Protein 4N6F (pdb70)

Solvent-accessible surface area: 19477 Å² total; per-residue (Å²): 149,132,35,26,18,121,18,66,92,96,59,0,103,18,28,1,3,1,3,10,24,136,30,90,48,12,72,43,10,65,35,0,1,76,26,0,23,12,23,1,9,3,6,63,21,61,79,134,63,190,148,21,32,97,59,30,128,70,10,41,122,69,4,65,12,118,91,15,3,75,3,0,18,1,35,122,17,169,83,65,61,42,0,12,160,42,0,67,98,19,51,110,57,50,59,22,91,16,0,9,0,1,7,49,31,120,111,70,35,4,63,28,67,7,0,15,90,0,0,129,68,0,66,93,64,41,0,53,0,2,0,1,0,66,48,65,50,71,13,0,116,22,0,62,150,23,30,4,12,0,0,2,0,13,4,5,74,50,35,22,1,185,0,17,80,78,40,58,34,1,104,100,4,28,130,92,13,64,30,33,4,0,0,8,9,6,7,0,0,0,46,12,0,0,28,0,1,24,11,14,4,20,0,0,10,2,47,22,0,0,71,118,7,160,33,29,72,69,0,0,30,0,0,102,35,0,0,69,0,0,28,56,0,105,108,0,15,44,13,112,112,109,114,47,26,16,126,16,70,92,88,67,1,121,20,56,3,7,1,1,3,22,127,16,125,47,44,67,77,0,66,45,0,1,78,22,2,22,12,21,3,0,1,0,6,4,23,13,120,83,161,164,54,18,30,48,20,126,67,0,45,142,64,10,82,34,132,90,13,3,60,4,0,0,0,40,109,1,183,65,66,102,18,0,13,111,0,0,92,20,0,54,119,77,49,54,5,78,11,0,8,0,0,1,33,23,150,108,70,30,6,60,27,80,13,0,17,34,0,0,135,80,0,64,95,67,32,0,51,0,5,0,2,0,74,45,63,46,71,17,0,101,22,0,53,150,28,38,4,16,0,0,4,0,8,5,3,58,52,32,6,5,115,0,16,80,79,43,58,30,1,65,89,4,25,127,90,9,70,36,29,3,0,0,8,9,6,7,2,6,0,65,6,0,0,28,0,0,18,10,15,3,19,0,0,11,2,38,22,0,1,73,133,6,157,41,38,74,71,0,0,31,0,0,123,58,0,1,79,0,0,35,46,0,110,116,0,15,38,0,104,87,16,96

Nearest PDB structures (foldseek):
  4n6e-assembly1_A  TM=9.502E-01  e=4.570E-41  Amycolatopsis orientalis subsp. vinearia
  5z9y-assembly2_B  TM=9.105E-01  e=3.862E-20  Mycobacterium tuberculosis H37Rv
  1xm3-assembly1_C  TM=8.859E-01  e=5.442E-20  Bacillus subtilis
  1wv2-assembly1_A  TM=9.147E-01  e=2.406E-19  Pseudomonas aeruginosa
  1wv2-assembly1_B  TM=9.225E-01  e=1.680E-18  Pseudomonas aeruginosa

Secondary structure (DSSP, 8-state):
---SEEETTEEE--SEEE--TT---HHHHHHHHHHHT--EEE----TT-HHHHHHHHHHHTTS-GGGSEEEEE-TT--SHHHHHHHHHHHHHHH---EEEE--B-TTS-B-HHHHHHHHHHHHHTT-EEEEEE-S-HHHHHHHHHHT-S-EEEE-S-TT-----S-HHHHHHHHHH-SS-EEEESS--SHHHHHHHHHTT-SEEEESHHHHTSSSHHHHHHHHHHHHHHHHHHHHT-PPPP-/--SEEETTEEE--SEEE--TT---HHHHHHHHHHHT--EEEEEB-TTT--B---GGGGTTTS-GGGSEEEEE-TT-SSHHHHHHHHHHHHHHH---EEEE--B-TTS-B-HHHHHHHHHHHHHTT-EEEEEE-S-HHHHHHHHHTT-S-EEEESS-TT-----S-HHHHHHHHHH-SS-EEEESS--SHHHHHHHHHTT-SEEEESHHHHHSSSHHHHHHHHHHHHHHHHHHHHT---GGG-

Radius of gyration: 25.5 Å; Cα contacts (8 Å, |Δi|>4): 1144; chains: 2; bounding box: 66×63×58 Å

B-factor: mean 39.03, std 11.41, range [19.86, 82.16]

Sequence (484 aa):
DEPWLKIGAREFRSRILVGIEQYDSVPLVRDVLNAAGADVFITTVDPDNRRSSLLLMDLADELPLDDFTWIGTTSFARTKESALRSARILRDSLGIEILKLDVRGDDNTPDNAGTVEAARELRAEGMELLPFILPDLATARALEEAGCAALRVMASPVASGRGIANPAAIRELIEQIGIPVVVEGGIGSARHVAEAMELGASATLVNTALVRAESPLLMAAAMRQAALAGLLSYESGPMPEVEPWLKIGAREFRSRILVGIEQYDSVPLVRDVLNAAGADVFITTVDPDNRRSSLLLMDLADELPLDDFTWIGTTSFARTKESALRSARILRDSLGIEILKLDVRGDDNTPDNAGTVEAARELRAEGMELLPFILPDLATARALEEAGCAALRVMASPVASGRGIANPAAIRELIEQIGIPVVVEGGIGSARHVAEAMELGASATLVNTALVRAESPLLMAAAMRQAALAGLLSYESGPMPEVA

Structure (mmCIF, N/CA/C/O backbone):
data_4N6F
#
_entry.id   4N6F
#
_cell.length_a   168.94
_cell.length_b   168.94
_cell.length_c   42.367
_cell.angle_alpha   90.000
_cell.angle_beta   90.000
_cell.angle_gamma   90.000
#
_symmetry.space_group_name_H-M   'P 43 21 2'
#
loop_
_entity.id
_entity.type
_entity.pdbx_description
1 polymer 'Putative thiosugar synthase'
2 non-polymer 'CALCIUM ION'
3 non-polymer 'FRUCTOSE -6-PHOSPHATE'
4 water water
#
loop_
_atom_site.group_PDB
_atom_site.id
_atom_site.type_symbol
_atom_site.label_atom_id
_atom_site.label_alt_id
_atom_site.label_comp_id
_atom_site.label_asym_id
_atom_site.label_entity_id
_atom_site.label_seq_id
_atom_site.pdbx_PDB_ins_code
_atom_site.Cartn_x
_atom_site.Cartn_y
_atom_site.Cartn_z
_atom_site.occupancy
_atom_site.B_iso_or_equiv
_atom_site.auth_seq_id
_atom_site.auth_comp_id
_atom_site.auth_asym_id
_atom_site.auth_atom_id
_atom_site.pdbx_PDB_model_num
ATOM 1 N N . ASP A 1 11 ? -45.722 -36.642 3.459 1.00 65.58 11 ASP A N 1
ATOM 2 C CA . ASP A 1 11 ? -45.138 -35.906 4.634 1.00 66.63 11 ASP A CA 1
ATOM 3 C C . ASP A 1 11 ? -43.612 -36.042 4.822 1.00 60.64 11 ASP A C 1
ATOM 4 O O . ASP A 1 11 ? -43.091 -35.723 5.893 1.00 59.15 11 ASP A O 1
ATOM 9 N N . GLU A 1 12 ? -42.902 -36.517 3.800 1.00 56.11 12 GLU A N 1
ATOM 10 C CA . GLU A 1 12 ? -41.455 -36.345 3.733 1.00 55.11 12 GLU A CA 1
ATOM 11 C C . GLU A 1 12 ? -41.171 -34.845 3.709 1.00 44.86 12 GLU A C 1
ATOM 12 O O . GLU A 1 12 ? -41.876 -34.102 3.033 1.00 45.55 12 GLU A O 1
ATOM 18 N N . PRO A 1 13 ? -40.157 -34.386 4.450 1.00 36.86 13 PRO A N 1
ATOM 19 C CA . PRO A 1 13 ? -39.751 -33.003 4.207 1.00 33.28 13 PRO A CA 1
ATOM 20 C C . PRO A 1 13 ? -39.051 -32.903 2.850 1.00 29.02 13 PRO A C 1
ATOM 21 O O . PRO A 1 13 ? -38.266 -33.775 2.505 1.00 28.73 13 PRO A O 1
ATOM 25 N N . TRP A 1 14 ? -39.367 -31.865 2.080 1.00 25.68 14 TRP A N 1
ATOM 26 C CA . TRP A 1 14 ? -38.725 -31.622 0.787 1.00 23.32 14 TRP A CA 1
ATOM 27 C C . TRP A 1 14 ? -37.537 -30.676 0.949 1.00 23.30 14 TRP A C 1
ATOM 28 O O . TRP A 1 14 ? -36.769 -30.478 0.016 1.00 24.27 14 TRP A O 1
ATOM 39 N N . LEU A 1 15 ? -37.408 -30.084 2.131 1.00 23.00 15 LEU A N 1
ATOM 40 C CA . LEU A 1 15 ? -36.312 -29.190 2.441 1.00 23.32 15 LEU A CA 1
ATOM 41 C C . LEU A 1 15 ? -36.088 -29.201 3.941 1.00 23.60 15 LEU A C 1
ATOM 42 O O . LEU A 1 15 ? -37.043 -29.271 4.732 1.00 22.62 15 LEU A O 1
ATOM 47 N N . LYS A 1 16 ? -34.822 -29.139 4.331 1.00 22.92 16 LYS A N 1
ATOM 48 C CA . LYS A 1 16 ? -34.467 -29.040 5.736 1.00 23.40 16 LYS A CA 1
ATOM 49 C C . LYS A 1 16 ? -33.338 -28.030 5.891 1.00 22.61 16 LYS A C 1
ATOM 50 O O . LYS A 1 16 ? -32.363 -28.087 5.162 1.00 23.12 16 LYS A O 1
ATOM 56 N N . ILE A 1 17 ? -33.469 -27.089 6.816 1.00 22.78 17 ILE A N 1
ATOM 57 C CA . ILE A 1 17 ? -32.403 -26.103 7.049 1.00 22.37 17 ILE A CA 1
ATOM 58 C C . ILE A 1 17 ? -32.138 -26.087 8.526 1.00 22.72 17 ILE A C 1
ATOM 59 O O . ILE A 1 17 ? -33.012 -25.714 9.303 1.00 23.39 17 ILE A O 1
ATOM 64 N N . GLY A 1 18 ? -30.941 -26.515 8.920 1.00 23.41 18 GLY A N 1
ATOM 65 C CA . GLY A 1 18 ? -30.659 -26.761 10.329 1.00 23.69 18 GLY A CA 1
ATOM 66 C C . GLY A 1 18 ? -31.648 -27.777 10.856 1.00 24.65 18 GLY A C 1
ATOM 67 O O . GLY A 1 18 ? -31.874 -28.823 10.219 1.00 24.05 18 GLY A O 1
ATOM 68 N N . ALA A 1 19 ? -32.257 -27.464 11.998 1.00 25.15 19 ALA A N 1
ATOM 69 C CA . ALA A 1 19 ? -33.330 -28.295 12.574 1.00 26.55 19 ALA A CA 1
ATOM 70 C C . ALA A 1 19 ? -34.704 -28.087 11.913 1.00 27.42 19 ALA A C 1
ATOM 71 O O . ALA A 1 19 ? -35.651 -28.785 12.249 1.00 27.76 19 ALA A O 1
ATOM 73 N N . ARG A 1 20 ? -34.839 -27.123 11.004 1.00 28.70 20 ARG A N 1
ATOM 74 C CA . ARG A 1 20 ? -36.174 -26.760 10.499 1.00 28.59 20 ARG A CA 1
ATOM 75 C C . ARG A 1 20 ? -36.531 -27.548 9.240 1.00 27.75 20 ARG A C 1
ATOM 76 O O . ARG A 1 20 ? -35.820 -27.486 8.231 1.00 26.29 20 ARG A O 1
ATOM 84 N N . GLU A 1 21 ? -37.640 -28.279 9.310 1.00 27.20 21 GLU A N 1
ATOM 85 C CA . GLU A 1 21 ? -38.133 -29.075 8.197 1.00 28.95 21 GLU A CA 1
ATOM 86 C C . GLU A 1 21 ? -39.279 -28.362 7.477 1.00 27.87 21 GLU A C 1
ATOM 87 O O . GLU A 1 21 ? -40.168 -27.805 8.122 1.00 27.75 21 GLU A O 1
ATOM 93 N N . PHE A 1 22 ? -39.239 -28.386 6.146 1.00 26.04 22 PHE A N 1
ATOM 94 C CA . PHE A 1 22 ? -40.320 -27.881 5.300 1.00 26.13 22 PHE A CA 1
ATOM 95 C C . PHE A 1 22 ? -41.053 -29.079 4.735 1.00 26.42 22 PHE A C 1
ATOM 96 O O . PHE A 1 22 ? -40.478 -29.819 3.930 1.00 24.81 22 PHE A O 1
ATOM 104 N N . ARG A 1 23 ? -42.314 -29.252 5.131 1.00 27.17 23 ARG A N 1
ATOM 105 C CA . ARG A 1 23 ? -43.140 -30.368 4.678 1.00 29.69 23 ARG A CA 1
ATOM 106 C C . ARG A 1 23 ? -44.303 -29.955 3.772 1.00 27.86 23 ARG A C 1
ATOM 107 O O . ARG A 1 23 ? -44.593 -30.630 2.778 1.00 26.64 23 ARG A O 1
ATOM 115 N N . SER A 1 24 ? -45.005 -28.890 4.149 1.00 26.01 24 SER A N 1
ATOM 116 C CA . SER A 1 24 ? -46.156 -28.429 3.392 1.00 26.41 24 SER A CA 1
ATOM 117 C C . SER A 1 24 ? -45.732 -28.063 1.990 1.00 24.85 24 SER A C 1
ATOM 118 O O . SER A 1 24 ? -44.706 -27.424 1.804 1.00 23.34 24 SER A O 1
ATOM 121 N N . ARG A 1 25 ? -46.556 -28.455 1.027 1.00 24.06 25 ARG A N 1
ATOM 122 C CA . ARG A 1 25 ? -46.287 -28.251 -0.383 1.00 25.06 25 ARG A CA 1
ATOM 123 C C . ARG A 1 25 ? -46.872 -26.949 -0.929 1.00 24.65 25 ARG A C 1
ATOM 124 O O . ARG A 1 25 ? -46.716 -26.648 -2.111 1.00 24.80 25 ARG A O 1
ATOM 132 N N . ILE A 1 26 ? -47.564 -26.203 -0.075 1.00 24.39 26 ILE A N 1
ATOM 133 C CA . ILE A 1 26 ? -48.077 -24.885 -0.408 1.00 24.56 26 ILE A CA 1
ATOM 134 C C . ILE A 1 26 ? -47.408 -23.874 0.516 1.00 24.75 26 ILE A C 1
ATOM 135 O O . ILE A 1 26 ? -47.476 -24.012 1.741 1.00 23.26 26 ILE A O 1
ATOM 140 N N . LEU A 1 27 ? -46.743 -22.884 -0.073 1.00 24.77 27 LEU A N 1
ATOM 141 C CA . LEU A 1 27 ? -46.291 -21.712 0.659 1.00 26.19 27 LEU A CA 1
ATOM 142 C C . LEU A 1 27 ? -47.271 -20.594 0.340 1.00 26.18 27 LEU A C 1
ATOM 143 O O . LEU A 1 27 ? -47.742 -20.487 -0.794 1.00 25.63 27 LEU A O 1
ATOM 148 N N . VAL A 1 28 ? -47.586 -19.768 1.329 1.00 26.74 28 VAL A N 1
ATOM 149 C CA . VAL A 1 28 ? -48.502 -18.655 1.127 1.00 27.23 28 VAL A CA 1
ATOM 150 C C . VAL A 1 28 ? -47.768 -17.341 1.309 1.00 28.08 28 VAL A C 1
ATOM 151 O O . VAL A 1 28 ? -47.215 -17.069 2.378 1.00 25.50 28 VAL A O 1
ATOM 155 N N . GLY A 1 29 ? -47.772 -16.529 0.252 1.00 30.69 29 GLY A N 1
ATOM 156 C CA . GLY A 1 29 ? -47.079 -15.254 0.254 1.00 31.80 29 GLY A CA 1
ATOM 157 C C . GLY A 1 29 ? -47.984 -14.228 0.894 1.00 34.32 29 GLY A C 1
ATOM 158 O O . GLY A 1 29 ? -48.693 -13.497 0.200 1.00 36.70 29 GLY A O 1
ATOM 159 N N . ILE A 1 30 ? -47.945 -14.186 2.221 1.00 35.60 30 ILE A N 1
ATOM 160 C CA . ILE A 1 30 ? -48.854 -13.367 3.023 1.00 37.62 30 ILE A CA 1
ATOM 161 C C . ILE A 1 30 ? -48.319 -11.972 3.325 1.00 40.79 30 ILE A C 1
ATOM 162 O O . ILE A 1 30 ? -49.047 -11.156 3.887 1.00 42.50 30 ILE A O 1
ATOM 167 N N . GLU A 1 31 ? -47.061 -11.695 2.976 1.00 42.82 31 GLU A N 1
ATOM 168 C CA . GLU A 1 31 ? -46.361 -10.539 3.560 1.00 46.13 31 GLU A CA 1
ATOM 169 C C . GLU A 1 31 ? -47.078 -9.188 3.364 1.00 48.46 31 GLU A C 1
ATOM 170 O O . GLU A 1 31 ? -46.881 -8.277 4.164 1.00 47.56 31 GLU A O 1
ATOM 176 N N . GLN A 1 32 ? -47.930 -9.079 2.344 1.00 50.99 32 GLN A N 1
ATOM 177 C CA . GLN A 1 32 ? -48.697 -7.850 2.097 1.00 57.55 32 GLN A CA 1
ATOM 178 C C . GLN A 1 32 ? -50.091 -7.832 2.739 1.00 56.12 32 GLN A C 1
ATOM 179 O O . GLN A 1 32 ? -50.752 -6.803 2.746 1.00 55.49 32 GLN A O 1
ATOM 185 N N . TYR A 1 33 ? -50.525 -8.961 3.290 1.00 57.85 33 TYR A N 1
ATOM 186 C CA . TYR A 1 33 ? -51.850 -9.072 3.908 1.00 56.44 33 TYR A CA 1
ATOM 187 C C . TYR A 1 33 ? -51.828 -8.308 5.238 1.00 58.75 33 TYR A C 1
ATOM 188 O O . TYR A 1 33 ? -50.905 -8.500 6.032 1.00 59.24 33 TYR A O 1
ATOM 197 N N . ASP A 1 34 ? -52.821 -7.456 5.497 1.00 61.74 34 ASP A N 1
ATOM 198 C CA . ASP A 1 34 ? -52.912 -6.785 6.817 1.00 65.51 34 ASP A CA 1
ATOM 199 C C . ASP A 1 34 ? -54.143 -7.205 7.652 1.00 62.18 34 ASP A C 1
ATOM 200 O O . ASP A 1 34 ? -54.395 -6.632 8.719 1.00 61.77 34 ASP A O 1
ATOM 205 N N . SER A 1 35 ? -54.877 -8.215 7.170 1.00 56.74 35 SER A N 1
ATOM 206 C CA . SER A 1 35 ? -56.045 -8.773 7.874 1.00 50.93 35 SER A CA 1
ATOM 207 C C . SER A 1 35 ? -55.672 -10.079 8.604 1.00 47.94 35 SER A C 1
ATOM 208 O O . SER A 1 35 ? -55.309 -11.079 7.967 1.00 44.99 35 SER A O 1
ATOM 211 N N . VAL A 1 36 ? -55.772 -10.063 9.933 1.00 43.80 36 VAL A N 1
ATOM 212 C CA . VAL A 1 36 ? -55.370 -11.199 10.769 1.00 39.78 36 VAL A CA 1
ATOM 213 C C . VAL A 1 36 ? -56.249 -12.438 10.544 1.00 40.94 36 VAL A C 1
ATOM 214 O O . VAL A 1 36 ? -55.720 -13.540 10.383 1.00 37.32 36 VAL A O 1
ATOM 218 N N . PRO A 1 37 ? -57.587 -12.267 10.526 1.00 42.41 37 PRO A N 1
ATOM 219 C CA . PRO A 1 37 ? -58.479 -13.359 10.131 1.00 41.76 37 PRO A CA 1
ATOM 220 C C . PRO A 1 37 ? -58.109 -14.038 8.811 1.00 40.91 37 PRO A C 1
ATOM 221 O O . PRO A 1 37 ? -58.112 -15.261 8.737 1.00 39.30 37 PRO A O 1
ATOM 225 N N . LEU A 1 38 ? -57.802 -13.244 7.789 1.00 41.55 38 LEU A N 1
ATOM 226 C CA . LEU A 1 38 ? -57.411 -13.769 6.483 1.00 42.04 38 LEU A CA 1
ATOM 227 C C . LEU A 1 38 ? -56.143 -14.623 6.574 1.00 40.17 38 LEU A C 1
ATOM 228 O O . LEU A 1 38 ? -56.088 -15.723 6.023 1.00 38.98 38 LEU A O 1
ATOM 233 N N . VAL A 1 39 ? -55.121 -14.100 7.240 1.00 37.59 39 VAL A N 1
ATOM 234 C CA . VAL A 1 39 ? -53.861 -14.817 7.371 1.00 36.92 39 VAL A CA 1
ATOM 235 C C . VAL A 1 39 ? -54.116 -16.142 8.079 1.00 35.65 39 VAL A C 1
ATOM 236 O O . VAL A 1 39 ? -53.735 -17.197 7.582 1.00 33.11 39 VAL A O 1
ATOM 240 N N . ARG A 1 40 ? -54.791 -16.073 9.223 1.00 35.39 40 ARG A N 1
ATOM 241 C CA . ARG A 1 40 ? -55.119 -17.262 10.011 1.00 35.72 40 ARG A CA 1
ATOM 242 C C . ARG A 1 40 ? -55.809 -18.319 9.152 1.00 34.30 40 ARG A C 1
ATOM 243 O O . ARG A 1 40 ? -55.354 -19.453 9.065 1.00 30.82 40 ARG A O 1
ATOM 251 N N . ASP A 1 41 ? -56.899 -17.931 8.499 1.00 35.42 41 ASP A N 1
ATOM 252 C CA . ASP A 1 41 ? -57.732 -18.897 7.787 1.00 36.63 41 ASP A CA 1
ATOM 253 C C . ASP A 1 41 ? -56.998 -19.519 6.611 1.00 34.43 41 ASP A C 1
ATOM 254 O O . ASP A 1 41 ? -57.115 -20.709 6.347 1.00 35.42 41 ASP A O 1
ATOM 259 N N . VAL A 1 42 ? -56.233 -18.694 5.916 1.00 34.03 42 VAL A N 1
ATOM 260 C CA . VAL A 1 42 ? -55.494 -19.122 4.739 1.00 32.79 42 VAL A CA 1
ATOM 261 C C . VAL A 1 42 ? -54.340 -20.050 5.129 1.00 31.33 42 VAL A C 1
ATOM 262 O O . VAL A 1 42 ? -54.153 -21.085 4.499 1.00 29.25 42 VAL A O 1
ATOM 266 N N . LEU A 1 43 ? -53.579 -19.695 6.165 1.00 29.39 43 LEU A N 1
ATOM 267 C CA . LEU A 1 43 ? -52.486 -20.564 6.608 1.00 29.44 43 LEU A CA 1
ATOM 268 C C . LEU A 1 43 ? -53.006 -21.902 7.150 1.00 29.42 43 LEU A C 1
ATOM 269 O O . LEU A 1 43 ? -52.402 -22.943 6.883 1.00 27.90 43 LEU A O 1
ATOM 274 N N . ASN A 1 44 ? -54.121 -21.875 7.884 1.00 28.81 44 ASN A N 1
ATOM 275 C CA . ASN A 1 44 ? -54.765 -23.112 8.350 1.00 29.27 44 ASN A CA 1
ATOM 276 C C . ASN A 1 44 ? -55.257 -23.973 7.196 1.00 27.53 44 ASN A C 1
ATOM 277 O O . ASN A 1 44 ? -54.889 -25.135 7.098 1.00 26.58 44 ASN A O 1
ATOM 282 N N . ALA A 1 45 ? -56.081 -23.402 6.323 1.00 25.84 45 ALA A N 1
ATOM 283 C CA . ALA A 1 45 ? -56.696 -24.177 5.235 1.00 26.16 45 ALA A CA 1
ATOM 284 C C . ALA A 1 45 ? -55.707 -24.630 4.146 1.00 26.51 45 ALA A C 1
ATOM 285 O O . ALA A 1 45 ? -55.907 -25.668 3.530 1.00 26.76 45 ALA A O 1
ATOM 287 N N . ALA A 1 46 ? -54.657 -23.851 3.897 1.00 26.53 46 ALA A N 1
ATOM 288 C CA . ALA A 1 46 ? -53.574 -24.298 3.011 1.00 27.06 46 ALA A CA 1
ATOM 289 C C . ALA A 1 46 ? -52.703 -25.425 3.611 1.00 27.00 46 ALA A C 1
ATOM 290 O O . ALA A 1 46 ? -51.990 -26.103 2.876 1.00 26.38 46 ALA A O 1
ATOM 292 N N . GLY A 1 47 ? -52.760 -25.624 4.931 1.00 27.34 47 GLY A N 1
ATOM 293 C CA . GLY A 1 47 ? -51.922 -26.631 5.604 1.00 26.58 47 GLY A CA 1
ATOM 294 C C . GLY A 1 47 ? -50.463 -26.203 5.639 1.00 26.93 47 GLY A C 1
ATOM 295 O O . GLY A 1 47 ? -49.559 -27.036 5.709 1.00 27.60 47 GLY A O 1
ATOM 296 N N . ALA A 1 48 ? -50.250 -24.895 5.592 1.00 25.31 48 ALA A N 1
ATOM 297 C CA . ALA A 1 48 ? -48.925 -24.294 5.547 1.00 25.92 48 ALA A CA 1
ATOM 298 C C . ALA A 1 48 ? -48.095 -24.527 6.808 1.00 25.29 48 ALA A C 1
ATOM 299 O O . ALA A 1 48 ? -48.633 -24.590 7.910 1.00 25.50 48 ALA A O 1
ATOM 301 N N . ASP A 1 49 ? -46.779 -24.617 6.640 1.00 25.60 49 ASP A N 1
ATOM 302 C CA . ASP A 1 49 ? -45.850 -24.691 7.780 1.00 25.48 49 ASP A CA 1
ATOM 303 C C . ASP A 1 49 ? -44.706 -23.678 7.710 1.00 24.79 49 ASP A C 1
ATOM 304 O O . ASP A 1 49 ? -43.752 -23.761 8.485 1.00 24.88 49 ASP A O 1
ATOM 309 N N . VAL A 1 50 ? -44.807 -22.718 6.792 1.00 24.30 50 VAL A N 1
ATOM 310 C CA . VAL A 1 50 ? -43.834 -21.636 6.689 1.00 23.78 50 VAL A CA 1
ATOM 311 C C . VAL A 1 50 ? -44.558 -20.310 6.940 1.00 23.53 50 VAL A C 1
ATOM 312 O O . VAL A 1 50 ? -45.595 -20.049 6.349 1.00 21.89 50 VAL A O 1
ATOM 316 N N . PHE A 1 51 ? -43.998 -19.482 7.813 1.00 23.97 51 PHE A N 1
ATOM 317 C CA . PHE A 1 51 ? -44.569 -18.188 8.147 1.00 24.70 51 PHE A CA 1
ATOM 318 C C . PHE A 1 51 ? -43.643 -17.114 7.611 1.00 24.57 51 PHE A C 1
ATOM 319 O O . PHE A 1 51 ? -42.562 -16.908 8.141 1.00 24.61 51 PHE A O 1
ATOM 327 N N . ILE A 1 52 ? -44.059 -16.436 6.564 1.00 25.92 52 ILE A N 1
ATOM 328 C CA . ILE A 1 52 ? -43.228 -15.445 5.943 1.00 27.26 52 ILE A CA 1
ATOM 329 C C . ILE A 1 52 ? -43.482 -14.140 6.647 1.00 30.03 52 ILE A C 1
ATOM 330 O O . ILE A 1 52 ? -44.538 -13.622 6.601 1.00 30.64 52 ILE A O 1
ATOM 335 N N . THR A 1 53 ? -42.475 -13.643 7.324 1.00 32.61 53 THR A N 1
ATOM 336 C CA . THR A 1 53 ? -42.641 -12.588 8.262 1.00 34.23 53 THR A CA 1
ATOM 337 C C . THR A 1 53 ? -41.890 -11.309 7.994 1.00 35.80 53 THR A C 1
ATOM 338 O O . THR A 1 53 ? -40.788 -11.305 7.536 1.00 34.43 53 THR A O 1
ATOM 342 N N . THR A 1 54 ? -42.567 -10.222 8.298 1.00 38.97 54 THR A N 1
ATOM 343 C CA . THR A 1 54 ? -42.052 -8.871 8.258 1.00 41.89 54 THR A CA 1
ATOM 344 C C . THR A 1 54 ? -41.915 -8.267 9.660 1.00 43.31 54 THR A C 1
ATOM 345 O O . THR A 1 54 ? -41.862 -7.087 9.821 1.00 42.26 54 THR A O 1
ATOM 349 N N . VAL A 1 55 ? -41.885 -9.087 10.675 1.00 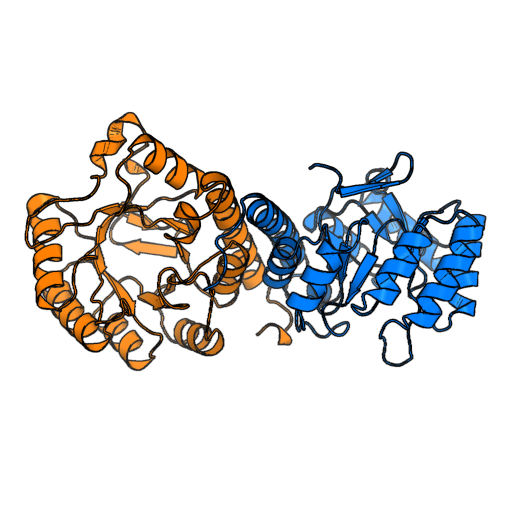42.78 55 VAL A N 1
ATOM 350 C CA . VAL A 1 55 ? -42.037 -8.582 12.025 1.00 43.90 55 VAL A CA 1
ATOM 351 C C . VAL A 1 55 ? -40.843 -7.698 12.335 1.00 42.30 55 VAL A C 1
ATOM 352 O O . VAL A 1 55 ? -39.697 -8.026 12.013 1.00 38.35 55 VAL A O 1
ATOM 356 N N . ASP A 1 56 ? -41.145 -6.552 12.928 1.00 40.24 56 ASP A N 1
ATOM 357 C CA . ASP A 1 56 ? -40.150 -5.576 13.281 1.00 40.11 56 ASP A CA 1
ATOM 358 C C . ASP A 1 56 ? -40.435 -5.232 14.744 1.00 42.55 56 ASP A C 1
ATOM 359 O O . ASP A 1 56 ? -41.457 -4.596 15.037 1.00 41.43 56 ASP A O 1
ATOM 364 N N . PRO A 1 57 ? -39.558 -5.678 15.666 1.00 43.33 57 PRO A N 1
ATOM 365 C CA . PRO A 1 57 ? -39.896 -5.712 17.099 1.00 44.33 57 PRO A CA 1
ATOM 366 C C . PRO A 1 57 ? -40.035 -4.354 17.793 1.00 45.89 57 PRO A C 1
ATOM 367 O O . PRO A 1 57 ? -40.611 -4.295 18.880 1.00 48.61 57 PRO A O 1
ATOM 371 N N . ASP A 1 58 ? -39.532 -3.281 17.183 1.00 45.74 58 ASP A N 1
ATOM 372 C CA . ASP A 1 58 ? -39.766 -1.928 17.701 1.00 46.65 58 ASP A CA 1
ATOM 373 C C . ASP A 1 58 ? -40.659 -1.103 16.771 1.00 45.67 58 ASP A C 1
ATOM 374 O O . ASP A 1 58 ? -40.707 0.122 16.876 1.00 48.24 58 ASP A O 1
ATOM 379 N N . ASN A 1 59 ? -41.354 -1.779 15.859 1.00 41.65 59 ASN A N 1
ATOM 380 C CA . ASN A 1 59 ? -42.395 -1.155 15.062 1.00 39.40 59 ASN A CA 1
ATOM 381 C C . ASN A 1 59 ? -43.734 -1.522 15.686 1.00 39.72 59 ASN A C 1
ATOM 382 O O . ASN A 1 59 ? -44.039 -2.707 15.867 1.00 39.99 59 ASN A O 1
ATOM 387 N N . ARG A 1 60 ? -44.522 -0.506 16.033 1.00 37.61 60 ARG A N 1
ATOM 388 C CA . ARG A 1 60 ? -45.765 -0.715 16.774 1.00 37.63 60 ARG A CA 1
ATOM 389 C C . ARG A 1 60 ? -46.771 -1.504 15.946 1.00 35.69 60 ARG A C 1
ATOM 390 O O . ARG A 1 60 ? -47.329 -2.480 16.417 1.00 33.64 60 ARG A O 1
ATOM 398 N N . ARG A 1 61 ? -47.007 -1.059 14.716 1.00 35.78 61 ARG A N 1
ATOM 399 C CA . ARG A 1 61 ? -48.003 -1.679 13.855 1.00 37.86 61 ARG A CA 1
ATOM 400 C C . ARG A 1 61 ? -47.729 -3.177 13.638 1.00 39.18 61 ARG A C 1
ATOM 401 O O . ARG A 1 61 ? -48.596 -4.007 13.876 1.00 38.59 61 ARG A O 1
ATOM 409 N N . SER A 1 62 ? -46.524 -3.521 13.198 1.00 39.32 62 SER A N 1
ATOM 410 C CA . SER A 1 62 ? -46.223 -4.921 12.941 1.00 41.22 62 SER A CA 1
ATOM 411 C C . SER A 1 62 ? -46.191 -5.738 14.248 1.00 40.61 62 SER A C 1
ATOM 412 O O . SER A 1 62 ? -46.554 -6.918 14.244 1.00 39.43 62 SER A O 1
ATOM 415 N N . SER A 1 63 ? -45.792 -5.123 15.363 1.00 39.90 63 SER A N 1
ATOM 416 C CA . SER A 1 63 ? -45.798 -5.834 16.654 1.00 41.21 63 SER A CA 1
ATOM 417 C C . SER A 1 63 ? -47.215 -6.176 17.101 1.00 39.77 63 SER A C 1
ATOM 418 O O . SER A 1 63 ? -47.457 -7.259 17.618 1.00 41.41 63 SER A O 1
ATOM 421 N N . LEU A 1 64 ? -48.149 -5.257 16.886 1.00 38.51 64 LEU A N 1
ATOM 422 C CA . LEU A 1 64 ? -49.549 -5.490 17.250 1.00 39.26 64 LEU A CA 1
ATOM 423 C C . LEU A 1 64 ? -50.234 -6.512 16.355 1.00 36.65 64 LEU A C 1
ATOM 424 O O . LEU A 1 64 ? -51.040 -7.296 16.832 1.00 36.05 64 LEU A O 1
ATOM 429 N N . LEU A 1 65 ? -49.927 -6.492 15.062 1.00 35.75 65 LEU A N 1
ATOM 430 C CA . LEU A 1 65 ? -50.463 -7.488 14.133 1.00 35.65 65 LEU A CA 1
ATOM 431 C C . LEU A 1 65 ? -49.954 -8.888 14.483 1.00 34.97 65 LEU A C 1
ATOM 432 O O . LEU A 1 65 ? -50.728 -9.846 14.493 1.00 34.35 65 LEU A O 1
ATOM 437 N N . LEU A 1 66 ? -48.664 -9.006 14.785 1.00 34.71 66 LEU A N 1
ATOM 438 C CA . LEU A 1 66 ? -48.106 -10.297 15.190 1.00 36.94 66 LEU A CA 1
ATOM 439 C C . LEU A 1 66 ? -48.785 -10.829 16.456 1.00 37.04 66 LEU A C 1
ATOM 440 O O . LEU A 1 66 ? -49.228 -11.977 16.484 1.00 37.60 66 LEU A O 1
ATOM 445 N N . MET A 1 67 ? -48.859 -10.003 17.496 1.00 38.35 67 MET A N 1
ATOM 446 C CA . MET A 1 67 ? -49.514 -10.407 18.752 1.00 41.25 67 MET A CA 1
ATOM 447 C C . MET A 1 67 ? -50.981 -10.779 18.531 1.00 37.34 67 MET A C 1
ATOM 448 O O . MET A 1 67 ? -51.469 -11.744 19.116 1.00 34.38 67 MET A O 1
ATOM 453 N N . ASP A 1 68 ? -51.669 -10.032 17.670 1.00 34.73 68 ASP A N 1
ATOM 454 C CA . ASP A 1 68 ? -53.027 -10.395 17.268 1.00 34.62 68 ASP A CA 1
ATOM 455 C C . ASP A 1 68 ? -53.058 -11.790 16.606 1.00 34.10 68 ASP A C 1
ATOM 456 O O . ASP A 1 68 ? -53.911 -12.610 16.931 1.00 32.62 68 ASP A O 1
ATOM 461 N N . LEU A 1 69 ? -52.121 -12.066 15.701 1.00 33.50 69 LEU A N 1
ATOM 462 C CA . LEU A 1 69 ? -52.098 -13.354 14.996 1.00 31.68 69 LEU A CA 1
ATOM 463 C C . LEU A 1 69 ? -51.689 -14.512 15.909 1.00 32.56 69 LEU A C 1
ATOM 464 O O . LEU A 1 69 ? -52.188 -15.626 15.762 1.00 31.14 69 LEU A O 1
ATOM 469 N N . ALA A 1 70 ? -50.802 -14.232 16.860 1.00 33.02 70 ALA A N 1
ATOM 470 C CA . ALA A 1 70 ? -50.178 -15.268 17.687 1.00 35.28 70 ALA A CA 1
ATOM 471 C C . ALA A 1 70 ? -51.120 -16.047 18.613 1.00 36.53 70 ALA A C 1
ATOM 472 O O . ALA A 1 70 ? -50.802 -17.171 18.978 1.00 37.13 70 ALA A O 1
ATOM 474 N N . ASP A 1 71 ? -52.258 -15.474 19.007 1.00 38.60 71 ASP A N 1
ATOM 475 C CA . ASP A 1 71 ? -53.216 -16.226 19.843 1.00 40.46 71 ASP A CA 1
ATOM 476 C C . ASP A 1 71 ? -54.329 -16.891 19.027 1.00 41.95 71 ASP A C 1
ATOM 477 O O . ASP A 1 71 ? -55.260 -17.458 19.596 1.00 45.07 71 ASP A O 1
ATOM 482 N N . GLU A 1 72 ? -54.233 -16.816 17.705 1.00 41.86 72 GLU A N 1
ATOM 483 C CA . GLU A 1 72 ? -55.197 -17.472 16.822 1.00 43.60 72 GLU A CA 1
ATOM 484 C C . GLU A 1 72 ? -54.586 -18.548 15.932 1.00 41.72 72 GLU A C 1
ATOM 485 O O . GLU A 1 72 ? -55.312 -19.370 15.391 1.00 42.03 72 GLU A O 1
ATOM 491 N N . LEU A 1 73 ? -53.266 -18.504 15.762 1.00 41.55 73 LEU A N 1
ATOM 492 C CA . LEU A 1 73 ? -52.503 -19.520 15.049 1.00 41.81 73 LEU A CA 1
ATOM 493 C C . LEU A 1 73 ? -51.383 -19.993 15.960 1.00 39.50 73 LEU A C 1
ATOM 494 O O . LEU A 1 73 ? -50.828 -19.185 16.692 1.00 42.14 73 LEU A O 1
ATOM 499 N N . PRO A 1 74 ? -51.029 -21.287 15.899 1.00 38.79 74 PRO A N 1
ATOM 500 C CA . PRO A 1 74 ? -49.834 -21.762 16.600 1.00 38.65 74 PRO A CA 1
ATOM 501 C C . PRO A 1 74 ? -48.565 -21.460 15.800 1.00 37.30 74 PRO A C 1
ATOM 502 O O . PRO A 1 74 ? -48.077 -22.317 15.070 1.00 38.36 74 PRO A O 1
ATOM 506 N N . LEU A 1 75 ? -48.035 -20.247 15.935 1.00 36.77 75 LEU A N 1
ATOM 507 C CA . LEU A 1 75 ? -46.879 -19.831 15.133 1.00 36.75 75 LEU A CA 1
ATOM 508 C C . LEU A 1 75 ? -45.597 -20.596 15.476 1.00 38.13 75 LEU A C 1
ATOM 509 O O . LEU A 1 75 ? -44.629 -20.552 14.718 1.00 35.52 75 LEU A O 1
ATOM 514 N N . ASP A 1 76 ? -45.605 -21.311 16.599 1.00 40.43 76 ASP A N 1
ATOM 515 C CA . ASP A 1 76 ? -44.511 -22.215 16.961 1.00 42.18 76 ASP A CA 1
ATOM 516 C C . ASP A 1 76 ? -44.431 -23.446 16.054 1.00 40.26 76 ASP A C 1
ATOM 517 O O . ASP A 1 76 ? -43.379 -24.053 15.942 1.00 42.87 76 ASP A O 1
ATOM 522 N N . ASP A 1 77 ? -45.542 -23.825 15.431 1.00 40.61 77 ASP A N 1
ATOM 523 C CA . ASP A 1 77 ? -45.543 -24.930 14.473 1.00 41.77 77 ASP A CA 1
ATOM 524 C C . ASP A 1 77 ? -44.936 -24.538 13.115 1.00 37.76 77 ASP A C 1
ATOM 525 O O . ASP A 1 77 ? -44.749 -25.390 12.266 1.00 39.19 77 ASP A O 1
ATOM 530 N N . PHE A 1 78 ? -44.635 -23.256 12.919 1.00 32.57 78 PHE A N 1
ATOM 531 C CA . PHE A 1 78 ? -44.188 -22.757 11.627 1.00 29.92 78 PHE A CA 1
ATOM 532 C C . PHE A 1 78 ? -42.696 -22.486 11.655 1.00 28.33 78 PHE A C 1
ATOM 533 O O . PHE A 1 78 ? -42.151 -22.093 12.687 1.00 27.98 78 PHE A O 1
ATOM 541 N N . THR A 1 79 ? -42.039 -22.707 10.521 1.00 26.11 79 THR A N 1
ATOM 542 C CA . THR A 1 79 ? -40.709 -22.151 10.302 1.00 25.13 79 THR A CA 1
ATOM 543 C C . THR A 1 79 ? -40.870 -20.702 9.867 1.00 24.87 79 THR A C 1
ATOM 544 O O . THR A 1 79 ? -41.602 -20.411 8.910 1.00 24.24 79 THR A O 1
ATOM 548 N N . TRP A 1 80 ? -40.194 -19.793 10.560 1.00 24.78 80 TRP A N 1
ATOM 549 C CA . TRP A 1 80 ? -40.268 -18.368 10.231 1.00 26.12 80 TRP A CA 1
ATOM 550 C C . TRP A 1 80 ? -39.188 -18.010 9.233 1.00 25.51 80 TRP A C 1
ATOM 551 O O . TRP A 1 80 ? -38.024 -18.353 9.422 1.00 25.01 80 TRP A O 1
ATOM 562 N N . ILE A 1 81 ? -39.563 -17.314 8.169 1.00 25.22 81 ILE A N 1
ATOM 563 C CA . ILE A 1 81 ? -38.571 -16.862 7.211 1.00 25.64 81 ILE A CA 1
ATOM 564 C C . ILE A 1 81 ? -38.808 -15.398 6.872 1.00 25.94 81 ILE A C 1
ATOM 565 O O . ILE A 1 81 ? -39.946 -14.943 6.786 1.00 26.64 81 ILE A O 1
ATOM 570 N N . GLY A 1 82 ? -37.725 -14.660 6.692 1.00 26.61 82 GLY A N 1
ATOM 571 C CA . GLY A 1 82 ? -37.829 -13.262 6.317 1.00 26.67 82 GLY A CA 1
ATOM 572 C C . GLY A 1 82 ? -38.005 -13.089 4.832 1.00 27.19 82 GLY A C 1
ATOM 573 O O . GLY A 1 82 ? -37.947 -14.054 4.060 1.00 27.08 82 GLY A O 1
ATOM 574 N N . THR A 1 83 ? -38.205 -11.845 4.431 1.00 27.98 83 THR A N 1
ATOM 575 C CA . THR A 1 83 ? -38.396 -11.511 3.035 1.00 30.64 83 THR A CA 1
ATOM 576 C C . THR A 1 83 ? -37.754 -10.161 2.684 1.00 30.86 83 THR A C 1
ATOM 577 O O . THR A 1 83 ? -37.608 -9.290 3.550 1.00 29.80 83 THR A O 1
ATOM 581 N N . THR A 1 84 ? -37.362 -10.015 1.417 1.00 30.25 84 THR A N 1
ATOM 582 C CA . THR A 1 84 ? -36.889 -8.740 0.876 1.00 31.25 84 THR A CA 1
ATOM 583 C C . THR A 1 84 ? -37.832 -8.205 -0.210 1.00 33.21 84 THR A C 1
ATOM 584 O O . THR A 1 84 ? -37.468 -7.284 -0.948 1.00 32.78 84 THR A O 1
ATOM 588 N N . SER A 1 85 ? -39.041 -8.762 -0.313 1.00 35.81 85 SER A N 1
ATOM 589 C CA . SER A 1 85 ? -39.955 -8.400 -1.411 1.00 38.64 85 SER A CA 1
ATOM 590 C C . SER A 1 85 ? -40.468 -6.948 -1.365 1.00 41.97 85 SER A C 1
ATOM 591 O O . SER A 1 85 ? -40.971 -6.444 -2.366 1.00 40.67 85 SER A O 1
ATOM 594 N N . PHE A 1 86 ? -40.349 -6.287 -0.217 1.00 47.23 86 PHE A N 1
ATOM 595 C CA . PHE A 1 86 ? -40.740 -4.879 -0.107 1.00 52.86 86 PHE A CA 1
ATOM 596 C C . PHE A 1 86 ? -39.653 -3.939 -0.604 1.00 54.72 86 PHE A C 1
ATOM 597 O O . PHE A 1 86 ? -39.941 -2.806 -0.980 1.00 56.50 86 PHE A O 1
ATOM 605 N N . ALA A 1 87 ? -38.411 -4.413 -0.609 1.00 57.80 87 ALA A N 1
ATOM 606 C CA . ALA A 1 87 ? -37.285 -3.642 -1.138 1.00 58.32 87 ALA A CA 1
ATOM 607 C C . ALA A 1 87 ? -37.333 -3.602 -2.667 1.00 59.43 87 ALA A C 1
ATOM 608 O O . ALA A 1 87 ? -37.678 -4.596 -3.306 1.00 56.81 87 ALA A O 1
ATOM 610 N N . ARG A 1 88 ? -36.976 -2.449 -3.238 1.00 59.40 88 ARG A N 1
ATOM 611 C CA . ARG A 1 88 ? -37.080 -2.212 -4.681 1.00 62.14 88 ARG A CA 1
ATOM 612 C C . ARG A 1 88 ? -35.729 -2.289 -5.416 1.00 61.49 88 ARG A C 1
ATOM 613 O O . ARG A 1 88 ? -35.693 -2.582 -6.614 1.00 65.55 88 ARG A O 1
ATOM 621 N N . THR A 1 89 ? -34.632 -2.016 -4.712 1.00 57.13 89 THR A N 1
ATOM 622 C CA . THR A 1 89 ? -33.289 -2.154 -5.275 1.00 55.45 89 THR A CA 1
ATOM 623 C C . THR A 1 89 ? -32.555 -3.306 -4.612 1.00 51.86 89 THR A C 1
ATOM 624 O O . THR A 1 89 ? -32.938 -3.759 -3.532 1.00 49.86 89 THR A O 1
ATOM 628 N N . LYS A 1 90 ? -31.484 -3.750 -5.262 1.00 50.11 90 LYS A N 1
ATOM 629 C CA . LYS A 1 90 ? -30.574 -4.750 -4.706 1.00 48.84 90 LYS A CA 1
ATOM 630 C C . LYS A 1 90 ? -30.006 -4.321 -3.357 1.00 48.10 90 LYS A C 1
ATOM 631 O O . LYS A 1 90 ? -29.985 -5.106 -2.407 1.00 47.33 90 LYS A O 1
ATOM 637 N N . GLU A 1 91 ? -29.534 -3.076 -3.283 1.00 45.70 91 GLU A N 1
ATOM 638 C CA . GLU A 1 91 ? -28.955 -2.536 -2.049 1.00 42.19 91 GLU A CA 1
ATOM 639 C C . GLU A 1 91 ? -29.945 -2.641 -0.900 1.00 39.67 91 GLU A C 1
ATOM 640 O O . GLU A 1 91 ? -29.597 -3.037 0.214 1.00 39.30 91 GLU A O 1
ATOM 642 N N . SER A 1 92 ? -31.190 -2.275 -1.181 1.00 40.75 92 SER A N 1
ATOM 643 C CA . SER A 1 92 ? -32.241 -2.287 -0.167 1.00 41.56 92 SER A CA 1
ATOM 644 C C . SER A 1 92 ? -32.532 -3.717 0.313 1.00 40.52 92 SER A C 1
ATOM 645 O O . SER A 1 92 ? -32.760 -3.943 1.511 1.00 37.25 92 SER A O 1
ATOM 648 N N . ALA A 1 93 ? -32.503 -4.672 -0.624 1.00 39.48 93 ALA A N 1
ATOM 649 C CA . ALA A 1 93 ? -32.682 -6.091 -0.299 1.00 39.69 93 ALA A CA 1
ATOM 650 C C . ALA A 1 93 ? -31.559 -6.601 0.603 1.00 38.90 93 ALA A C 1
ATOM 651 O O . ALA A 1 93 ? -31.816 -7.298 1.590 1.00 38.76 93 ALA A O 1
ATOM 653 N N . LEU A 1 94 ? -30.318 -6.242 0.275 1.00 39.01 94 LEU A N 1
ATOM 654 C CA . LEU A 1 94 ? -29.177 -6.606 1.118 1.00 41.07 94 LEU A CA 1
ATOM 655 C C . LEU A 1 94 ? -29.311 -6.035 2.519 1.00 41.61 94 LEU A C 1
ATOM 656 O O . LEU A 1 94 ? -29.044 -6.719 3.506 1.00 41.60 94 LEU A O 1
ATOM 661 N N . ARG A 1 95 ? -29.732 -4.779 2.608 1.00 42.66 95 ARG A N 1
ATOM 662 C CA . ARG A 1 95 ? -29.895 -4.140 3.912 1.00 42.24 95 ARG A CA 1
ATOM 663 C C . ARG A 1 95 ? -31.052 -4.732 4.700 1.00 3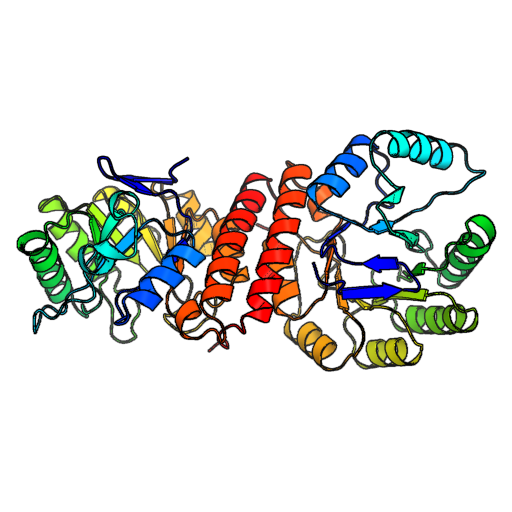8.22 95 ARG A C 1
ATOM 664 O O . ARG A 1 95 ? -30.920 -4.938 5.894 1.00 35.85 95 ARG A O 1
ATOM 672 N N . SER A 1 96 ? -32.168 -5.026 4.041 1.00 39.22 96 SER A N 1
ATOM 673 C CA . SER A 1 96 ? -33.293 -5.675 4.724 1.00 40.68 96 SER A CA 1
ATOM 674 C C . SER A 1 96 ? -32.851 -6.981 5.362 1.00 40.68 96 SER A C 1
ATOM 675 O O . SER A 1 96 ? -33.174 -7.260 6.519 1.00 39.09 96 SER A O 1
ATOM 678 N N . ALA A 1 97 ? -32.100 -7.770 4.596 1.00 41.42 97 ALA A N 1
ATOM 679 C CA . ALA A 1 97 ? -31.651 -9.088 5.036 1.00 41.64 97 ALA A CA 1
ATOM 680 C C . ALA A 1 97 ? -30.733 -9.021 6.248 1.00 42.50 97 ALA A C 1
ATOM 681 O O . ALA A 1 97 ? -30.859 -9.837 7.162 1.00 42.02 97 ALA A O 1
ATOM 683 N N . ARG A 1 98 ? -29.793 -8.074 6.244 1.00 45.24 98 ARG A N 1
ATOM 684 C CA . ARG A 1 98 ? -28.877 -7.901 7.384 1.00 49.04 98 ARG A CA 1
ATOM 685 C C . ARG A 1 98 ? -29.605 -7.460 8.654 1.00 47.82 98 ARG A C 1
ATOM 686 O O . ARG A 1 98 ? -29.292 -7.941 9.743 1.00 47.66 98 ARG A O 1
ATOM 694 N N . ILE A 1 99 ? -30.564 -6.546 8.515 1.00 49.66 99 ILE A N 1
ATOM 695 C CA . ILE A 1 99 ? -31.368 -6.100 9.663 1.00 51.06 99 ILE A CA 1
ATOM 696 C C . ILE A 1 99 ? -32.210 -7.252 10.202 1.00 49.71 99 ILE A C 1
ATOM 697 O O . ILE A 1 99 ? -32.254 -7.480 11.410 1.00 49.97 99 ILE A O 1
ATOM 702 N N . LEU A 1 100 ? -32.873 -7.966 9.297 1.00 48.73 100 LEU A N 1
ATOM 703 C CA . LEU A 1 100 ? -33.654 -9.149 9.649 1.00 49.68 100 LEU A CA 1
ATOM 704 C C . LEU A 1 100 ? -32.880 -10.120 10.545 1.00 50.28 100 LEU A C 1
ATOM 705 O O . LEU A 1 100 ? -33.405 -10.615 11.542 1.00 49.02 100 LEU A O 1
ATOM 710 N N . ARG A 1 101 ? -31.640 -10.409 10.161 1.00 51.69 101 ARG A N 1
ATOM 711 C CA . ARG A 1 101 ? -30.786 -11.328 10.908 1.00 54.94 101 ARG A CA 1
ATOM 712 C C . ARG A 1 101 ? -30.387 -10.740 12.261 1.00 53.82 101 ARG A C 1
ATOM 713 O O . ARG A 1 101 ? -30.497 -11.404 13.283 1.00 52.40 101 ARG A O 1
ATOM 721 N N . ASP A 1 102 ? -29.928 -9.493 12.254 1.00 56.52 102 ASP A N 1
ATOM 722 C CA . ASP A 1 102 ? -29.453 -8.829 13.475 1.00 59.81 102 ASP A CA 1
ATOM 723 C C . ASP A 1 102 ? -30.586 -8.540 14.465 1.00 59.59 102 ASP A C 1
ATOM 724 O O . ASP A 1 102 ? -30.426 -8.746 15.662 1.00 60.89 102 ASP A O 1
ATOM 729 N N . SER A 1 103 ? -31.727 -8.078 13.961 1.00 59.58 103 SER A N 1
ATOM 730 C CA . SER A 1 103 ? -32.861 -7.717 14.814 1.00 58.66 103 SER A CA 1
ATOM 731 C C . SER A 1 103 ? -33.656 -8.928 15.315 1.00 57.42 103 SER A C 1
ATOM 732 O O . SER A 1 103 ? -34.110 -8.935 16.457 1.00 54.16 103 SER A O 1
ATOM 735 N N . LEU A 1 104 ? -33.822 -9.949 14.470 1.00 56.09 104 LEU A N 1
ATOM 736 C CA . LEU A 1 104 ? -34.651 -11.111 14.819 1.00 53.56 104 LEU A CA 1
ATOM 737 C C . LEU A 1 104 ? -33.907 -12.428 14.997 1.00 50.72 104 LEU A C 1
ATOM 738 O O . LEU A 1 104 ? -34.499 -13.398 15.469 1.00 46.97 104 LEU A O 1
ATOM 743 N N . GLY A 1 105 ? -32.643 -12.491 14.586 1.00 48.24 105 GLY A N 1
ATOM 744 C CA . GLY A 1 105 ? -31.921 -13.766 14.574 1.00 48.29 105 GLY A CA 1
ATOM 745 C C . GLY A 1 105 ? -32.493 -14.778 13.587 1.00 45.52 105 GLY A C 1
ATOM 746 O O . GLY A 1 105 ? -32.359 -15.981 13.784 1.00 44.19 105 GLY A O 1
ATOM 747 N N . ILE A 1 106 ? -33.145 -14.287 12.535 1.00 44.06 106 ILE A N 1
ATOM 748 C CA . ILE A 1 106 ? -33.655 -15.142 11.461 1.00 43.24 106 ILE A CA 1
ATOM 749 C C . ILE A 1 106 ? -32.638 -15.157 10.323 1.00 39.74 106 ILE A C 1
ATOM 750 O O . ILE A 1 106 ? -32.253 -14.105 9.811 1.00 39.04 106 ILE A O 1
ATOM 755 N N . GLU A 1 107 ? -32.215 -16.356 9.934 1.00 38.69 107 GLU A N 1
ATOM 756 C CA . GLU A 1 107 ? -31.187 -16.535 8.903 1.00 39.58 107 GLU A CA 1
ATOM 757 C C . GLU A 1 107 ? -31.726 -17.114 7.589 1.00 35.14 107 GLU A C 1
ATOM 758 O O . GLU A 1 107 ? -30.992 -17.200 6.615 1.00 36.86 107 GLU A O 1
ATOM 764 N N . ILE A 1 108 ? -32.995 -17.507 7.551 1.00 29.51 108 ILE A N 1
ATOM 765 C CA . ILE A 1 108 ? -33.592 -18.008 6.316 1.00 26.95 108 ILE A CA 1
ATOM 766 C C . ILE A 1 108 ? -34.386 -16.897 5.644 1.00 26.06 108 ILE A C 1
ATOM 767 O O . ILE A 1 108 ? -35.238 -16.261 6.282 1.00 24.11 108 ILE A O 1
ATOM 772 N N . LEU A 1 109 ? -34.144 -16.714 4.348 1.00 24.80 109 LEU A N 1
ATOM 773 C CA . LEU A 1 109 ? -34.584 -15.533 3.635 1.00 25.21 109 LEU A CA 1
ATOM 774 C C . LEU A 1 109 ? -35.238 -15.811 2.288 1.00 24.93 109 LEU A C 1
ATOM 775 O O . LEU A 1 109 ? -34.653 -16.463 1.410 1.00 25.02 109 LEU A O 1
ATOM 780 N N . LYS A 1 110 ? -36.450 -15.286 2.132 1.00 24.47 110 LYS A N 1
ATOM 781 C CA . LYS A 1 110 ? -37.126 -15.221 0.846 1.00 25.54 110 LYS A CA 1
ATOM 782 C C . LYS A 1 110 ? -36.533 -14.030 0.149 1.00 25.99 110 LYS A C 1
ATOM 783 O O . LYS A 1 110 ? -36.809 -12.892 0.505 1.00 26.25 110 LYS A O 1
ATOM 789 N N . LEU A 1 111 ? -35.656 -14.287 -0.813 1.00 26.60 111 LEU A N 1
ATOM 790 C CA . LEU A 1 111 ? -34.881 -13.231 -1.451 1.00 26.13 111 LEU A CA 1
ATOM 791 C C . LEU A 1 111 ? -35.527 -12.831 -2.755 1.00 27.54 111 LEU A C 1
ATOM 792 O O . LEU A 1 111 ? -35.681 -13.657 -3.667 1.00 28.10 111 LEU A O 1
ATOM 797 N N . ASP A 1 112 ? -35.906 -11.558 -2.834 1.00 28.94 112 ASP A N 1
ATOM 798 C CA . ASP A 1 112 ? -36.535 -10.982 -4.009 1.00 30.60 112 ASP A CA 1
ATOM 799 C C . ASP A 1 112 ? -35.792 -9.698 -4.395 1.00 33.07 112 ASP A C 1
ATOM 800 O O . ASP A 1 112 ? -35.607 -8.798 -3.562 1.00 34.48 112 ASP A O 1
ATOM 805 N N . VAL A 1 113 ? -35.322 -9.660 -5.639 1.00 34.02 113 VAL A N 1
ATOM 806 C CA . VAL A 1 113 ? -34.703 -8.487 -6.238 1.00 35.09 113 VAL A CA 1
ATOM 807 C C . VAL A 1 113 ? -35.350 -8.315 -7.607 1.00 36.96 113 VAL A C 1
ATOM 808 O O . VAL A 1 113 ? -35.074 -9.084 -8.530 1.00 37.88 113 VAL A O 1
ATOM 812 N N . ARG A 1 114 ? -36.221 -7.318 -7.731 1.00 39.78 114 ARG A N 1
ATOM 813 C CA . ARG A 1 114 ? -37.046 -7.166 -8.933 1.00 43.79 114 ARG A CA 1
ATOM 814 C C . ARG A 1 114 ? -36.812 -5.867 -9.689 1.00 47.53 114 ARG A C 1
ATOM 815 O O . ARG A 1 114 ? -36.458 -4.847 -9.098 1.00 46.38 114 ARG A O 1
ATOM 823 N N . GLY A 1 115 ? -37.009 -5.933 -11.006 1.00 54.74 115 GLY A N 1
ATOM 824 C CA . GLY A 1 115 ? -37.105 -4.746 -11.845 1.00 61.08 115 GLY A CA 1
ATOM 825 C C . GLY A 1 115 ? -38.438 -4.053 -11.613 1.00 66.71 115 GLY A C 1
ATOM 826 O O . GLY A 1 115 ? -39.337 -4.610 -10.973 1.00 69.42 115 GLY A O 1
ATOM 827 N N . ASP A 1 116 ? -38.575 -2.837 -12.136 1.00 71.16 116 ASP A N 1
ATOM 828 C CA . ASP A 1 116 ? -39.795 -2.044 -11.921 1.00 73.76 116 ASP A CA 1
ATOM 829 C C . ASP A 1 116 ? -41.044 -2.672 -12.562 1.00 70.72 116 ASP A C 1
ATOM 830 O O . ASP A 1 116 ? -42.167 -2.330 -12.187 1.00 72.51 116 ASP A O 1
ATOM 835 N N . ASP A 1 117 ? -40.852 -3.597 -13.505 1.00 65.14 117 ASP A N 1
ATOM 836 C CA . ASP A 1 117 ? -41.974 -4.366 -14.060 1.00 62.51 117 ASP A CA 1
ATOM 837 C C . ASP A 1 117 ? -42.410 -5.553 -13.174 1.00 55.06 117 ASP A C 1
ATOM 838 O O . ASP A 1 117 ? -43.199 -6.386 -13.613 1.00 53.99 117 ASP A O 1
ATOM 843 N N . ASN A 1 118 ? -41.901 -5.613 -11.940 1.00 49.37 118 ASN A N 1
ATOM 844 C CA . ASN A 1 118 ? -42.256 -6.650 -10.959 1.00 45.45 118 ASN A CA 1
ATOM 845 C C . ASN A 1 118 ? -41.832 -8.063 -11.386 1.00 43.78 118 ASN A C 1
ATOM 846 O O . ASN A 1 118 ? -42.477 -9.055 -11.058 1.00 41.96 118 ASN A O 1
ATOM 851 N N . THR A 1 119 ? -40.727 -8.121 -12.117 1.00 42.96 119 THR A N 1
ATOM 852 C CA . THR A 1 119 ? -40.148 -9.351 -12.628 1.00 42.76 119 THR A CA 1
ATOM 853 C C . THR A 1 119 ? -38.797 -9.536 -11.933 1.00 38.70 119 THR A C 1
ATOM 854 O O . THR A 1 119 ? -38.086 -8.552 -11.704 1.00 34.82 119 THR A O 1
ATOM 858 N N . PRO A 1 120 ? -38.438 -10.787 -11.576 1.00 35.55 120 PRO A N 1
ATOM 859 C CA . PRO A 1 120 ? -37.129 -10.961 -10.959 1.00 36.03 120 PRO A CA 1
ATOM 860 C C . PRO A 1 120 ? -36.004 -10.493 -11.881 1.00 35.21 120 PRO A C 1
ATOM 861 O O . PRO A 1 120 ? -36.044 -10.769 -13.075 1.00 34.96 120 PRO A O 1
ATOM 865 N N . ASP A 1 121 ? -35.040 -9.780 -11.305 1.00 34.96 121 ASP A N 1
ATOM 866 C CA . ASP A 1 121 ? -33.804 -9.375 -11.975 1.00 35.40 121 ASP A CA 1
ATOM 867 C C . ASP A 1 121 ? -32.754 -10.450 -11.696 1.00 32.88 121 ASP A C 1
ATOM 868 O O . ASP A 1 121 ? -32.132 -10.462 -10.628 1.00 32.07 121 ASP A O 1
ATOM 873 N N . ASN A 1 122 ? -32.569 -11.355 -12.655 1.00 30.73 122 ASN A N 1
ATOM 874 C CA . ASN A 1 122 ? -31.708 -12.528 -12.465 1.00 30.46 122 ASN A CA 1
ATOM 875 C C . ASN A 1 122 ? -30.289 -12.202 -12.041 1.00 31.35 122 ASN A C 1
ATOM 876 O O . ASN A 1 122 ? -29.799 -12.757 -11.054 1.00 31.00 122 ASN A O 1
ATOM 881 N N . ALA A 1 123 ? -29.638 -11.294 -12.766 1.00 31.82 123 ALA A N 1
ATOM 882 C CA . ALA A 1 123 ? -28.241 -10.945 -12.489 1.00 32.86 123 ALA A CA 1
ATOM 883 C C . ALA A 1 123 ? -28.090 -10.272 -11.130 1.00 31.61 123 ALA A C 1
ATOM 884 O O . ALA A 1 123 ? -27.183 -10.594 -10.377 1.00 32.71 123 ALA A O 1
ATOM 886 N N . GLY A 1 124 ? -28.976 -9.327 -10.825 1.00 32.02 124 GLY A N 1
ATOM 887 C CA . GLY A 1 124 ? -28.991 -8.694 -9.503 1.00 31.05 124 GLY A CA 1
ATOM 888 C C . GLY A 1 124 ? -29.292 -9.676 -8.373 1.00 30.27 124 GLY A C 1
ATOM 889 O O . GLY A 1 124 ? -28.733 -9.566 -7.284 1.00 28.06 124 GLY A O 1
ATOM 890 N N . THR A 1 125 ? -30.177 -10.638 -8.636 1.00 29.96 125 THR A N 1
ATOM 891 C CA . THR A 1 125 ? -30.513 -11.674 -7.648 1.00 29.59 125 THR A CA 1
ATOM 892 C C . THR A 1 125 ? -29.294 -12.539 -7.337 1.00 27.86 125 THR A C 1
ATOM 893 O O . THR A 1 125 ? -29.031 -12.862 -6.180 1.00 27.62 125 THR A O 1
ATOM 897 N N . VAL A 1 126 ? -28.564 -12.913 -8.380 1.00 28.58 126 VAL A N 1
ATOM 898 C CA . VAL A 1 126 ? -27.337 -13.697 -8.238 1.00 29.80 126 VAL A CA 1
ATOM 899 C C . VAL A 1 126 ? -26.279 -12.947 -7.428 1.00 30.46 126 VAL A C 1
ATOM 900 O O . VAL A 1 126 ? -25.652 -13.523 -6.533 1.00 29.32 126 VAL A O 1
ATOM 904 N N . GLU A 1 127 ? -26.062 -11.675 -7.760 1.00 31.42 127 GLU A N 1
ATOM 905 C CA . GLU A 1 127 ? -25.112 -10.840 -7.007 1.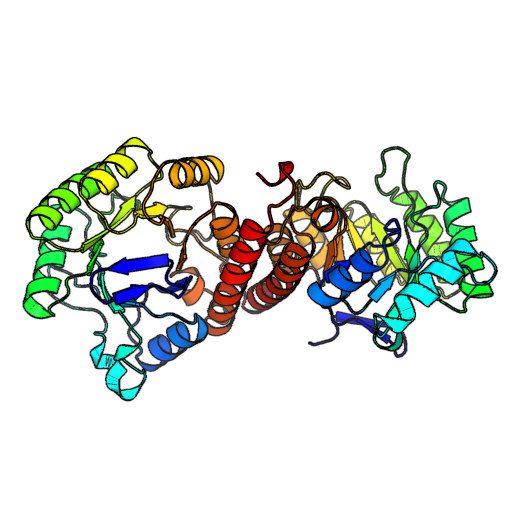00 32.67 127 GLU A CA 1
ATOM 906 C C . GLU A 1 127 ? -25.502 -10.753 -5.537 1.00 29.61 127 GLU A C 1
ATOM 907 O O . GLU A 1 127 ? -24.672 -10.953 -4.655 1.00 28.55 127 GLU A O 1
ATOM 913 N N . ALA A 1 128 ? -26.773 -10.456 -5.278 1.00 28.72 128 ALA A N 1
ATOM 914 C CA . ALA A 1 128 ? -27.276 -10.383 -3.899 1.00 29.53 128 ALA A CA 1
ATOM 915 C C . ALA A 1 128 ? -27.104 -11.728 -3.186 1.00 29.05 128 ALA A C 1
ATOM 916 O O . ALA A 1 128 ? -26.684 -11.780 -2.023 1.00 29.14 128 ALA A O 1
ATOM 918 N N . ALA A 1 129 ? -27.392 -12.816 -3.896 1.00 29.25 129 ALA A N 1
ATOM 919 C CA . ALA A 1 129 ? -27.292 -14.153 -3.299 1.00 30.35 129 ALA A CA 1
ATOM 920 C C . ALA A 1 129 ? -25.876 -14.456 -2.838 1.00 29.85 129 ALA A C 1
ATOM 921 O O . ALA A 1 129 ? -25.665 -14.867 -1.699 1.00 29.90 129 ALA A O 1
ATOM 923 N N . ARG A 1 130 ? -24.898 -14.238 -3.713 1.00 32.68 130 ARG A N 1
ATOM 924 C CA . ARG A 1 130 ? -23.480 -14.467 -3.363 1.00 33.91 130 ARG A CA 1
ATOM 925 C C . ARG A 1 130 ? -23.033 -13.647 -2.157 1.00 34.51 130 ARG A C 1
ATOM 926 O O . ARG A 1 130 ? -22.339 -14.147 -1.274 1.00 34.28 130 ARG A O 1
ATOM 934 N N . GLU A 1 131 ? -23.447 -12.389 -2.106 1.00 36.52 131 GLU A N 1
ATOM 935 C CA . GLU A 1 131 ? -23.072 -11.532 -0.979 1.00 38.23 131 GLU A CA 1
ATOM 936 C C . GLU A 1 131 ? -23.702 -12.029 0.324 1.00 35.45 131 GLU A C 1
ATOM 937 O O . GLU A 1 131 ? -23.034 -12.089 1.358 1.00 35.10 131 GLU A O 1
ATOM 943 N N . LEU A 1 132 ? -24.983 -12.400 0.279 1.00 33.92 132 LEU A N 1
ATOM 944 C CA . LEU A 1 132 ? -25.647 -12.929 1.482 1.00 32.27 132 LEU A CA 1
ATOM 945 C C . LEU A 1 132 ? -25.156 -14.315 1.881 1.00 31.61 132 LEU A C 1
ATOM 946 O O . LEU A 1 132 ? -25.104 -14.625 3.068 1.00 31.06 132 LEU A O 1
ATOM 951 N N . ARG A 1 133 ? -24.775 -15.136 0.900 1.00 32.60 133 ARG A N 1
ATOM 952 C CA . ARG A 1 133 ? -24.205 -16.467 1.179 1.00 32.50 133 ARG A CA 1
ATOM 953 C C . ARG A 1 133 ? -22.853 -16.380 1.879 1.00 35.89 133 ARG A C 1
ATOM 954 O O . ARG A 1 133 ? -22.544 -17.220 2.734 1.00 34.94 133 ARG A O 1
ATOM 962 N N . ALA A 1 134 ? -22.053 -15.369 1.531 1.00 37.90 134 ALA A N 1
ATOM 963 C CA . ALA A 1 134 ? -20.755 -15.144 2.199 1.00 41.10 134 ALA A CA 1
ATOM 964 C C . ALA A 1 134 ? -20.925 -14.888 3.692 1.00 41.76 134 ALA A C 1
ATOM 965 O O . ALA A 1 134 ? -20.037 -15.190 4.482 1.00 43.59 134 ALA A O 1
ATOM 967 N N . GLU A 1 135 ? -22.074 -14.342 4.075 1.00 43.32 135 GLU A N 1
ATOM 968 C CA . GLU A 1 135 ? -22.401 -14.142 5.490 1.00 44.77 135 GLU A CA 1
ATOM 969 C C . GLU A 1 135 ? -23.194 -15.288 6.138 1.00 42.12 135 GLU A C 1
ATOM 970 O O . GLU A 1 135 ? -23.706 -15.139 7.241 1.00 39.37 135 GLU A O 1
ATOM 976 N N . GLY A 1 136 ? -23.298 -16.425 5.460 1.00 42.17 136 GLY A N 1
ATOM 977 C CA . GLY A 1 136 ? -23.997 -17.584 6.020 1.00 42.39 136 GLY A CA 1
ATOM 978 C C . GLY A 1 136 ? -25.519 -17.509 6.082 1.00 40.33 136 GLY A C 1
ATOM 979 O O . GLY A 1 136 ? -26.143 -18.292 6.799 1.00 44.94 136 GLY A O 1
ATOM 980 N N . MET A 1 137 ? -26.134 -16.593 5.341 1.00 37.02 137 MET A N 1
ATOM 981 C CA . MET A 1 137 ? -27.594 -16.599 5.230 1.00 36.69 137 MET A CA 1
ATOM 982 C C . MET A 1 137 ? -28.063 -17.762 4.347 1.00 32.74 137 MET A C 1
ATOM 983 O O . MET A 1 137 ? -27.378 -18.165 3.401 1.00 30.07 137 MET A O 1
ATOM 988 N N . GLU A 1 138 ? -29.236 -18.291 4.667 1.00 30.29 138 GLU A N 1
ATOM 989 C CA . GLU A 1 138 ? -29.841 -19.370 3.897 1.00 28.02 138 GLU A CA 1
ATOM 990 C C . GLU A 1 138 ? -30.900 -18.760 2.995 1.00 26.78 138 GLU A C 1
ATOM 991 O O . GLU A 1 138 ? -31.778 -18.049 3.473 1.00 27.09 138 GLU A O 1
ATOM 997 N N . LEU A 1 139 ? -30.823 -19.035 1.691 1.00 25.33 139 LEU A N 1
ATOM 998 C CA . LEU A 1 139 ? -31.555 -18.253 0.699 1.00 24.30 139 LEU A CA 1
ATOM 999 C C . LEU A 1 139 ? -32.494 -19.055 -0.168 1.00 23.44 139 LEU A C 1
ATOM 1000 O O . LEU A 1 139 ? -32.156 -20.146 -0.618 1.00 23.15 139 LEU A O 1
ATOM 1005 N N . LEU A 1 140 ? -33.669 -18.469 -0.404 1.00 22.72 140 LEU A N 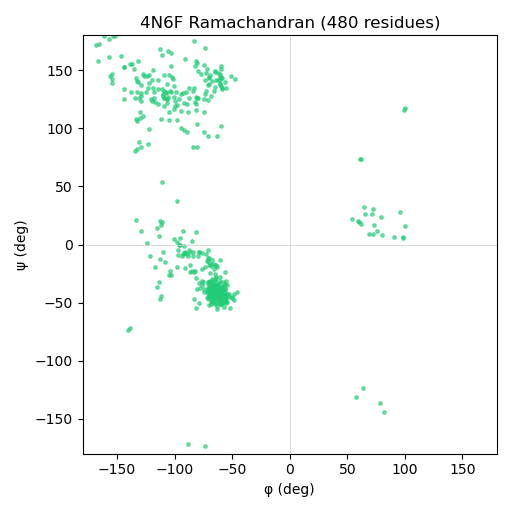1
ATOM 1006 C CA . LEU A 1 140 ? -34.633 -18.928 -1.379 1.00 22.31 140 LEU A CA 1
ATOM 1007 C C . LEU A 1 140 ? -34.900 -17.768 -2.348 1.00 22.41 140 LEU A C 1
ATOM 1008 O O . LEU A 1 140 ? -35.838 -16.977 -2.148 1.00 21.18 140 LEU A O 1
ATOM 1013 N N . PRO A 1 141 ? -34.061 -17.655 -3.396 1.00 22.92 141 PRO A N 1
ATOM 1014 C CA . PRO A 1 141 ? -34.214 -16.612 -4.402 1.00 23.21 141 PRO A CA 1
ATOM 1015 C C . PRO A 1 141 ? -35.278 -16.918 -5.450 1.00 23.81 141 PRO A C 1
ATOM 1016 O O . PRO A 1 141 ? -35.603 -18.078 -5.693 1.00 24.70 141 PRO A O 1
ATOM 1020 N N . PHE A 1 142 ? -35.799 -15.858 -6.060 1.00 23.87 142 PHE A N 1
ATOM 1021 C CA . PHE A 1 142 ? -36.830 -15.929 -7.091 1.00 24.38 142 PHE A CA 1
ATOM 1022 C C . PHE A 1 142 ? -36.171 -15.533 -8.406 1.00 25.32 142 PHE A C 1
ATOM 1023 O O . PHE A 1 142 ? -35.503 -14.492 -8.478 1.00 25.78 142 PHE A O 1
ATOM 1031 N N . ILE A 1 143 ? -36.319 -16.378 -9.426 1.00 26.05 143 ILE A N 1
ATOM 1032 C CA . ILE A 1 143 ? -35.754 -16.115 -10.748 1.00 26.28 143 ILE A CA 1
ATOM 1033 C C . ILE A 1 143 ? -36.725 -16.446 -11.873 1.00 27.99 143 ILE A C 1
ATOM 1034 O O . ILE A 1 143 ? -37.653 -17.256 -11.710 1.00 26.76 143 ILE A O 1
ATOM 1039 N N . LEU A 1 144 ? -36.516 -15.782 -13.012 1.00 28.90 144 LEU A N 1
ATOM 1040 C CA . LEU A 1 144 ? -37.037 -16.231 -14.288 1.00 30.97 144 LEU A CA 1
ATOM 1041 C C . LEU A 1 144 ? -36.319 -17.509 -14.662 1.00 31.29 144 LEU A C 1
ATOM 1042 O O . LEU A 1 144 ? -35.105 -17.623 -14.437 1.00 31.00 144 LEU A O 1
ATOM 1047 N N . PRO A 1 145 ? -37.055 -18.477 -15.238 1.00 31.29 145 PRO A N 1
ATOM 1048 C CA . PRO A 1 145 ? -36.445 -19.763 -15.549 1.00 33.63 145 PRO A CA 1
ATOM 1049 C C . PRO A 1 145 ? -35.281 -19.592 -16.512 1.00 35.59 145 PRO A C 1
ATOM 1050 O O . PRO A 1 145 ? -35.477 -19.362 -17.699 1.00 41.91 145 PRO A O 1
ATOM 1054 N N . ASP A 1 146 ? -34.076 -19.642 -15.970 1.00 36.28 146 ASP A N 1
ATOM 1055 C CA . ASP A 1 146 ? -32.863 -19.551 -16.754 1.00 35.57 146 ASP A CA 1
ATOM 1056 C C . ASP A 1 146 ? -31.837 -20.462 -16.108 1.00 34.50 146 ASP A C 1
ATOM 1057 O O . ASP A 1 146 ? -31.524 -20.337 -14.926 1.00 31.39 146 ASP A O 1
ATOM 1062 N N . LEU A 1 147 ? -31.309 -21.359 -16.926 1.00 35.52 147 LEU A N 1
ATOM 1063 C CA . LEU A 1 147 ? -30.458 -22.446 -16.491 1.00 35.51 147 LEU A CA 1
ATOM 1064 C C . LEU A 1 147 ? -29.141 -21.956 -15.908 1.00 33.96 147 LEU A C 1
ATOM 1065 O O . LEU A 1 147 ? -28.729 -22.403 -14.832 1.00 31.74 147 LEU A O 1
ATOM 1070 N N . ALA A 1 148 ? -28.491 -21.016 -16.589 1.00 30.80 148 ALA A N 1
ATOM 1071 C CA . ALA A 1 148 ? -27.227 -20.479 -16.092 1.00 29.88 148 ALA A CA 1
ATOM 1072 C C . ALA A 1 148 ? -27.414 -19.791 -14.736 1.00 28.29 148 ALA A C 1
ATOM 1073 O O . ALA A 1 148 ? -26.609 -19.963 -13.824 1.00 29.46 148 ALA A O 1
ATOM 1075 N N . THR A 1 149 ? -28.481 -19.014 -14.608 1.00 27.90 149 THR A N 1
ATOM 1076 C CA . THR A 1 149 ? -28.810 -18.372 -13.339 1.00 27.74 149 THR A CA 1
ATOM 1077 C C . THR A 1 149 ? -29.026 -19.425 -12.246 1.00 25.91 149 THR A C 1
ATOM 1078 O O . THR A 1 149 ? -28.479 -19.315 -11.145 1.00 24.68 149 THR A O 1
ATOM 1082 N N . ALA A 1 150 ? -29.816 -20.446 -12.563 1.00 25.43 150 ALA A N 1
ATOM 1083 C CA . ALA A 1 150 ? -30.145 -21.479 -11.594 1.00 25.69 150 ALA A CA 1
ATOM 1084 C C . ALA A 1 150 ? -28.883 -22.200 -11.118 1.00 27.48 150 ALA A C 1
ATOM 1085 O O . ALA A 1 150 ? -28.708 -22.452 -9.919 1.00 27.53 150 ALA A O 1
ATOM 1087 N N . ARG A 1 151 ? -27.994 -22.509 -12.056 1.00 27.85 151 ARG A N 1
ATOM 1088 C CA . ARG A 1 151 ? -26.731 -23.157 -11.726 1.00 29.29 151 ARG A CA 1
ATOM 1089 C C . ARG A 1 151 ? -25.806 -22.301 -10.863 1.00 27.65 151 ARG A C 1
ATOM 1090 O O . ARG A 1 151 ? -25.148 -22.813 -9.951 1.00 28.25 151 ARG A O 1
ATOM 1098 N N . ALA A 1 152 ? -25.725 -21.011 -11.154 1.00 26.48 152 ALA A N 1
ATOM 1099 C CA . ALA A 1 152 ? -24.931 -20.120 -10.318 1.00 25.12 152 ALA A CA 1
ATOM 1100 C C . ALA A 1 152 ? -25.516 -20.091 -8.902 1.00 25.05 152 ALA A C 1
ATOM 1101 O O . ALA A 1 152 ? -24.778 -20.046 -7.916 1.00 26.83 152 ALA A O 1
ATOM 1103 N N . LEU A 1 153 ? -26.845 -20.125 -8.799 1.00 24.00 153 LEU A N 1
ATOM 1104 C CA . LEU A 1 153 ? -27.496 -20.086 -7.484 1.00 24.45 153 LEU A CA 1
ATOM 1105 C C . LEU A 1 153 ? -27.297 -21.376 -6.703 1.00 23.52 153 LEU A C 1
ATOM 1106 O O . LEU A 1 153 ? -27.087 -21.344 -5.490 1.00 22.93 153 LEU A O 1
ATOM 1111 N N . GLU A 1 154 ? -27.320 -22.511 -7.392 1.00 24.01 154 GLU A N 1
ATOM 1112 C CA . GLU A 1 154 ? -26.992 -23.773 -6.738 1.00 24.83 154 GLU A CA 1
ATOM 1113 C C . GLU A 1 154 ? -25.535 -23.775 -6.280 1.00 25.41 154 GLU A C 1
ATOM 1114 O O . GLU A 1 154 ? -25.233 -24.177 -5.169 1.00 26.46 154 GLU A O 1
ATOM 1120 N N . GLU A 1 155 ? -24.629 -23.322 -7.133 1.00 27.40 155 GLU A N 1
ATOM 1121 C CA . GLU A 1 155 ? -23.215 -23.279 -6.762 1.00 29.59 155 GLU A CA 1
ATOM 1122 C C . GLU A 1 155 ? -22.964 -22.392 -5.546 1.00 27.34 155 GLU A C 1
ATOM 1123 O O . GLU A 1 155 ? -22.179 -22.752 -4.664 1.00 26.65 155 GLU A O 1
ATOM 1129 N N . ALA A 1 156 ? -23.637 -21.245 -5.491 1.00 25.68 156 ALA A N 1
ATOM 1130 C CA . ALA A 1 156 ? -23.542 -20.352 -4.321 1.00 26.22 156 ALA A CA 1
ATOM 1131 C C . ALA A 1 156 ? -24.086 -20.973 -3.032 1.00 25.51 156 ALA A C 1
ATOM 1132 O O . ALA A 1 156 ? -23.782 -20.505 -1.941 1.00 27.38 156 ALA A O 1
ATOM 1134 N N . GLY A 1 157 ? -24.877 -22.034 -3.161 1.00 24.98 157 GLY A N 1
ATOM 1135 C CA . GLY A 1 157 ? -25.342 -22.804 -2.010 1.00 24.50 157 GLY A CA 1
ATOM 1136 C C . GLY A 1 157 ? -26.718 -22.375 -1.534 1.00 24.02 157 GLY A C 1
ATOM 1137 O O . GLY A 1 157 ? -27.040 -22.527 -0.366 1.00 23.34 157 GLY A O 1
ATOM 1138 N N . CYS A 1 158 ? -27.541 -21.849 -2.442 1.00 23.81 158 CYS A N 1
ATOM 1139 C CA . CYS A 1 158 ? -28.921 -21.532 -2.108 1.00 24.38 158 CYS A CA 1
ATOM 1140 C C . CYS A 1 158 ? -29.676 -22.797 -1.677 1.00 23.48 158 CYS A C 1
ATOM 1141 O O . CYS A 1 158 ? -29.377 -23.894 -2.148 1.00 22.32 158 CYS A O 1
ATOM 1144 N N . ALA A 1 159 ? -30.621 -22.641 -0.746 1.00 22.66 159 ALA A N 1
ATOM 1145 C CA . ALA A 1 159 ? -31.345 -23.777 -0.177 1.00 22.62 159 ALA A CA 1
ATOM 1146 C C . ALA A 1 159 ? -32.372 -24.340 -1.158 1.00 22.48 159 ALA A C 1
ATOM 1147 O O . ALA A 1 159 ? -32.537 -25.550 -1.277 1.00 23.48 159 ALA A O 1
ATOM 1149 N N . ALA A 1 160 ? -33.065 -23.445 -1.848 1.00 21.72 160 ALA A N 1
ATOM 1150 C CA . ALA A 1 160 ? -34.113 -23.805 -2.791 1.00 21.24 160 ALA A CA 1
ATOM 1151 C C . ALA A 1 160 ? -34.265 -22.649 -3.770 1.00 22.02 160 ALA A C 1
ATOM 1152 O O . ALA A 1 160 ? -33.813 -21.534 -3.494 1.00 22.39 160 ALA A O 1
ATOM 1154 N N . LEU A 1 161 ? -34.884 -22.932 -4.910 1.00 22.73 161 LEU A N 1
ATOM 1155 C CA . LEU A 1 161 ? -35.073 -21.960 -5.979 1.00 24.67 161 LEU A CA 1
ATOM 1156 C C . LEU A 1 161 ? -36.539 -21.733 -6.210 1.00 23.77 161 LEU A C 1
ATOM 1157 O O . LEU A 1 161 ? -37.274 -22.678 -6.454 1.00 24.68 161 LEU A O 1
ATOM 1162 N N . ARG A 1 162 ? -36.964 -20.487 -6.159 1.00 23.40 162 ARG A N 1
ATOM 1163 C CA . ARG A 1 162 ? -38.307 -20.138 -6.588 1.00 23.46 162 ARG A CA 1
ATOM 1164 C C . ARG A 1 162 ? -38.196 -19.707 -8.046 1.00 23.98 162 ARG A C 1
ATOM 1165 O O . ARG A 1 162 ? -37.335 -18.887 -8.398 1.00 23.26 162 ARG A O 1
ATOM 1173 N N . VAL A 1 163 ? -39.048 -20.284 -8.892 1.00 24.30 163 VAL A N 1
ATOM 1174 C CA . VAL A 1 163 ? -38.966 -20.096 -10.342 1.00 25.24 163 VAL A CA 1
ATOM 1175 C C . VAL A 1 163 ? -40.308 -19.575 -10.869 1.00 24.78 163 VAL A C 1
ATOM 1176 O O . VAL A 1 163 ? -41.358 -20.110 -10.534 1.00 23.90 163 VAL A O 1
ATOM 1180 N N . MET A 1 164 ? -40.268 -18.522 -11.684 1.00 25.26 164 MET A N 1
ATOM 1181 C CA . MET A 1 164 ? -41.484 -17.835 -12.107 1.00 25.42 164 MET A CA 1
ATOM 1182 C C . MET A 1 164 ? -42.229 -18.647 -13.142 1.00 24.92 164 MET A C 1
ATOM 1183 O O . MET A 1 164 ? -41.659 -19.036 -14.152 1.00 25.13 164 MET A O 1
ATOM 1188 N N . ALA A 1 165 ? -43.502 -18.910 -12.864 1.00 23.70 165 ALA A N 1
ATOM 1189 C CA . ALA A 1 165 ? -44.381 -19.621 -13.780 1.00 24.46 165 ALA A CA 1
ATOM 1190 C C . ALA A 1 165 ? -44.975 -18.677 -14.828 1.00 25.88 165 ALA A C 1
ATOM 1191 O O . ALA A 1 165 ? -44.997 -18.990 -16.009 1.00 27.22 165 ALA A O 1
ATOM 1193 N N . SER A 1 166 ? -45.481 -17.535 -14.373 1.00 27.97 166 SER A N 1
ATOM 1194 C CA . SER A 1 166 ? -45.990 -16.481 -15.252 1.00 28.76 166 SER A CA 1
ATOM 1195 C C . SER A 1 166 ? -46.036 -15.180 -14.441 1.00 29.23 166 SER A C 1
ATOM 1196 O O . SER A 1 166 ? -45.652 -15.182 -13.270 1.00 28.80 166 SER A O 1
ATOM 1199 N N . PRO A 1 167 ? -46.469 -14.064 -15.057 1.00 29.81 167 PRO A N 1
ATOM 1200 C CA . PRO A 1 167 ? -46.346 -12.808 -14.326 1.00 29.75 167 PRO A CA 1
ATOM 1201 C C . PRO A 1 167 ? -47.159 -12.755 -13.041 1.00 29.31 167 PRO A C 1
ATOM 1202 O O . PRO A 1 167 ? -48.234 -13.355 -12.948 1.00 27.23 167 PRO A O 1
ATOM 1206 N N . VAL A 1 168 ? -46.614 -12.036 -12.067 1.00 29.68 168 VAL A N 1
ATOM 1207 C CA . VAL A 1 168 ? -47.214 -11.900 -10.754 1.00 31.26 168 VAL A CA 1
ATOM 1208 C C . VAL A 1 168 ? -48.610 -11.308 -10.860 1.00 30.82 168 VAL A C 1
ATOM 1209 O O . VAL A 1 168 ? -48.818 -10.331 -11.571 1.00 30.50 168 VAL A O 1
ATOM 1213 N N . ALA A 1 169 ? -49.554 -11.920 -10.144 1.00 29.97 169 ALA A N 1
ATOM 1214 C CA . ALA A 1 169 ? -50.953 -11.466 -10.062 1.00 29.45 169 ALA A CA 1
ATOM 1215 C C . ALA A 1 169 ? -51.748 -11.714 -11.321 1.00 29.58 169 ALA A C 1
ATOM 1216 O O . ALA A 1 169 ? -52.897 -11.296 -11.410 1.00 30.08 169 ALA A O 1
ATOM 1218 N N . SER A 1 170 ? -51.179 -12.451 -12.269 1.00 29.95 170 SER A N 1
ATOM 1219 C CA . SER A 1 170 ? -51.800 -12.592 -13.575 1.00 29.88 170 SER A CA 1
ATOM 1220 C C . SER A 1 170 ? -52.746 -13.773 -13.685 1.00 30.70 170 SER A C 1
ATOM 1221 O O . SER A 1 170 ? -53.561 -13.817 -14.605 1.00 31.17 170 SER A O 1
ATOM 1224 N N . GLY A 1 171 ? -52.616 -14.759 -12.791 1.00 29.42 171 GLY A N 1
ATOM 1225 C CA . GLY A 1 171 ? -53.467 -15.949 -12.830 1.00 28.71 171 GLY A CA 1
ATOM 1226 C C . GLY A 1 171 ? -53.350 -16.801 -14.090 1.00 29.69 171 GLY A C 1
ATOM 1227 O O . GLY A 1 171 ? -54.225 -17.632 -14.368 1.00 31.02 171 GLY A O 1
ATOM 1228 N N . ARG A 1 172 ? -52.267 -16.613 -14.844 1.00 31.29 172 ARG A N 1
ATOM 1229 C CA . ARG A 1 172 ? -52.081 -17.274 -16.146 1.00 32.37 172 ARG A CA 1
ATOM 1230 C C . ARG A 1 172 ? -51.500 -18.684 -16.051 1.00 32.51 172 ARG A C 1
ATOM 1231 O O . ARG A 1 172 ? -51.454 -19.391 -17.055 1.00 34.13 172 ARG A O 1
ATOM 1239 N N . GLY A 1 173 ? -51.044 -19.093 -14.866 1.00 30.33 173 GLY A N 1
ATOM 1240 C CA . GLY A 1 173 ? -50.546 -20.451 -14.674 1.00 29.73 173 GLY A CA 1
ATOM 1241 C C . GLY A 1 173 ? -49.110 -20.585 -15.147 1.00 29.11 173 GLY A C 1
ATOM 1242 O O . GLY A 1 173 ? -48.316 -19.660 -15.018 1.00 29.37 173 GLY A O 1
ATOM 1243 N N . ILE A 1 174 ? -48.779 -21.736 -15.704 1.00 29.50 174 ILE A N 1
ATOM 1244 C CA . ILE A 1 174 ? -47.399 -22.031 -16.081 1.00 30.32 174 ILE A CA 1
ATOM 1245 C C . ILE A 1 174 ? -47.193 -21.754 -17.569 1.00 29.99 174 ILE A C 1
ATOM 1246 O O . ILE A 1 174 ? -47.670 -22.495 -18.416 1.00 30.61 174 ILE A O 1
ATOM 1251 N N . ALA A 1 175 ? -46.482 -20.670 -17.861 1.00 31.12 175 ALA A N 1
ATOM 1252 C CA . ALA A 1 175 ? -46.300 -20.201 -19.231 1.00 32.67 175 ALA A CA 1
ATOM 1253 C C . ALA A 1 175 ? -45.447 -21.163 -20.043 1.00 33.95 175 ALA A C 1
ATOM 1254 O O . ALA A 1 175 ? -45.776 -21.455 -21.190 1.00 33.53 175 ALA A O 1
ATOM 1256 N N . ASN A 1 176 ? -44.350 -21.648 -19.455 1.00 34.20 176 ASN A N 1
ATOM 1257 C CA . ASN A 1 176 ? -43.441 -22.540 -20.179 1.00 33.21 176 ASN A CA 1
ATOM 1258 C C . ASN A 1 176 ? -43.038 -23.759 -19.335 1.00 31.73 176 ASN A C 1
ATOM 1259 O O . ASN A 1 176 ? -41.956 -23.782 -18.736 1.00 29.58 176 ASN A O 1
ATOM 1264 N N . PRO A 1 177 ? -43.924 -24.768 -19.278 1.00 30.23 177 PRO A N 1
ATOM 1265 C CA . PRO A 1 177 ? -43.683 -25.950 -18.455 1.00 30.29 177 PRO A CA 1
ATOM 1266 C C . PRO A 1 177 ? -42.408 -26.719 -18.829 1.00 31.08 177 PRO A C 1
ATOM 1267 O O . PRO A 1 177 ? -41.689 -27.174 -17.932 1.00 28.18 177 PRO A O 1
ATOM 1271 N N . ALA A 1 178 ? -42.130 -26.843 -20.129 1.00 30.90 178 ALA A N 1
ATOM 1272 C CA . ALA A 1 178 ? -40.928 -27.548 -20.602 1.00 32.09 178 ALA A CA 1
ATOM 1273 C C . ALA A 1 178 ? -39.649 -26.943 -20.038 1.00 29.78 178 ALA A C 1
ATOM 1274 O O . ALA A 1 178 ? -38.770 -27.678 -19.600 1.00 29.76 178 ALA A O 1
ATOM 1276 N N . ALA A 1 179 ? -39.558 -25.615 -20.035 1.00 29.43 179 ALA A N 1
ATOM 1277 C CA . ALA A 1 179 ? -38.377 -24.925 -19.504 1.00 29.89 179 ALA A CA 1
ATOM 1278 C C . ALA A 1 179 ? -38.174 -25.150 -17.995 1.00 29.90 179 ALA A C 1
ATOM 1279 O O . ALA A 1 179 ? -37.046 -25.310 -17.527 1.00 29.17 179 ALA A O 1
ATOM 1281 N N . ILE A 1 180 ? -39.270 -25.159 -17.242 1.00 29.24 180 ILE A N 1
ATOM 1282 C CA . ILE A 1 180 ? -39.208 -25.393 -15.799 1.00 27.63 180 ILE A CA 1
ATOM 1283 C C . ILE A 1 180 ? -38.878 -26.860 -15.510 1.00 27.38 180 ILE A C 1
ATOM 1284 O O . ILE A 1 180 ? -38.082 -27.144 -14.621 1.00 25.39 180 ILE A O 1
ATOM 1289 N N . ARG A 1 181 ? -39.476 -27.782 -16.262 1.00 28.83 181 ARG A N 1
ATOM 1290 C CA . ARG A 1 181 ? -39.161 -29.212 -16.126 1.00 32.14 181 ARG A CA 1
ATOM 1291 C C . ARG A 1 181 ? -37.672 -29.484 -16.361 1.00 31.73 181 ARG A C 1
ATOM 1292 O O . ARG A 1 181 ? -37.029 -30.158 -15.563 1.00 29.65 181 ARG A O 1
ATOM 1300 N N . GLU A 1 182 ? -37.140 -28.951 -17.458 1.00 32.62 182 GLU A N 1
ATOM 1301 C CA . GLU A 1 182 ? -35.716 -29.062 -17.768 1.00 34.99 182 GLU A CA 1
ATOM 1302 C C . GLU A 1 182 ? -34.844 -28.492 -16.661 1.00 32.75 182 GLU A C 1
ATOM 1303 O O . GLU A 1 182 ? -33.818 -29.070 -16.305 1.00 29.93 182 GLU A O 1
ATOM 1309 N N . LEU A 1 183 ? -35.245 -27.339 -16.141 1.00 33.32 183 LEU A N 1
ATOM 1310 C CA . LEU A 1 183 ? -34.487 -26.684 -15.081 1.00 32.51 183 LEU A CA 1
ATOM 1311 C C . LEU A 1 183 ? -34.465 -27.565 -13.834 1.00 30.47 183 LEU A C 1
ATOM 1312 O O . LEU A 1 183 ? -33.413 -27.753 -13.216 1.00 29.73 183 LEU A O 1
ATOM 1317 N N . ILE A 1 184 ? -35.619 -28.129 -13.478 1.00 28.14 184 ILE A N 1
ATOM 1318 C CA . ILE A 1 184 ? -35.704 -29.032 -12.330 1.00 26.68 184 ILE A CA 1
ATOM 1319 C C . ILE A 1 184 ? -34.822 -30.278 -12.508 1.00 27.13 184 ILE A C 1
ATOM 1320 O O . ILE A 1 184 ? -34.156 -30.720 -11.559 1.00 25.12 184 ILE A O 1
ATOM 1325 N N . GLU A 1 185 ? -34.807 -30.834 -13.718 1.00 27.40 185 GLU A N 1
ATOM 1326 C CA . GLU A 1 185 ? -33.924 -31.978 -14.027 1.00 29.46 185 GLU A CA 1
ATOM 1327 C C . GLU A 1 185 ? -32.449 -31.648 -13.826 1.00 27.33 185 GLU A C 1
ATOM 1328 O O . GLU A 1 185 ? -31.690 -32.488 -13.374 1.00 26.58 185 GLU A O 1
ATOM 1334 N N . GLN A 1 186 ? -32.050 -30.430 -14.161 1.00 26.81 186 GLN A N 1
ATOM 1335 C CA . GLN A 1 186 ? -30.631 -30.042 -14.150 1.00 26.92 186 GLN A CA 1
ATOM 1336 C C . GLN A 1 186 ? -30.121 -29.542 -12.804 1.00 27.18 186 GLN A C 1
ATOM 1337 O O . GLN A 1 186 ? -28.912 -29.496 -12.569 1.00 27.44 186 GLN A O 1
ATOM 1343 N N . ILE A 1 187 ? -31.039 -29.166 -11.922 1.00 27.73 187 ILE A N 1
ATOM 1344 C CA . ILE A 1 187 ? -30.698 -28.478 -10.675 1.00 27.36 187 ILE A CA 1
ATOM 1345 C C . ILE A 1 187 ? -30.856 -29.431 -9.494 1.00 25.22 187 ILE A C 1
ATOM 1346 O O . ILE A 1 187 ? -31.789 -30.201 -9.440 1.00 24.67 187 ILE A O 1
ATOM 1351 N N . GLY A 1 188 ? -29.912 -29.388 -8.563 1.00 25.42 188 GLY A N 1
ATOM 1352 C CA . GLY A 1 188 ? -29.906 -30.291 -7.422 1.00 26.25 188 GLY A CA 1
ATOM 1353 C C . GLY A 1 188 ? -30.635 -29.780 -6.194 1.00 27.00 188 GLY A C 1
ATOM 1354 O O . GLY A 1 188 ? -30.782 -30.507 -5.218 1.00 30.10 188 GLY A O 1
ATOM 1355 N N . ILE A 1 189 ? -31.095 -28.538 -6.212 1.00 26.08 189 ILE A N 1
ATOM 1356 C CA . ILE A 1 189 ? -31.834 -28.022 -5.059 1.00 25.23 189 ILE A CA 1
ATOM 1357 C C . ILE A 1 189 ? -33.325 -28.008 -5.375 1.00 24.57 189 ILE A C 1
ATOM 1358 O O . ILE A 1 189 ? -33.710 -27.918 -6.539 1.00 24.43 189 ILE A O 1
ATOM 1363 N N . PRO A 1 190 ? -34.169 -28.105 -4.341 1.00 23.51 190 PRO A N 1
ATOM 1364 C CA . PRO A 1 190 ? -35.602 -28.089 -4.587 1.00 23.43 190 PRO A CA 1
ATOM 1365 C C . PRO A 1 190 ? -36.074 -26.812 -5.300 1.00 22.24 190 PRO A C 1
ATOM 1366 O O . PRO A 1 190 ? -35.546 -25.728 -5.042 1.00 20.85 190 PRO A O 1
ATOM 1370 N N . VAL A 1 191 ? -37.052 -26.976 -6.187 1.00 21.14 191 VAL A N 1
ATOM 1371 C CA . VAL A 1 191 ? -37.658 -25.888 -6.930 1.00 21.34 191 VAL A CA 1
ATOM 1372 C C . VAL A 1 191 ? -39.095 -25.652 -6.443 1.00 21.59 191 VAL A C 1
ATOM 1373 O O . VAL A 1 191 ? -39.891 -26.595 -6.305 1.00 22.16 191 VAL A O 1
ATOM 1377 N N . VAL A 1 192 ? -39.385 -24.387 -6.147 1.00 21.24 192 VAL A N 1
ATOM 1378 C CA . VAL A 1 192 ? -40.713 -23.908 -5.787 1.00 20.59 192 VAL A CA 1
ATOM 1379 C C . VAL A 1 192 ? -41.238 -23.114 -6.985 1.00 20.63 192 VAL A C 1
ATOM 1380 O O . VAL A 1 192 ? -40.603 -22.146 -7.424 1.00 20.02 192 VAL A O 1
ATOM 1384 N N . VAL A 1 193 ? -42.378 -23.523 -7.525 1.00 21.05 193 VAL A N 1
ATOM 1385 C CA . VAL A 1 193 ? -43.006 -22.779 -8.623 1.00 21.90 193 VAL A CA 1
ATOM 1386 C C . VAL A 1 193 ? -43.832 -21.623 -8.042 1.00 22.90 193 VAL A C 1
ATOM 1387 O O . VAL A 1 193 ? -44.556 -21.792 -7.056 1.00 21.63 193 VAL A O 1
ATOM 1391 N N . GLU A 1 194 ? -43.697 -20.442 -8.647 1.00 24.16 194 GLU A N 1
ATOM 1392 C CA . GLU A 1 194 ? -44.252 -19.222 -8.072 1.00 25.29 194 GLU A CA 1
ATOM 1393 C C . GLU A 1 194 ? -44.505 -18.165 -9.144 1.00 25.43 194 GLU A C 1
ATOM 1394 O O . GLU A 1 194 ? -43.749 -18.045 -10.110 1.00 24.55 194 GLU A O 1
ATOM 1400 N N . GLY A 1 195 ? -45.574 -17.394 -8.956 1.00 25.56 195 GLY A N 1
ATOM 1401 C CA . GLY A 1 195 ? -45.898 -16.289 -9.842 1.00 25.08 195 GLY A CA 1
ATOM 1402 C C . GLY A 1 195 ? -46.959 -16.661 -10.856 1.00 25.26 195 GLY A C 1
ATOM 1403 O O . GLY A 1 195 ? -46.751 -17.524 -11.714 1.00 24.20 195 GLY A O 1
ATOM 1404 N N . GLY A 1 196 ? -48.108 -16.002 -10.760 1.00 25.10 196 GLY A N 1
ATOM 1405 C CA . GLY A 1 196 ? -49.164 -16.175 -11.747 1.00 25.79 196 GLY A CA 1
ATOM 1406 C C . GLY A 1 196 ? -50.012 -17.421 -11.558 1.00 25.71 196 GLY A C 1
ATOM 1407 O O . GLY A 1 196 ? -50.827 -17.741 -12.415 1.00 24.55 196 GLY A O 1
ATOM 1408 N N . ILE A 1 197 ? -49.827 -18.122 -10.440 1.00 26.11 197 ILE A N 1
ATOM 1409 C CA . ILE A 1 197 ? -50.682 -19.245 -10.108 1.00 26.75 197 ILE A CA 1
ATOM 1410 C C . ILE A 1 197 ? -52.092 -18.705 -9.854 1.00 27.76 197 ILE A C 1
ATOM 1411 O O . ILE A 1 197 ? -52.290 -17.745 -9.100 1.00 28.74 197 ILE A O 1
ATOM 1416 N N . GLY A 1 198 ? -53.054 -19.359 -10.480 1.00 27.61 198 GLY A N 1
ATOM 1417 C CA . GLY A 1 198 ? -54.435 -18.897 -10.549 1.00 28.59 198 GLY A CA 1
ATOM 1418 C C . GLY A 1 198 ? -55.413 -19.815 -9.842 1.00 28.98 198 GLY A C 1
ATOM 1419 O O . GLY A 1 198 ? -56.382 -19.342 -9.242 1.00 30.85 198 GLY A O 1
ATOM 1420 N N . SER A 1 199 ? -55.180 -21.124 -9.917 1.00 28.53 199 SER A N 1
ATOM 1421 C CA . SER A 1 199 ? -56.094 -22.107 -9.330 1.00 28.46 199 SER A CA 1
ATOM 1422 C C . SER A 1 199 ? -55.404 -23.433 -9.029 1.00 28.31 199 SER A C 1
ATOM 1423 O O . SER A 1 199 ? -54.226 -23.625 -9.352 1.00 27.55 199 SER A O 1
ATOM 1426 N N . ALA A 1 200 ? -56.163 -24.351 -8.438 1.00 28.04 200 ALA A N 1
ATOM 1427 C CA . ALA A 1 200 ? -55.653 -25.648 -8.011 1.00 29.34 200 ALA A CA 1
ATOM 1428 C C . ALA A 1 200 ? -55.015 -26.482 -9.128 1.00 29.83 200 ALA A C 1
ATOM 1429 O O . ALA A 1 200 ? -54.064 -27.221 -8.873 1.00 29.81 200 ALA A O 1
ATOM 1431 N N . ARG A 1 201 ? -55.537 -26.386 -10.346 1.00 29.94 201 ARG A N 1
ATOM 1432 C CA . ARG A 1 201 ? -54.982 -27.151 -11.457 1.00 30.71 201 ARG A CA 1
ATOM 1433 C C . ARG A 1 201 ? -53.551 -26.739 -11.799 1.00 28.59 201 ARG A C 1
ATOM 1434 O O . ARG A 1 201 ? -52.788 -27.560 -12.273 1.00 26.88 201 ARG A O 1
ATOM 1442 N N . HIS A 1 202 ? -53.207 -25.471 -11.569 1.00 27.55 202 HIS A N 1
ATOM 1443 C CA . HIS A 1 202 ? -51.846 -24.983 -11.793 1.00 27.15 202 HIS A CA 1
ATOM 1444 C C . HIS A 1 202 ? -50.876 -25.579 -10.764 1.00 26.11 202 HIS A C 1
ATOM 1445 O O . HIS A 1 202 ? -49.728 -25.894 -11.088 1.00 24.50 202 HIS A O 1
ATOM 1452 N N . VAL A 1 203 ? -51.348 -25.722 -9.527 1.00 24.59 203 VAL A N 1
ATOM 1453 C CA . VAL A 1 203 ? -50.562 -26.336 -8.470 1.00 24.77 203 VAL A CA 1
ATOM 1454 C C . VAL A 1 203 ? -50.291 -27.794 -8.822 1.00 24.91 203 VAL A C 1
ATOM 1455 O O . VAL A 1 203 ? -49.149 -28.225 -8.784 1.00 23.28 203 VAL A O 1
ATOM 1459 N N . ALA A 1 204 ? -51.336 -28.546 -9.175 1.00 25.09 204 ALA A N 1
ATOM 1460 C CA . ALA A 1 204 ? -51.156 -29.941 -9.602 1.00 24.74 204 ALA A CA 1
ATOM 1461 C C . ALA A 1 204 ? -50.152 -30.036 -10.746 1.00 26.24 204 ALA A C 1
ATOM 1462 O O . ALA A 1 204 ? -49.289 -30.914 -10.744 1.00 25.79 204 ALA A O 1
ATOM 1464 N N . GLU A 1 205 ? -50.267 -29.127 -11.715 1.00 26.84 205 GLU A N 1
ATOM 1465 C CA . GLU A 1 205 ? -49.342 -29.084 -12.838 1.00 28.13 205 GLU A CA 1
ATOM 1466 C C . GLU A 1 205 ? -47.889 -28.863 -12.381 1.00 26.71 205 GLU A C 1
ATOM 1467 O O . GLU A 1 205 ? -46.989 -29.562 -12.829 1.00 25.44 205 GLU A O 1
ATOM 1473 N N . ALA A 1 206 ? -47.667 -27.900 -11.492 1.00 25.28 206 ALA A N 1
ATOM 1474 C CA . ALA A 1 206 ? -46.319 -27.626 -11.000 1.00 24.79 206 ALA A CA 1
ATOM 1475 C C . ALA A 1 206 ? -45.679 -28.876 -10.417 1.00 24.06 206 ALA A C 1
ATOM 1476 O O . ALA A 1 206 ? -44.531 -29.169 -10.711 1.00 24.52 206 ALA A O 1
ATOM 1478 N N . MET A 1 207 ? -46.428 -29.615 -9.611 1.00 23.31 207 MET A N 1
ATOM 1479 C CA . MET A 1 207 ? -45.899 -30.811 -8.970 1.00 24.95 207 MET A CA 1
ATOM 1480 C C . MET A 1 207 ? -45.582 -31.906 -9.984 1.00 25.60 207 MET A C 1
ATOM 1481 O O . MET A 1 207 ? -44.607 -32.656 -9.811 1.00 25.23 207 MET A O 1
ATOM 1486 N N . GLU A 1 208 ? -46.378 -31.983 -11.051 1.00 26.39 208 GLU A N 1
ATOM 1487 C CA . GLU A 1 208 ? -46.138 -32.969 -12.108 1.00 28.28 208 GLU A CA 1
ATOM 1488 C C . GLU A 1 208 ? -44.918 -32.636 -12.961 1.00 27.56 208 GLU A C 1
ATOM 1489 O O . GLU A 1 208 ? -44.433 -33.487 -13.684 1.00 29.79 208 GLU A O 1
ATOM 1495 N N . LEU A 1 209 ? -44.418 -31.407 -12.862 1.00 27.09 209 LEU A N 1
ATOM 1496 C CA . LEU A 1 209 ? -43.137 -31.040 -13.474 1.00 26.48 209 LEU A CA 1
ATOM 1497 C C . LEU A 1 209 ? -41.939 -31.408 -12.576 1.00 25.24 209 LEU A C 1
ATOM 1498 O O . LEU A 1 209 ? -40.802 -31.263 -12.992 1.00 24.76 209 LEU A O 1
ATOM 1503 N N . GLY A 1 210 ? -42.205 -31.871 -11.359 1.00 23.60 210 GLY A N 1
ATOM 1504 C CA . GLY A 1 210 ? -41.149 -32.140 -10.372 1.00 24.27 210 GLY A CA 1
ATOM 1505 C C . GLY A 1 210 ? -40.923 -31.033 -9.337 1.00 22.05 210 GLY A C 1
ATOM 1506 O O . GLY A 1 210 ? -39.996 -31.111 -8.545 1.00 22.60 210 GLY A O 1
ATOM 1507 N N . ALA A 1 211 ? -41.745 -29.993 -9.336 1.00 21.48 211 ALA A N 1
ATOM 1508 C CA . ALA A 1 211 ? -41.624 -28.958 -8.296 1.00 22.08 211 ALA A CA 1
ATOM 1509 C C . ALA A 1 211 ? -41.817 -29.606 -6.921 1.00 21.77 211 ALA A C 1
ATOM 1510 O O . ALA A 1 211 ? -42.587 -30.559 -6.781 1.00 21.63 211 ALA A O 1
ATOM 1512 N N . SER A 1 212 ? -41.084 -29.113 -5.930 1.00 21.48 212 SER A N 1
ATOM 1513 C CA . SER A 1 212 ? -41.225 -29.599 -4.556 1.00 21.65 212 SER A CA 1
ATOM 1514 C C . SER A 1 212 ? -42.363 -28.876 -3.857 1.00 22.29 212 SER A C 1
ATOM 1515 O O . SER A 1 212 ? -42.908 -29.378 -2.868 1.00 21.49 212 SER A O 1
ATOM 1518 N N . ALA A 1 213 ? -42.699 -27.684 -4.351 1.00 22.15 213 ALA A N 1
ATOM 1519 C CA . ALA A 1 213 ? -43.762 -26.886 -3.760 1.00 22.37 213 ALA A CA 1
ATOM 1520 C C . ALA A 1 213 ? -44.177 -25.757 -4.694 1.00 22.80 213 ALA A C 1
ATOM 1521 O O . ALA A 1 213 ? -43.545 -25.507 -5.742 1.00 22.00 213 ALA A O 1
ATOM 1523 N N . THR A 1 214 ? -45.242 -25.079 -4.286 1.00 22.40 214 THR A N 1
ATOM 1524 C CA . THR A 1 214 ? -45.779 -23.940 -4.998 1.00 23.75 214 THR A CA 1
ATOM 1525 C C . THR A 1 214 ? -46.025 -22.810 -4.009 1.00 23.65 214 THR A C 1
ATOM 1526 O O . THR A 1 214 ? -46.486 -23.050 -2.895 1.00 24.11 214 THR A O 1
ATOM 1530 N N . LEU A 1 215 ? -45.713 -21.584 -4.412 1.00 23.74 215 LEU A N 1
ATOM 1531 C CA . LEU A 1 215 ? -46.018 -20.422 -3.592 1.00 24.14 215 LEU A CA 1
ATOM 1532 C C . LEU A 1 215 ? -47.172 -19.701 -4.248 1.00 24.21 215 LEU A C 1
ATOM 1533 O O . LEU A 1 215 ? -47.113 -19.371 -5.432 1.00 24.16 215 LEU A O 1
ATOM 1538 N N . VAL A 1 216 ? -48.212 -19.489 -3.488 1.00 23.84 216 VAL A N 1
ATOM 1539 C CA . VAL A 1 216 ? -49.387 -18.815 -3.947 1.00 25.53 216 VAL A CA 1
ATOM 1540 C C . VAL A 1 216 ? -49.685 -17.593 -3.107 1.00 26.11 216 VAL A C 1
ATOM 1541 O O . VAL A 1 216 ? -49.356 -17.545 -1.966 1.00 25.35 216 VAL A O 1
ATOM 1545 N N . ASN A 1 217 ? -50.220 -16.577 -3.753 1.00 27.17 217 ASN A N 1
ATOM 1546 C CA . ASN A 1 217 ? -50.663 -15.346 -3.144 1.00 27.36 217 ASN A CA 1
ATOM 1547 C C . ASN A 1 217 ? -51.963 -14.789 -3.725 1.00 27.75 217 ASN A C 1
ATOM 1548 O O . ASN A 1 217 ? -52.986 -14.924 -3.142 1.00 27.22 217 ASN A O 1
ATOM 1553 N N . THR A 1 218 ? -51.908 -14.244 -4.923 1.00 28.06 218 THR A N 1
ATOM 1554 C CA . THR A 1 218 ? -53.038 -13.612 -5.557 1.00 27.68 218 THR A CA 1
ATOM 1555 C C . THR A 1 218 ? -54.236 -14.542 -5.783 1.00 28.42 218 THR A C 1
ATOM 1556 O O . THR A 1 218 ? -55.331 -14.130 -5.653 1.00 27.25 218 THR A O 1
ATOM 1560 N N . ALA A 1 219 ? -54.006 -15.787 -6.134 1.00 28.37 219 ALA A N 1
ATOM 1561 C CA . ALA A 1 219 ? -55.090 -16.761 -6.347 1.00 28.27 219 ALA A CA 1
ATOM 1562 C C . ALA A 1 219 ? -56.030 -16.947 -5.149 1.00 28.92 219 ALA A C 1
ATOM 1563 O O . ALA A 1 219 ? -57.222 -17.235 -5.325 1.00 28.93 219 ALA A O 1
ATOM 1565 N N . LEU A 1 220 ? -55.478 -16.832 -3.946 1.00 29.54 220 LEU A N 1
ATOM 1566 C CA . LEU A 1 220 ? -56.253 -16.909 -2.707 1.00 31.32 220 LEU A CA 1
ATOM 1567 C C . LEU A 1 220 ? -56.969 -15.595 -2.430 1.00 34.15 220 LEU A C 1
ATOM 1568 O O . LEU A 1 220 ? -58.167 -15.579 -2.177 1.00 36.29 220 LEU A O 1
ATOM 1573 N N . VAL A 1 221 ? -56.220 -14.500 -2.485 1.00 37.50 221 VAL A N 1
ATOM 1574 C CA . VAL A 1 221 ? -56.757 -13.163 -2.221 1.00 40.42 221 VAL A CA 1
ATOM 1575 C C . VAL A 1 221 ? -57.930 -12.827 -3.132 1.00 40.05 221 VAL A C 1
ATOM 1576 O O . VAL A 1 221 ? -58.879 -12.187 -2.690 1.00 40.98 221 VAL A O 1
ATOM 1580 N N . ARG A 1 222 ? -57.863 -13.247 -4.395 1.00 39.09 222 ARG A N 1
ATOM 1581 C CA . ARG A 1 222 ? -58.867 -12.858 -5.388 1.00 39.50 222 ARG A CA 1
ATOM 1582 C C . ARG A 1 222 ? -59.916 -13.913 -5.670 1.00 38.07 222 ARG A C 1
ATOM 1583 O O . ARG A 1 222 ? -60.738 -13.718 -6.551 1.00 39.04 222 ARG A O 1
ATOM 1591 N N . ALA A 1 223 ? -59.900 -15.030 -4.951 1.00 37.73 223 ALA A N 1
ATOM 1592 C CA . ALA A 1 223 ? -60.970 -16.020 -5.093 1.00 38.30 223 ALA A CA 1
ATOM 1593 C C . ALA A 1 223 ? -62.187 -15.559 -4.294 1.00 38.32 223 ALA A C 1
ATOM 1594 O O . ALA A 1 223 ? -62.035 -14.897 -3.280 1.00 37.01 223 ALA A O 1
ATOM 1596 N N . GLU A 1 224 ? -63.386 -15.916 -4.755 1.00 41.62 224 GLU A N 1
ATOM 1597 C CA . GLU A 1 224 ? -64.623 -15.587 -4.035 1.00 43.69 224 GLU A CA 1
ATOM 1598 C C . GLU A 1 224 ? -64.574 -16.149 -2.621 1.00 44.07 224 GLU A C 1
ATOM 1599 O O . GLU A 1 224 ? -65.003 -15.492 -1.684 1.00 46.27 224 GLU A O 1
ATOM 1605 N N . SER A 1 225 ? -64.052 -17.365 -2.468 1.00 43.44 225 SER A N 1
ATOM 1606 C CA . SER A 1 225 ? -63.734 -17.892 -1.139 1.00 39.58 225 SER A CA 1
ATOM 1607 C C . SER A 1 225 ? -62.258 -18.276 -1.043 1.00 38.47 225 SER A C 1
ATOM 1608 O O . SER A 1 225 ? -61.866 -19.366 -1.480 1.00 36.81 225 SER A O 1
ATOM 1611 N N . PRO A 1 226 ? -61.436 -17.391 -0.457 1.00 36.36 226 PRO A N 1
ATOM 1612 C CA . PRO A 1 226 ? -60.025 -17.688 -0.252 1.00 37.10 226 PRO A CA 1
ATOM 1613 C C . PRO A 1 226 ? -59.778 -18.990 0.503 1.00 35.86 226 PRO A C 1
ATOM 1614 O O . PRO A 1 226 ? -58.812 -19.697 0.204 1.00 33.36 226 PRO A O 1
ATOM 1618 N N . LEU A 1 227 ? -60.654 -19.303 1.454 1.00 35.77 227 LEU A N 1
ATOM 1619 C CA . LEU A 1 227 ? -60.496 -20.478 2.305 1.00 36.49 227 LEU A CA 1
ATOM 1620 C C . LEU A 1 227 ? -60.605 -21.766 1.521 1.00 35.17 227 LEU A C 1
ATOM 1621 O O . LEU A 1 227 ? -59.766 -22.646 1.670 1.00 34.67 227 LEU A O 1
ATOM 1626 N N . LEU A 1 228 ? -61.654 -21.867 0.712 1.00 33.78 228 LEU A N 1
ATOM 1627 C CA . LEU A 1 228 ? -61.875 -23.022 -0.151 1.00 34.94 228 LEU A CA 1
ATOM 1628 C C . LEU A 1 228 ? -60.755 -23.219 -1.172 1.00 31.84 228 LEU A C 1
ATOM 1629 O O . LEU A 1 228 ? -60.409 -24.355 -1.479 1.00 30.54 228 LEU A O 1
ATOM 1634 N N . MET A 1 229 ? -60.230 -22.124 -1.721 1.00 28.01 229 MET A N 1
ATOM 1635 C CA . MET A 1 229 ? -59.152 -22.212 -2.707 1.00 27.66 229 MET A CA 1
ATOM 1636 C C . MET A 1 229 ? -57.851 -22.653 -2.041 1.00 26.54 229 MET A C 1
ATOM 1637 O O . MET A 1 229 ? -57.126 -23.460 -2.596 1.00 27.14 229 MET A O 1
ATOM 1642 N N . ALA A 1 230 ? -57.573 -22.122 -0.856 1.00 26.30 230 ALA A N 1
ATOM 1643 C CA . ALA A 1 230 ? -56.441 -22.570 -0.060 1.00 25.86 230 ALA A CA 1
ATOM 1644 C C . ALA A 1 230 ? -56.548 -24.073 0.201 1.00 26.64 230 ALA A C 1
ATOM 1645 O O . ALA A 1 230 ? -55.578 -24.807 -0.018 1.00 25.36 230 ALA A O 1
ATOM 1647 N N . ALA A 1 231 ? -57.738 -24.528 0.609 1.00 26.10 231 ALA A N 1
ATOM 1648 C CA . ALA A 1 231 ? -57.980 -25.956 0.851 1.00 25.70 231 ALA A CA 1
ATOM 1649 C C . ALA A 1 231 ? -57.814 -26.771 -0.419 1.00 25.78 231 ALA A C 1
ATOM 1650 O O . ALA A 1 231 ? -57.207 -27.844 -0.402 1.00 25.17 231 ALA A O 1
ATOM 1652 N N . ALA A 1 232 ? -58.362 -26.258 -1.512 1.00 25.74 232 ALA A N 1
ATOM 1653 C CA . ALA A 1 232 ? -58.262 -26.914 -2.802 1.00 26.42 232 ALA A CA 1
ATOM 1654 C C . ALA A 1 232 ? -56.813 -27.058 -3.255 1.00 26.58 232 ALA A C 1
ATOM 1655 O O . ALA A 1 232 ? -56.436 -28.066 -3.837 1.00 26.65 232 ALA A O 1
ATOM 1657 N N . MET A 1 233 ? -56.013 -26.034 -3.000 1.00 28.14 233 MET A N 1
ATOM 1658 C CA . MET A 1 233 ? -54.613 -26.044 -3.384 1.00 28.49 233 MET A CA 1
ATOM 1659 C C . MET A 1 233 ? -53.774 -27.038 -2.566 1.00 28.06 233 MET A C 1
ATOM 1660 O O . MET A 1 233 ? -52.883 -27.687 -3.121 1.00 25.41 233 MET A O 1
ATOM 1665 N N . ARG A 1 234 ? -54.061 -27.158 -1.268 1.00 27.56 234 ARG A N 1
ATOM 1666 C CA . ARG A 1 234 ? -53.422 -28.182 -0.438 1.00 29.13 234 ARG A CA 1
ATOM 1667 C C . ARG A 1 234 ? -53.646 -29.552 -1.060 1.00 28.33 234 ARG A C 1
ATOM 1668 O O . ARG A 1 234 ? -52.712 -30.342 -1.220 1.00 26.18 234 ARG A O 1
ATOM 1676 N N . GLN A 1 235 ? -54.898 -29.826 -1.410 1.00 28.36 235 GLN A N 1
ATOM 1677 C CA . GLN A 1 235 ? -55.271 -31.118 -1.974 1.00 30.08 235 GLN A CA 1
ATOM 1678 C C . GLN A 1 235 ? -54.610 -31.337 -3.316 1.00 27.16 235 GLN A C 1
ATOM 1679 O O . GLN A 1 235 ? -54.140 -32.429 -3.597 1.00 26.97 235 GLN A O 1
ATOM 1685 N N . ALA A 1 236 ? -54.578 -30.291 -4.133 1.00 25.53 236 ALA A N 1
ATOM 1686 C CA . ALA A 1 236 ? -54.002 -30.361 -5.469 1.00 25.55 236 ALA A CA 1
ATOM 1687 C C . ALA A 1 236 ? -52.495 -30.619 -5.441 1.00 26.13 236 ALA A C 1
ATOM 1688 O O . ALA A 1 236 ? -51.956 -31.304 -6.317 1.00 26.62 236 ALA A O 1
ATOM 1690 N N . ALA A 1 237 ? -51.825 -30.039 -4.454 1.00 26.77 237 ALA A N 1
ATOM 1691 C CA . ALA A 1 237 ? -50.387 -30.225 -4.270 1.00 28.31 237 ALA A CA 1
ATOM 1692 C C . ALA A 1 237 ? -50.089 -31.681 -3.932 1.00 27.20 237 ALA A C 1
ATOM 1693 O O . ALA A 1 237 ? -49.164 -32.280 -4.469 1.00 25.63 237 ALA A O 1
ATOM 1695 N N . LEU A 1 238 ? -50.897 -32.247 -3.046 1.00 28.17 238 LEU A N 1
ATOM 1696 C CA . LEU A 1 238 ? -50.739 -33.642 -2.659 1.00 29.75 238 LEU A CA 1
ATOM 1697 C C . LEU A 1 238 ? -51.088 -34.599 -3.792 1.00 28.48 238 LEU A C 1
ATOM 1698 O O . LEU A 1 238 ? -50.357 -35.558 -4.013 1.00 27.53 238 LEU A O 1
ATOM 1703 N N . ALA A 1 239 ? -52.171 -34.329 -4.528 1.00 27.28 239 ALA A N 1
ATOM 1704 C CA . ALA A 1 239 ? -52.526 -35.135 -5.703 1.00 26.75 239 ALA A CA 1
ATOM 1705 C C . ALA A 1 239 ? -51.443 -35.071 -6.762 1.00 26.20 239 ALA A C 1
ATOM 1706 O O . ALA A 1 239 ? -51.135 -36.066 -7.400 1.00 27.00 239 ALA A O 1
ATOM 1708 N N . GLY A 1 240 ? -50.899 -33.881 -6.977 1.00 26.03 240 GLY A N 1
ATOM 1709 C CA . GLY A 1 240 ? -49.868 -33.674 -7.983 1.00 25.59 240 GLY A CA 1
ATOM 1710 C C . GLY A 1 240 ? -48.586 -34.404 -7.647 1.00 24.90 240 GLY A C 1
ATOM 1711 O O . GLY A 1 240 ? -47.922 -34.935 -8.527 1.00 23.44 240 GLY A O 1
ATOM 1712 N N . LEU A 1 241 ? -48.234 -34.398 -6.367 1.00 26.51 241 LEU A N 1
ATOM 1713 C CA . LEU A 1 241 ? -47.062 -35.101 -5.876 1.00 26.95 241 LEU A CA 1
ATOM 1714 C C . LEU A 1 241 ? -47.237 -36.599 -6.109 1.00 28.67 241 LEU A C 1
ATOM 1715 O O . LEU A 1 241 ? -46.387 -37.236 -6.734 1.00 28.08 241 LEU A O 1
ATOM 1720 N N . LEU A 1 242 ? -48.357 -37.149 -5.638 1.00 28.75 242 LEU A N 1
ATOM 1721 C CA . LEU A 1 242 ? -48.617 -38.575 -5.792 1.00 30.50 242 LEU A CA 1
ATOM 1722 C C . LEU A 1 242 ? -48.629 -39.000 -7.243 1.00 30.13 242 LEU A C 1
ATOM 1723 O O . LEU A 1 242 ? -48.132 -40.077 -7.573 1.00 29.20 242 LEU A O 1
ATOM 1728 N N . SER A 1 243 ? -49.180 -38.141 -8.097 1.00 28.30 243 SER A N 1
ATOM 1729 C CA . SER A 1 243 ? -49.239 -38.385 -9.526 1.00 28.05 243 SER A CA 1
ATOM 1730 C C . SER A 1 243 ? -47.832 -38.370 -10.124 1.00 27.95 243 SER A C 1
ATOM 1731 O O . SER A 1 243 ? -47.478 -39.246 -10.913 1.00 28.85 243 SER A O 1
ATOM 1734 N N . TYR A 1 244 ? -47.030 -37.376 -9.765 1.00 27.82 244 TYR A N 1
ATOM 1735 C CA . TYR A 1 244 ? -45.632 -37.352 -10.205 1.00 28.67 244 TYR A CA 1
ATOM 1736 C C . TYR A 1 244 ? -44.924 -38.640 -9.763 1.00 28.79 244 TYR A C 1
ATOM 1737 O O . TYR A 1 244 ? -44.297 -39.306 -10.562 1.00 27.61 244 TYR A O 1
ATOM 1746 N N . GLU A 1 245 ? -45.066 -38.991 -8.494 1.00 31.61 245 GLU A N 1
ATOM 1747 C CA . GLU A 1 245 ? -44.407 -40.178 -7.944 1.00 34.89 245 GLU A CA 1
ATOM 1748 C C . GLU A 1 245 ? -44.923 -41.497 -8.535 1.00 34.29 245 GLU A C 1
ATOM 1749 O O . GLU A 1 245 ? -44.223 -42.505 -8.484 1.00 32.18 245 GLU A O 1
ATOM 1755 N N . SER A 1 246 ? -46.131 -41.486 -9.105 1.00 33.87 246 SER A N 1
ATOM 1756 C CA . SER A 1 246 ? -46.720 -42.693 -9.696 1.00 33.50 246 SER A CA 1
ATOM 1757 C C . SER A 1 246 ? -46.148 -42.978 -11.074 1.00 33.96 246 SER A C 1
ATOM 1758 O O . SER A 1 246 ? -46.438 -44.030 -11.647 1.00 35.80 246 SER A O 1
ATOM 1761 N N . GLY A 1 247 ? -45.338 -42.068 -11.580 1.00 34.25 247 GLY A N 1
ATOM 1762 C CA . GLY A 1 247 ? -44.843 -42.113 -12.930 1.00 35.63 247 GLY A CA 1
ATOM 1763 C C . GLY A 1 247 ? -45.825 -42.056 -14.072 1.00 37.35 247 GLY A C 1
ATOM 1764 O O . GLY A 1 247 ? -46.091 -43.048 -14.651 1.00 39.62 247 GLY A O 1
ATOM 1765 N N . PRO A 1 248 ? -46.410 -40.909 -14.361 1.00 38.61 248 PRO A N 1
ATOM 1766 C CA . PRO A 1 248 ? -47.506 -40.837 -15.339 1.00 38.92 248 PRO A CA 1
ATOM 1767 C C . PRO A 1 248 ? -47.093 -41.316 -16.720 1.00 40.54 248 PRO A C 1
ATOM 1768 O O . PRO A 1 248 ? -45.925 -41.198 -17.084 1.00 39.78 248 PRO A O 1
ATOM 1772 N N . MET A 1 249 ? -48.046 -41.842 -17.487 1.00 42.67 249 MET A N 1
ATOM 1773 C CA . MET A 1 249 ? -47.794 -42.163 -18.889 1.00 45.01 249 MET A CA 1
ATOM 1774 C C . MET A 1 249 ? -47.189 -40.942 -19.590 1.00 45.91 249 MET A C 1
ATOM 1775 O O . MET A 1 249 ? -47.531 -39.799 -19.256 1.00 43.10 249 MET A O 1
ATOM 1780 N N . PRO A 1 250 ? -46.275 -41.175 -20.544 1.00 48.87 250 PRO A N 1
ATOM 1781 C CA . PRO A 1 250 ? -45.800 -40.068 -21.372 1.00 49.93 250 PRO A CA 1
ATOM 1782 C C . PRO A 1 250 ? -46.865 -39.607 -22.366 1.00 52.06 250 PRO A C 1
ATOM 1783 O O . PRO A 1 250 ? -47.715 -40.395 -22.790 1.00 51.39 250 PRO A O 1
ATOM 1787 N N . GLU A 1 251 ? -46.816 -38.330 -22.719 1.00 55.84 251 GLU A N 1
ATOM 1788 C CA . GLU A 1 251 ? -47.782 -37.735 -23.633 1.00 58.23 251 GLU A CA 1
ATOM 1789 C C . GLU A 1 251 ? -47.437 -38.074 -25.081 1.00 60.91 251 GLU A C 1
ATOM 1790 O O . GLU A 1 251 ? -46.319 -37.831 -25.529 1.00 61.35 251 GLU A O 1
ATOM 1796 N N . VAL A 1 252 ? -48.402 -38.638 -25.806 1.00 62.71 252 VAL A N 1
ATOM 1797 C CA . VAL A 1 252 ? -48.244 -38.899 -27.239 1.00 64.17 252 VAL A CA 1
ATOM 1798 C C . VAL A 1 252 ? -48.434 -37.592 -28.007 1.00 63.64 252 VAL A C 1
ATOM 1799 O O . VAL A 1 252 ? -47.610 -37.226 -28.844 1.00 66.71 252 VAL A O 1
ATOM 1803 N N . GLU B 1 12 ? -72.961 -35.376 -1.642 1.00 56.44 12 GLU B N 1
ATOM 1804 C CA . GLU B 1 12 ? -74.160 -35.355 -2.539 1.00 55.14 12 GLU B CA 1
ATOM 1805 C C . GLU B 1 12 ? -73.884 -36.091 -3.863 1.00 54.14 12 GLU B C 1
ATOM 1806 O O . GLU B 1 12 ? -72.772 -36.006 -4.404 1.00 55.49 12 GLU B O 1
ATOM 1808 N N . PRO B 1 13 ? -74.887 -36.826 -4.385 1.00 50.30 13 PRO B N 1
ATOM 1809 C CA . PRO B 1 13 ? -74.708 -37.434 -5.707 1.00 45.93 13 PRO B CA 1
ATOM 1810 C C . PRO B 1 13 ? -74.676 -36.375 -6.800 1.00 41.08 13 PRO B C 1
ATOM 1811 O O . PRO B 1 13 ? -75.356 -35.369 -6.682 1.00 41.14 13 PRO B O 1
ATOM 1815 N N . TRP B 1 14 ? -73.882 -36.596 -7.840 1.00 36.09 14 TRP B N 1
ATOM 1816 C CA . TRP B 1 14 ? -73.887 -35.718 -9.012 1.00 34.85 14 TRP B CA 1
ATOM 1817 C C . TRP B 1 14 ? -74.769 -36.296 -10.129 1.00 34.95 14 TRP B C 1
ATOM 1818 O O . TRP B 1 14 ? -75.012 -35.637 -11.133 1.00 36.40 14 TRP B O 1
ATOM 1829 N N . LEU B 1 15 ? -75.221 -37.537 -9.960 1.00 34.76 15 LEU B N 1
ATOM 1830 C CA . LEU B 1 15 ? -76.154 -38.160 -10.900 1.00 34.58 15 LEU B CA 1
ATOM 1831 C C . LEU B 1 15 ? -76.959 -39.226 -10.176 1.00 35.85 15 LEU B C 1
ATOM 1832 O O . LEU B 1 15 ? -76.426 -39.956 -9.336 1.00 36.03 15 LEU B O 1
ATOM 1837 N N . LYS B 1 16 ? -78.249 -39.284 -10.489 1.00 36.24 16 LYS B N 1
ATOM 1838 C CA . LYS B 1 16 ? -79.129 -40.317 -9.984 1.00 37.17 16 LYS B CA 1
ATOM 1839 C C . LYS B 1 16 ? -79.903 -40.949 -11.142 1.00 35.85 16 LYS B C 1
ATOM 1840 O O . LYS B 1 16 ? -80.509 -40.251 -11.953 1.00 33.03 16 LYS B O 1
ATOM 1846 N N . ILE B 1 17 ? -79.849 -42.275 -11.230 1.00 36.21 17 ILE B N 1
ATOM 1847 C CA . ILE B 1 17 ? -80.619 -43.025 -12.223 1.00 36.42 17 ILE B CA 1
ATOM 1848 C C . ILE B 1 17 ? -81.398 -44.100 -11.480 1.00 36.85 17 ILE B C 1
ATOM 1849 O O . ILE B 1 17 ? -80.809 -45.044 -10.950 1.00 35.99 17 ILE B O 1
ATOM 1854 N N . GLY B 1 18 ? -82.722 -43.943 -11.433 1.00 38.41 18 GLY B N 1
ATOM 1855 C CA . GLY B 1 18 ? -83.579 -44.807 -10.622 1.00 39.03 18 GLY B CA 1
ATOM 1856 C C . GLY B 1 18 ? -83.246 -44.636 -9.149 1.00 39.00 18 GLY B C 1
ATOM 1857 O O . GLY B 1 18 ? -83.270 -43.520 -8.625 1.00 41.22 18 GLY B O 1
ATOM 1858 N N . ALA B 1 19 ? -82.913 -45.737 -8.488 1.00 39.99 19 ALA B N 1
ATOM 1859 C CA . ALA B 1 19 ? -82.435 -45.693 -7.106 1.00 41.69 19 ALA B CA 1
ATOM 1860 C C . ALA B 1 19 ? -80.898 -45.593 -7.011 1.00 42.06 19 ALA B C 1
ATOM 1861 O O . ALA B 1 19 ? -80.362 -45.412 -5.917 1.00 43.41 19 ALA B O 1
ATOM 1863 N N . ARG B 1 20 ? -80.201 -45.703 -8.143 1.00 42.35 20 ARG B N 1
ATOM 1864 C CA . ARG B 1 20 ? -78.732 -45.688 -8.158 1.00 42.97 20 ARG B CA 1
ATOM 1865 C C . ARG B 1 20 ? -78.148 -44.272 -8.122 1.00 40.63 20 ARG B C 1
ATOM 1866 O O . ARG B 1 20 ? -78.424 -43.446 -8.999 1.00 40.34 20 ARG B O 1
ATOM 1874 N N . GLU B 1 21 ? -77.327 -44.010 -7.111 1.00 39.80 21 GLU B N 1
ATOM 1875 C CA . GLU B 1 21 ? -76.695 -42.705 -6.921 1.00 40.64 21 GLU B CA 1
ATOM 1876 C C . GLU B 1 21 ? -75.205 -42.747 -7.283 1.00 38.55 21 GLU B C 1
ATOM 1877 O O . GLU B 1 21 ? -74.466 -43.591 -6.784 1.00 38.98 21 GLU B O 1
ATOM 1883 N N . PHE B 1 22 ? -74.782 -41.830 -8.153 1.00 36.69 22 PHE B N 1
ATOM 1884 C CA . PHE B 1 22 ? -73.377 -41.674 -8.540 1.00 36.76 22 PHE B CA 1
ATOM 1885 C C . PHE B 1 22 ? -72.736 -40.599 -7.661 1.00 37.14 22 PHE B C 1
ATOM 1886 O O . PHE B 1 22 ? -73.127 -39.432 -7.727 1.00 36.47 22 PHE B O 1
ATOM 1894 N N . ARG B 1 23 ? -71.762 -40.991 -6.840 1.00 36.82 23 ARG B N 1
ATOM 1895 C CA . ARG B 1 23 ? -71.078 -40.051 -5.935 1.00 38.02 23 ARG B CA 1
ATOM 1896 C C . ARG B 1 23 ? -69.617 -39.835 -6.301 1.00 34.17 23 ARG B C 1
ATOM 1897 O O . ARG B 1 23 ? -69.155 -38.708 -6.337 1.00 33.89 23 ARG B O 1
ATOM 1905 N N . SER B 1 24 ? -68.899 -40.926 -6.555 1.00 33.63 24 SER B N 1
ATOM 1906 C CA . SER B 1 24 ? -67.483 -40.879 -6.915 1.00 31.87 24 SER B CA 1
ATOM 1907 C C . SER B 1 24 ? -67.260 -40.053 -8.161 1.00 30.48 24 SER B C 1
ATOM 1908 O O . SER B 1 24 ? -67.961 -40.215 -9.155 1.00 29.25 24 SER B O 1
ATOM 1911 N N . ARG B 1 25 ? -66.250 -39.193 -8.108 1.00 30.94 25 ARG B N 1
ATOM 1912 C CA . ARG B 1 25 ? -65.924 -38.288 -9.216 1.00 30.02 25 ARG B CA 1
ATOM 1913 C C . ARG B 1 25 ? -64.953 -38.908 -10.203 1.00 28.45 25 ARG B C 1
ATOM 1914 O O . ARG B 1 25 ? -64.688 -38.336 -11.257 1.00 27.19 25 ARG B O 1
ATOM 1922 N N . ILE B 1 26 ? -64.415 -40.074 -9.870 1.00 28.52 26 ILE B N 1
ATOM 1923 C CA . ILE B 1 26 ? -63.598 -40.815 -10.824 1.00 29.05 26 ILE B CA 1
ATOM 1924 C C . ILE B 1 26 ? -64.329 -42.078 -11.249 1.00 28.44 26 ILE B C 1
ATOM 1925 O O . ILE B 1 26 ? -64.841 -42.816 -10.418 1.00 29.74 26 ILE B O 1
ATOM 1930 N N . LEU B 1 27 ? -64.344 -42.318 -12.551 1.00 29.12 27 LEU B N 1
ATOM 1931 C CA . LEU B 1 27 ? -64.867 -43.543 -13.120 1.00 30.88 27 LEU B CA 1
ATOM 1932 C C . LEU B 1 27 ? -63.708 -44.281 -13.762 1.00 29.54 27 LEU B C 1
ATOM 1933 O O . LEU B 1 27 ? -62.920 -43.689 -14.492 1.00 28.15 27 LEU B O 1
ATOM 1938 N N . VAL B 1 28 ? -63.615 -45.576 -13.497 1.00 29.57 28 VAL B N 1
ATOM 1939 C CA . VAL B 1 28 ? -62.516 -46.382 -13.997 1.00 30.58 28 VAL B CA 1
ATOM 1940 C C . VAL B 1 28 ? -63.017 -47.334 -15.080 1.00 31.05 28 VAL B C 1
ATOM 1941 O O . VAL B 1 28 ? -63.877 -48.175 -14.823 1.00 30.60 28 VAL B O 1
ATOM 1945 N N . GLY B 1 29 ? -62.481 -47.191 -16.285 1.00 32.20 29 GLY B N 1
ATOM 1946 C CA . GLY B 1 29 ? -62.766 -48.122 -17.367 1.00 34.46 29 GLY B CA 1
ATOM 1947 C C . GLY B 1 29 ? -62.033 -49.428 -17.128 1.00 35.29 29 GLY B C 1
ATOM 1948 O O . GLY B 1 29 ? -60.850 -49.544 -17.442 1.00 38.60 29 GLY B O 1
ATOM 1949 N N . ILE B 1 30 ? -62.733 -50.400 -16.558 1.00 35.77 30 ILE B N 1
ATOM 1950 C CA . ILE B 1 30 ? -62.128 -51.686 -16.197 1.00 37.69 30 ILE B CA 1
ATOM 1951 C C . ILE B 1 30 ? -62.361 -52.796 -17.224 1.00 40.67 30 ILE B C 1
ATOM 1952 O O . ILE B 1 30 ? -61.928 -53.935 -17.009 1.00 41.35 30 ILE B O 1
ATOM 1957 N N . GLU B 1 31 ? -63.029 -52.474 -18.333 1.00 43.68 31 GLU B N 1
ATOM 1958 C CA . GLU B 1 31 ? -63.479 -53.503 -19.277 1.00 47.57 31 GLU B CA 1
ATOM 1959 C C . GLU B 1 31 ? -62.352 -54.300 -19.947 1.00 47.25 31 GLU B C 1
ATOM 1960 O O . GLU B 1 31 ? -62.601 -55.390 -20.451 1.00 47.82 31 GLU B O 1
ATOM 1966 N N . GLN B 1 32 ? -61.132 -53.763 -19.949 1.00 48.07 32 GLN B N 1
ATOM 1967 C CA . GLN B 1 32 ? -59.969 -54.490 -20.463 1.00 49.41 32 GLN B CA 1
ATOM 1968 C C . GLN B 1 32 ? -59.278 -55.360 -19.411 1.00 48.11 32 GLN B C 1
ATOM 1969 O O . GLN B 1 32 ? -58.402 -56.147 -19.766 1.00 46.80 32 GLN B O 1
ATOM 1975 N N . TYR B 1 33 ? -59.651 -55.230 -18.138 1.00 45.67 33 TYR B N 1
ATOM 1976 C CA . TYR B 1 33 ? -58.973 -55.964 -17.056 1.00 44.34 33 TYR B CA 1
ATOM 1977 C C . TYR B 1 33 ? -59.405 -57.432 -17.014 1.00 43.56 33 TYR B C 1
ATOM 1978 O O . TYR B 1 33 ? -60.556 -57.759 -17.285 1.00 41.04 33 TYR B O 1
ATOM 1987 N N . ASP B 1 34 ? -58.482 -58.308 -16.634 1.00 42.32 34 ASP B N 1
ATOM 1988 C CA . ASP B 1 34 ? -58.795 -59.723 -16.483 1.00 43.45 34 ASP B CA 1
ATOM 1989 C C . ASP B 1 34 ? -58.531 -60.259 -15.081 1.00 42.88 34 ASP B C 1
ATOM 1990 O O . ASP B 1 34 ? -58.953 -61.363 -14.749 1.00 42.39 34 ASP B O 1
ATOM 1995 N N . SER B 1 35 ? -57.881 -59.451 -14.252 1.00 41.81 35 SER B N 1
ATOM 1996 C CA . SER B 1 35 ? -57.470 -59.856 -12.920 1.00 40.44 35 SER B CA 1
ATOM 1997 C C . SER B 1 35 ? -58.456 -59.328 -11.886 1.00 41.08 35 SER B C 1
ATOM 1998 O O . SER B 1 35 ? -58.648 -58.122 -11.765 1.00 44.11 35 SER B O 1
ATOM 2001 N N . VAL B 1 36 ? -59.081 -60.237 -11.147 1.00 39.39 36 VAL B N 1
ATOM 2002 C CA . VAL B 1 36 ? -60.027 -59.874 -10.101 1.00 39.94 36 VAL B CA 1
ATOM 2003 C C . VAL B 1 36 ? -59.386 -59.015 -8.981 1.00 42.01 36 VAL B C 1
ATOM 2004 O O . VAL B 1 36 ? -59.974 -58.016 -8.560 1.00 41.34 36 VAL B O 1
ATOM 2008 N N . PRO B 1 37 ? -58.191 -59.404 -8.484 1.00 43.52 37 PRO B N 1
ATOM 2009 C CA . PRO B 1 37 ? -57.556 -58.585 -7.439 1.00 42.26 37 PRO B CA 1
ATOM 2010 C C . PRO B 1 37 ? -57.135 -57.185 -7.902 1.00 39.26 37 PRO B C 1
ATOM 2011 O O . PRO B 1 37 ? -57.213 -56.239 -7.126 1.00 38.15 37 PRO B O 1
ATOM 2015 N N . LEU B 1 38 ? -56.703 -57.059 -9.152 1.00 38.77 38 LEU B N 1
ATOM 2016 C CA . LEU B 1 38 ? -56.345 -55.752 -9.710 1.00 39.31 38 LEU B CA 1
ATOM 2017 C C . LEU B 1 38 ? -57.580 -54.848 -9.828 1.00 38.10 38 LEU B C 1
ATOM 2018 O O . LEU B 1 38 ? -57.551 -53.682 -9.432 1.00 36.08 38 LEU B O 1
ATOM 2023 N N . VAL B 1 39 ? -58.673 -55.395 -10.346 1.00 36.10 39 VAL B N 1
ATOM 2024 C CA . VAL B 1 39 ? -59.918 -54.640 -10.425 1.00 35.47 39 VAL B CA 1
ATOM 2025 C C . VAL B 1 39 ? -60.342 -54.170 -9.026 1.00 36.22 39 VAL B C 1
ATOM 2026 O O . VAL B 1 39 ? -60.765 -53.028 -8.860 1.00 34.83 39 VAL B O 1
ATOM 2030 N N . ARG B 1 40 ? -60.238 -55.054 -8.034 1.00 35.77 40 ARG B N 1
ATOM 2031 C CA . ARG B 1 40 ? -60.573 -54.701 -6.660 1.00 37.44 40 ARG B CA 1
ATOM 2032 C C . ARG B 1 40 ? -59.750 -53.500 -6.201 1.00 36.52 40 ARG B C 1
ATOM 2033 O O . ARG B 1 40 ? -60.284 -52.550 -5.637 1.00 36.63 40 ARG B O 1
ATOM 2041 N N . ASP B 1 41 ? -58.445 -53.565 -6.445 1.00 37.39 41 ASP B N 1
ATOM 2042 C CA . ASP B 1 41 ? -57.503 -52.580 -5.927 1.00 36.95 41 ASP B CA 1
ATOM 2043 C C . ASP B 1 41 ? -57.636 -51.235 -6.630 1.00 36.16 41 ASP B C 1
ATOM 2044 O O . ASP B 1 41 ? -57.657 -50.192 -5.974 1.00 33.65 41 ASP B O 1
ATOM 2049 N N . VAL B 1 42 ? -57.723 -51.257 -7.958 1.00 36.49 42 VAL B N 1
ATOM 2050 C CA . VAL B 1 42 ? -57.857 -50.013 -8.718 1.00 36.80 42 VAL B CA 1
ATOM 2051 C C . VAL B 1 42 ? -59.151 -49.287 -8.345 1.00 35.33 42 VAL B C 1
ATOM 2052 O O . VAL B 1 42 ? -59.132 -48.089 -8.092 1.00 33.40 42 VAL B O 1
ATOM 2056 N N . LEU B 1 43 ? -60.262 -50.014 -8.285 1.00 34.91 43 LEU B N 1
ATOM 2057 C CA . LEU B 1 43 ? -61.550 -49.413 -7.903 1.00 35.92 43 LEU B CA 1
ATOM 2058 C C . LEU B 1 43 ? -61.536 -48.846 -6.482 1.00 35.21 43 LEU B C 1
ATOM 2059 O O . LEU B 1 43 ? -62.111 -47.782 -6.224 1.00 33.69 43 LEU B O 1
ATOM 2064 N N . ASN B 1 44 ? -60.894 -49.565 -5.563 1.00 34.34 44 ASN B N 1
ATOM 2065 C CA . ASN B 1 44 ? -60.725 -49.084 -4.188 1.00 36.67 44 ASN B CA 1
ATOM 2066 C C . ASN B 1 44 ? -59.839 -47.834 -4.129 1.00 33.44 44 ASN B C 1
ATOM 2067 O O . ASN B 1 44 ? -60.168 -46.875 -3.457 1.00 35.08 44 ASN B O 1
ATOM 2072 N N . ALA B 1 45 ? -58.722 -47.851 -4.842 1.00 33.27 45 ALA B N 1
ATOM 2073 C CA . ALA B 1 45 ? -57.782 -46.720 -4.841 1.00 32.81 45 ALA B CA 1
ATOM 2074 C C . ALA B 1 45 ? -58.405 -45.461 -5.460 1.00 31.36 45 ALA B C 1
ATOM 2075 O O . ALA B 1 45 ? -58.170 -44.345 -4.991 1.00 30.14 45 ALA B O 1
ATOM 2077 N N . ALA B 1 46 ? -59.213 -45.649 -6.501 1.00 31.49 46 ALA B N 1
ATOM 2078 C CA . ALA B 1 46 ? -59.920 -44.541 -7.153 1.00 30.99 46 ALA B CA 1
ATOM 2079 C C . ALA B 1 46 ? -61.083 -44.021 -6.312 1.00 30.84 46 ALA B C 1
ATOM 2080 O O . ALA B 1 46 ? -61.542 -42.907 -6.523 1.00 32.47 46 ALA B O 1
ATOM 2082 N N . GLY B 1 47 ? -61.552 -44.822 -5.359 1.00 31.05 47 GLY B N 1
ATOM 2083 C CA . GLY B 1 47 ? -62.728 -44.475 -4.570 1.00 32.04 47 GLY B CA 1
ATOM 2084 C C . GLY B 1 47 ? -63.993 -44.599 -5.416 1.00 32.01 47 GLY B C 1
ATOM 2085 O O . GLY B 1 47 ? -64.955 -43.878 -5.204 1.00 31.83 47 GLY B O 1
ATOM 2086 N N . ALA B 1 48 ? -63.972 -45.521 -6.372 1.00 31.75 48 ALA B N 1
ATOM 2087 C CA . ALA B 1 48 ? -65.031 -45.660 -7.362 1.00 31.90 48 ALA B CA 1
ATOM 2088 C C . ALA B 1 48 ? -66.304 -46.294 -6.793 1.00 33.05 48 ALA B C 1
ATOM 2089 O O . ALA B 1 48 ? -66.260 -47.040 -5.814 1.00 33.31 48 ALA B O 1
ATOM 2091 N N . ASP B 1 49 ? -67.437 -45.983 -7.421 1.00 32.85 49 ASP B N 1
ATOM 2092 C CA . ASP B 1 49 ? -68.715 -46.612 -7.086 1.00 33.16 49 ASP B CA 1
ATOM 2093 C C . ASP B 1 49 ? -69.496 -47.077 -8.328 1.00 32.29 49 ASP B C 1
ATOM 2094 O O . ASP B 1 49 ? -70.708 -47.267 -8.261 1.00 34.11 49 ASP B O 1
ATOM 2099 N N . VAL B 1 50 ? -68.801 -47.257 -9.449 1.00 31.51 50 VAL B N 1
ATOM 2100 C CA . VAL B 1 50 ? -69.407 -47.768 -10.678 1.00 30.64 50 VAL B CA 1
ATOM 2101 C C . VAL B 1 50 ? -68.568 -48.915 -11.204 1.00 30.87 50 VAL B C 1
ATOM 2102 O O . VAL B 1 50 ? -67.339 -48.821 -11.231 1.00 32.75 50 VAL B O 1
ATOM 2106 N N . PHE B 1 51 ? -69.233 -49.987 -11.643 1.00 30.57 51 PHE B N 1
ATOM 2107 C CA . PHE B 1 51 ? -68.564 -51.157 -12.213 1.00 30.36 51 PHE B CA 1
ATOM 2108 C C . PHE B 1 51 ? -69.040 -51.340 -13.644 1.00 31.07 51 PHE B C 1
ATOM 2109 O O . PHE B 1 51 ? -70.234 -51.485 -13.883 1.00 30.89 51 PHE B O 1
ATOM 2117 N N . ILE B 1 52 ? -68.096 -51.359 -14.587 1.00 31.56 52 ILE B N 1
ATOM 2118 C CA . ILE B 1 52 ? -68.392 -51.407 -16.007 1.00 31.12 52 ILE B CA 1
ATOM 2119 C C . ILE B 1 52 ? -68.074 -52.788 -16.605 1.00 34.03 52 ILE B C 1
ATOM 2120 O O . ILE B 1 52 ? -66.976 -53.314 -16.412 1.00 32.04 52 ILE B O 1
ATOM 2125 N N . THR B 1 53 ? -69.040 -53.348 -17.342 1.00 33.66 53 THR B N 1
ATOM 2126 C CA . THR B 1 53 ? -68.875 -54.615 -18.061 1.00 34.08 53 THR B CA 1
ATOM 2127 C C . THR B 1 53 ? -69.167 -54.420 -19.552 1.00 35.29 53 THR B C 1
ATOM 2128 O O . THR B 1 53 ? -70.144 -53.766 -19.906 1.00 35.67 53 THR B O 1
ATOM 2132 N N . THR B 1 54 ? -68.312 -54.966 -20.417 1.00 35.98 54 THR B N 1
ATOM 2133 C CA . THR B 1 54 ? -68.524 -54.903 -21.864 1.00 38.99 54 THR B CA 1
ATOM 2134 C C . THR B 1 54 ? -68.806 -56.294 -22.420 1.00 41.16 54 THR B C 1
ATOM 2135 O O . THR B 1 54 ? -68.662 -57.293 -21.709 1.00 41.15 54 THR B O 1
ATOM 2139 N N . VAL B 1 55 ? -69.258 -56.336 -23.677 1.00 44.23 55 VAL B N 1
ATOM 2140 C CA . VAL B 1 55 ? -69.446 -57.590 -24.418 1.00 45.23 55 VAL B CA 1
ATOM 2141 C C . VAL B 1 55 ? -69.077 -57.362 -25.877 1.00 46.65 55 VAL B C 1
ATOM 2142 O O . VAL B 1 55 ? -69.476 -56.363 -26.475 1.00 46.90 55 VAL B O 1
ATOM 2146 N N . ASP B 1 56 ? -68.307 -58.291 -26.437 1.00 47.69 56 ASP B N 1
ATOM 2147 C CA . ASP B 1 56 ? -68.061 -58.345 -27.879 1.00 49.24 56 ASP B CA 1
ATOM 2148 C C . ASP B 1 56 ? -69.278 -59.055 -28.507 1.00 49.28 56 ASP B C 1
ATOM 2149 O O . ASP B 1 56 ? -69.525 -60.224 -28.217 1.00 47.04 56 ASP B O 1
ATOM 2154 N N . PRO B 1 57 ? -70.051 -58.341 -29.353 1.00 49.80 57 PRO B N 1
ATOM 2155 C CA . PRO B 1 57 ? -71.273 -58.948 -29.900 1.00 51.90 57 PRO B CA 1
ATOM 2156 C C . PRO B 1 57 ? -71.009 -60.120 -30.858 1.00 52.77 57 PRO B C 1
ATOM 2157 O O . PRO B 1 57 ? -71.823 -61.040 -30.939 1.00 57.31 57 PRO B O 1
ATOM 2161 N N . ASP B 1 58 ? -69.873 -60.090 -31.549 1.00 53.54 58 ASP B N 1
ATOM 2162 C CA . ASP B 1 58 ? -69.545 -61.097 -32.562 1.00 54.14 58 ASP B CA 1
ATOM 2163 C C . ASP B 1 58 ? -69.234 -62.486 -31.982 1.00 52.60 58 ASP B C 1
ATOM 2164 O O . ASP B 1 58 ? -69.528 -63.497 -32.622 1.00 52.37 58 ASP B O 1
ATOM 2169 N N . ASN B 1 59 ? -68.652 -62.542 -30.785 1.00 49.10 59 ASN B N 1
ATOM 2170 C CA . ASN B 1 59 ? -68.404 -63.831 -30.115 1.00 46.53 59 ASN B CA 1
ATOM 2171 C C . ASN B 1 59 ? -69.013 -63.963 -28.715 1.00 45.34 59 ASN B C 1
ATOM 2172 O O . ASN B 1 59 ? -68.843 -64.989 -28.063 1.00 44.96 59 ASN B O 1
ATOM 2177 N N . ARG B 1 60 ? -69.710 -62.927 -28.255 1.00 45.37 60 ARG B N 1
ATOM 2178 C CA . ARG B 1 60 ? -70.380 -62.935 -26.945 1.00 49.83 60 ARG B CA 1
ATOM 2179 C C . ARG B 1 60 ? -69.459 -63.134 -25.730 1.00 47.49 60 ARG B C 1
ATOM 2180 O O . ARG B 1 60 ? -69.927 -63.491 -24.644 1.00 45.40 60 ARG B O 1
ATOM 2188 N N . ARG B 1 61 ? -68.161 -62.886 -25.904 1.00 46.48 61 ARG B N 1
ATOM 2189 C CA . ARG B 1 61 ? -67.236 -62.854 -24.767 1.00 44.70 61 ARG B CA 1
ATOM 2190 C C . ARG B 1 61 ? -67.457 -61.568 -23.973 1.00 40.32 61 ARG B C 1
ATOM 2191 O O . ARG B 1 61 ? -67.492 -60.473 -24.528 1.00 38.61 61 ARG B O 1
ATOM 2199 N N . SER B 1 62 ? -67.617 -61.711 -22.671 1.00 39.93 62 SER B N 1
ATOM 2200 C CA . SER B 1 62 ? -67.770 -60.570 -21.794 1.00 40.42 62 SER B CA 1
ATOM 2201 C C . SER B 1 62 ? -66.477 -60.300 -21.033 1.00 40.23 62 SER B C 1
ATOM 2202 O O . SER B 1 62 ? -65.575 -61.137 -20.986 1.00 38.54 62 SER B O 1
ATOM 2205 N N . SER B 1 63 ? -66.403 -59.104 -20.455 1.00 39.61 63 SER B N 1
ATOM 2206 C CA . SER B 1 63 ? -65.353 -58.749 -19.524 1.00 37.82 63 SER B CA 1
ATOM 2207 C C . SER B 1 63 ? -65.864 -59.183 -18.158 1.00 38.76 63 SER B C 1
ATOM 2208 O O . SER B 1 63 ? -66.900 -59.834 -18.073 1.00 41.74 63 SER B O 1
ATOM 2211 N N . LEU B 1 64 ? -65.164 -58.830 -17.088 1.00 38.55 64 LEU B N 1
ATOM 2212 C CA . LEU B 1 64 ? -65.567 -59.281 -15.761 1.00 37.92 64 LEU B CA 1
ATOM 2213 C C . LEU B 1 64 ? -66.969 -58.787 -15.422 1.00 39.04 64 LEU B C 1
ATOM 2214 O O . LEU B 1 64 ? -67.354 -57.671 -15.783 1.00 36.87 64 LEU B O 1
ATOM 2219 N N . LEU B 1 65 ? -67.737 -59.642 -14.754 1.00 38.73 65 LEU B N 1
ATOM 2220 C CA . LEU B 1 65 ? -69.059 -59.274 -14.282 1.00 40.54 65 LEU B CA 1
ATOM 2221 C C . LEU B 1 65 ? -68.890 -58.730 -12.886 1.00 39.49 65 LEU B C 1
ATOM 2222 O O . LEU B 1 65 ? -67.886 -58.997 -12.242 1.00 41.36 65 LEU B O 1
ATOM 2227 N N . LEU B 1 66 ? -69.862 -57.962 -12.417 1.00 39.21 66 LEU B N 1
ATOM 2228 C CA . LEU B 1 66 ? -69.830 -57.454 -11.047 1.00 40.45 66 LEU B CA 1
ATOM 2229 C C . LEU B 1 66 ? -69.781 -58.598 -10.011 1.00 43.08 66 LEU B C 1
ATOM 2230 O O . LEU B 1 66 ? -69.107 -58.487 -8.978 1.00 43.54 66 LEU B O 1
ATOM 2235 N N . MET B 1 67 ? -70.509 -59.679 -10.287 1.00 47.67 67 MET B N 1
ATOM 2236 C CA . MET B 1 67 ? -70.550 -60.850 -9.400 1.00 51.05 67 MET B CA 1
ATOM 2237 C C . MET B 1 67 ? -69.190 -61.531 -9.279 1.00 48.20 67 MET B C 1
ATOM 2238 O O . MET B 1 67 ? -68.899 -62.147 -8.256 1.00 46.58 67 MET B O 1
ATOM 2243 N N . ASP B 1 68 ? -68.366 -61.415 -10.319 1.00 45.87 68 ASP B N 1
ATOM 2244 C CA . ASP B 1 68 ? -67.003 -61.936 -10.288 1.00 46.50 68 ASP B CA 1
ATOM 2245 C C . ASP B 1 68 ? -66.139 -61.309 -9.184 1.00 46.35 68 ASP B C 1
ATOM 2246 O O . ASP B 1 68 ? -65.063 -61.818 -8.894 1.00 46.27 68 ASP B O 1
ATOM 2251 N N . LEU B 1 69 ? -66.601 -60.213 -8.582 1.00 47.29 69 LEU B N 1
ATOM 2252 C CA . LEU B 1 69 ? -65.915 -59.602 -7.444 1.00 46.83 69 LEU B CA 1
ATOM 2253 C C . LEU B 1 69 ? -66.702 -59.699 -6.145 1.00 46.51 69 LEU B C 1
ATOM 2254 O O . LEU B 1 69 ? -66.435 -58.956 -5.201 1.00 43.17 69 LEU B O 1
ATOM 2259 N N . ALA B 1 70 ? -67.646 -60.636 -6.086 1.00 48.84 70 ALA B N 1
ATOM 2260 C CA . ALA B 1 70 ? -68.493 -60.819 -4.905 1.00 53.63 70 ALA B CA 1
ATOM 2261 C C . ALA B 1 70 ? -67.694 -61.054 -3.623 1.00 55.57 70 ALA B C 1
ATOM 2262 O O . ALA B 1 70 ? -68.072 -60.565 -2.556 1.00 57.52 70 ALA B O 1
ATOM 2264 N N . ASP B 1 71 ? -66.598 -61.802 -3.729 1.00 57.74 71 ASP B N 1
ATOM 2265 C CA . ASP B 1 71 ? -65.742 -62.065 -2.571 1.00 63.18 71 ASP B CA 1
ATOM 2266 C C . ASP B 1 71 ? -64.862 -60.854 -2.219 1.00 63.28 71 ASP B C 1
ATOM 2267 O O . ASP B 1 71 ? -64.411 -60.729 -1.082 1.00 63.20 71 ASP B O 1
ATOM 2272 N N . GLU B 1 72 ? -64.652 -59.957 -3.186 1.00 60.06 72 GLU B N 1
ATOM 2273 C CA . GLU B 1 72 ? -63.634 -58.912 -3.078 1.00 57.27 72 GLU B CA 1
ATOM 2274 C C . GLU B 1 72 ? -64.158 -57.502 -2.797 1.00 55.43 72 GLU B C 1
ATOM 2275 O O . GLU B 1 72 ? -63.430 -56.689 -2.241 1.00 56.07 72 GLU B O 1
ATOM 2281 N N . LEU B 1 73 ? -65.398 -57.201 -3.184 1.00 54.14 73 LEU B N 1
ATOM 2282 C CA . LEU B 1 73 ? -65.950 -55.853 -3.005 1.00 51.28 73 LEU B CA 1
ATOM 2283 C C . LEU B 1 73 ? -67.367 -55.872 -2.458 1.00 51.68 73 LEU B C 1
ATOM 2284 O O . LEU B 1 73 ? -68.121 -56.812 -2.727 1.00 50.80 73 LEU B O 1
ATOM 2289 N N . PRO B 1 74 ? -67.745 -54.819 -1.707 1.00 50.69 74 PRO B N 1
ATOM 2290 C CA . PRO B 1 74 ? -69.137 -54.671 -1.305 1.00 52.36 74 PRO B CA 1
ATOM 2291 C C . PRO B 1 74 ? -69.989 -54.293 -2.522 1.00 52.86 74 PRO B C 1
ATOM 2292 O O . PRO B 1 74 ? -70.116 -53.111 -2.868 1.00 51.04 74 PRO B O 1
ATOM 2296 N N . LEU B 1 75 ? -70.558 -55.312 -3.161 1.00 54.33 75 LEU B N 1
ATOM 2297 C CA . LEU B 1 75 ? -71.205 -55.160 -4.467 1.00 55.14 75 LEU B CA 1
ATOM 2298 C C . LEU B 1 75 ? -72.346 -54.145 -4.490 1.00 55.48 75 LEU B C 1
ATOM 2299 O O . LEU B 1 75 ? -72.567 -53.494 -5.508 1.00 51.20 75 LEU B O 1
ATOM 2304 N N . ASP B 1 76 ? -73.059 -54.018 -3.373 1.00 58.88 76 ASP B N 1
ATOM 2305 C CA . ASP B 1 76 ? -74.185 -53.084 -3.266 1.00 62.36 76 ASP B CA 1
ATOM 2306 C C . ASP B 1 76 ? -73.753 -51.610 -3.292 1.00 60.40 76 ASP B C 1
ATOM 2307 O O . ASP B 1 76 ? -74.577 -50.732 -3.553 1.00 58.76 76 ASP B O 1
ATOM 2312 N N . ASP B 1 77 ? -72.475 -51.344 -3.025 1.00 57.64 77 ASP B N 1
ATOM 2313 C CA . ASP B 1 77 ? -71.927 -49.986 -3.128 1.00 56.44 77 ASP B CA 1
ATOM 2314 C C . ASP B 1 77 ? -71.493 -49.637 -4.555 1.00 50.33 77 ASP B C 1
ATOM 2315 O O . ASP B 1 77 ? -70.962 -48.558 -4.792 1.00 51.15 77 ASP B O 1
ATOM 2320 N N . PHE B 1 78 ? -71.719 -50.549 -5.496 1.00 45.52 78 PHE B N 1
ATOM 2321 C CA . PHE B 1 78 ? -71.332 -50.353 -6.884 1.00 42.74 78 PHE B CA 1
ATOM 2322 C C . PHE B 1 78 ? -72.533 -50.424 -7.826 1.00 43.10 78 PHE B C 1
ATOM 2323 O O . PHE B 1 78 ? -73.284 -51.406 -7.828 1.00 41.88 78 PHE B O 1
ATOM 2331 N N . THR B 1 79 ? -72.700 -49.374 -8.624 1.00 40.97 79 THR B N 1
ATOM 2332 C CA . THR B 1 79 ? -73.687 -49.353 -9.689 1.00 39.11 79 THR B CA 1
ATOM 2333 C C . THR B 1 79 ? -73.106 -50.082 -10.894 1.00 38.14 79 THR B C 1
ATOM 2334 O O . THR B 1 79 ? -72.073 -49.681 -11.441 1.00 39.40 79 THR B O 1
ATOM 2338 N N . TRP B 1 80 ? -73.787 -51.140 -11.317 1.00 35.77 80 TRP B N 1
ATOM 2339 C CA . TRP B 1 80 ? -73.343 -51.964 -12.425 1.00 34.91 80 TRP B CA 1
ATOM 2340 C C . TRP B 1 80 ? -73.893 -51.416 -13.728 1.00 34.92 80 TRP B C 1
ATOM 2341 O O . TRP B 1 80 ? -75.098 -51.307 -13.884 1.00 34.89 80 TRP B O 1
ATOM 2352 N N . ILE B 1 81 ? -73.007 -51.063 -14.654 1.00 33.60 81 ILE B N 1
ATOM 2353 C CA . ILE B 1 81 ? -73.414 -50.511 -15.930 1.00 33.67 81 ILE B CA 1
ATOM 2354 C C . ILE B 1 81 ? -72.672 -51.229 -17.026 1.00 34.49 81 ILE B C 1
ATOM 2355 O O . ILE B 1 81 ? -71.617 -51.817 -16.793 1.00 35.17 81 ILE B O 1
ATOM 2360 N N . GLY B 1 82 ? -73.238 -51.180 -18.224 1.00 33.60 82 GLY B N 1
ATOM 2361 C CA . GLY B 1 82 ? -72.674 -51.871 -19.365 1.00 32.34 82 GLY B C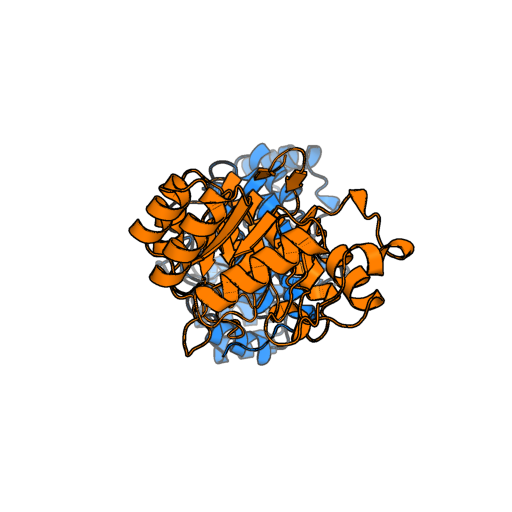A 1
ATOM 2362 C C . GLY B 1 82 ? -72.032 -50.867 -20.278 1.00 32.29 82 GLY B C 1
ATOM 2363 O O . GLY B 1 82 ? -72.241 -49.670 -20.122 1.00 34.62 82 GLY B O 1
ATOM 2364 N N . THR B 1 83 ? -71.239 -51.356 -21.224 1.00 31.61 83 THR B N 1
ATOM 2365 C CA . THR B 1 83 ? -70.639 -50.510 -22.232 1.00 31.96 83 THR B CA 1
ATOM 2366 C C . THR B 1 83 ? -70.580 -51.260 -23.554 1.00 33.11 83 THR B C 1
ATOM 2367 O O . THR B 1 83 ? -70.514 -52.480 -23.572 1.00 32.64 83 THR B O 1
ATOM 2371 N N . THR B 1 84 ? -70.606 -50.517 -24.654 1.00 35.53 84 THR B N 1
ATOM 2372 C CA . THR B 1 84 ? -70.578 -51.106 -25.994 1.00 37.28 84 THR B CA 1
ATOM 2373 C C . THR B 1 84 ? -69.249 -50.809 -26.687 1.00 39.41 84 THR B C 1
ATOM 2374 O O . THR B 1 84 ? -69.228 -50.326 -27.815 1.00 43.93 84 THR B O 1
ATOM 2378 N N . SER B 1 85 ? -68.150 -51.156 -26.021 1.00 42.24 85 SER B N 1
ATOM 2379 C CA . SER B 1 85 ? -66.795 -50.755 -26.435 1.00 46.18 85 SER B CA 1
ATOM 2380 C C . SER B 1 85 ? -66.188 -51.421 -27.672 1.00 46.69 85 SER B C 1
ATOM 2381 O O . SER B 1 85 ? -65.129 -51.000 -28.123 1.00 45.85 85 SER B O 1
ATOM 2384 N N . PHE B 1 86 ? -66.830 -52.449 -28.219 1.00 50.34 86 PHE B N 1
ATOM 2385 C CA . PHE B 1 86 ? -66.358 -53.068 -29.469 1.00 52.09 86 PHE B CA 1
ATOM 2386 C C . PHE B 1 86 ? -67.057 -52.523 -30.715 1.00 54.60 86 PHE B C 1
ATOM 2387 O O . PHE B 1 86 ? -66.753 -52.937 -31.835 1.00 56.12 86 PHE B O 1
ATOM 2395 N N . ALA B 1 87 ? -67.983 -51.590 -30.525 1.00 54.46 87 ALA B N 1
ATOM 2396 C CA . ALA B 1 87 ? -68.772 -51.063 -31.634 1.00 56.10 87 ALA B CA 1
ATOM 2397 C C . ALA B 1 87 ? -67.987 -50.108 -32.537 1.00 57.31 87 ALA B C 1
ATOM 2398 O O . ALA B 1 87 ? -67.585 -49.014 -32.114 1.00 53.87 87 ALA B O 1
ATOM 2400 N N . ARG B 1 88 ? -67.775 -50.538 -33.780 1.00 60.56 88 ARG B N 1
ATOM 2401 C CA . ARG B 1 88 ? -67.318 -49.649 -34.849 1.00 62.42 88 ARG B CA 1
ATOM 2402 C C . ARG B 1 88 ? -68.493 -49.140 -35.696 1.00 60.74 88 ARG B C 1
ATOM 2403 O O . ARG B 1 88 ? -68.297 -48.374 -36.639 1.00 59.57 88 ARG B O 1
ATOM 2411 N N . THR B 1 89 ? -69.710 -49.565 -35.357 1.00 61.46 89 THR B N 1
ATOM 2412 C CA . THR B 1 89 ? -70.918 -49.160 -36.089 1.00 61.00 89 THR B CA 1
ATOM 2413 C C . THR B 1 89 ? -72.105 -49.042 -35.146 1.00 58.36 89 THR B C 1
ATOM 2414 O O . THR B 1 89 ? -72.092 -49.584 -34.044 1.00 55.22 89 THR B O 1
ATOM 2418 N N . LYS B 1 90 ? -73.143 -48.351 -35.602 1.00 57.23 90 LYS B N 1
ATOM 2419 C CA . LYS B 1 90 ? -74.393 -48.255 -34.859 1.00 58.42 90 LYS B CA 1
ATOM 2420 C C . LYS B 1 90 ? -74.947 -49.645 -34.524 1.00 56.83 90 LYS B C 1
ATOM 2421 O O . LYS B 1 90 ? -75.391 -49.886 -33.400 1.00 53.13 90 LYS B O 1
ATOM 2427 N N . GLU B 1 91 ? -74.901 -50.552 -35.502 1.00 55.82 91 GLU B N 1
ATOM 2428 C CA . GLU B 1 91 ? -75.511 -51.881 -35.376 1.00 54.36 91 GLU B CA 1
ATOM 2429 C C . GLU B 1 91 ? -74.786 -52.766 -34.362 1.00 50.80 91 GLU B C 1
ATOM 2430 O O . GLU B 1 91 ? -75.431 -53.482 -33.601 1.00 49.40 91 GLU B O 1
ATOM 2436 N N . SER B 1 92 ? -73.454 -52.725 -34.367 1.00 49.17 92 SER B N 1
ATOM 2437 C CA . SER B 1 92 ? -72.642 -53.392 -33.332 1.00 49.13 92 SER B CA 1
ATOM 2438 C C . SER B 1 92 ? -73.076 -52.976 -31.924 1.00 45.27 92 SER B C 1
ATOM 2439 O O . SER B 1 92 ? -73.225 -53.816 -31.032 1.00 43.86 92 SER B O 1
ATOM 2442 N N . ALA B 1 93 ? -73.284 -51.675 -31.744 1.00 44.52 93 ALA B N 1
ATOM 2443 C CA . ALA B 1 93 ? -73.600 -51.104 -30.436 1.00 44.70 93 ALA B CA 1
ATOM 2444 C C . ALA B 1 93 ? -74.942 -51.591 -29.910 1.00 44.65 93 ALA B C 1
ATOM 2445 O O . ALA B 1 93 ? -75.058 -51.951 -28.736 1.00 45.13 93 ALA B O 1
ATOM 2447 N N . LEU B 1 94 ? -75.951 -51.604 -30.779 1.00 45.25 94 LEU B N 1
ATOM 2448 C CA . LEU B 1 94 ? -77.294 -52.040 -30.388 1.00 44.94 94 LEU B CA 1
ATOM 2449 C C . LEU B 1 94 ? -77.262 -53.495 -29.987 1.00 41.92 94 LEU B C 1
ATOM 2450 O O . LEU B 1 94 ? -77.821 -53.878 -28.958 1.00 42.70 94 LEU B O 1
ATOM 2455 N N . ARG B 1 95 ? -76.588 -54.296 -30.802 1.00 41.22 95 ARG B N 1
ATOM 2456 C CA . ARG B 1 95 ? -76.430 -55.724 -30.538 1.00 43.38 95 ARG B CA 1
ATOM 2457 C C . ARG B 1 95 ? -75.753 -55.959 -29.182 1.00 40.89 95 ARG B C 1
ATOM 2458 O O . ARG B 1 95 ? -76.239 -56.754 -28.378 1.00 41.33 95 ARG B O 1
ATOM 2466 N N . SER B 1 96 ? -74.651 -55.248 -28.914 1.00 40.56 96 SER B N 1
ATOM 2467 C CA . SER B 1 96 ? -73.977 -55.340 -27.607 1.00 39.27 96 SER B CA 1
ATOM 2468 C C . SER B 1 96 ? -74.912 -54.890 -26.490 1.00 36.52 96 SER B C 1
ATOM 2469 O O . SER B 1 96 ? -75.036 -55.550 -25.462 1.00 36.60 96 SER B O 1
ATOM 2472 N N . ALA B 1 97 ? -75.584 -53.765 -26.706 1.00 36.74 97 ALA B N 1
ATOM 2473 C CA . ALA B 1 97 ? -76.498 -53.211 -25.707 1.00 37.00 97 ALA B CA 1
ATOM 2474 C C . ALA B 1 97 ? -77.613 -54.179 -25.331 1.00 38.20 97 ALA B C 1
ATOM 2475 O O . ALA B 1 97 ? -77.972 -54.295 -24.162 1.00 37.42 97 ALA B O 1
ATOM 2477 N N . ARG B 1 98 ? -78.152 -54.884 -26.322 1.00 40.95 98 ARG B N 1
ATOM 2478 C CA . ARG B 1 98 ? -79.270 -55.800 -26.085 1.00 41.85 98 ARG B CA 1
ATOM 2479 C C . ARG B 1 98 ? -78.819 -57.102 -25.412 1.00 41.24 98 ARG B C 1
ATOM 2480 O O . ARG B 1 98 ? -79.531 -57.650 -24.562 1.00 41.20 98 ARG B O 1
ATOM 2488 N N . ILE B 1 99 ? -77.625 -57.573 -25.752 1.00 40.76 99 ILE B N 1
ATOM 2489 C CA . ILE B 1 99 ? -77.034 -58.718 -25.045 1.00 41.56 99 ILE B CA 1
ATOM 2490 C C . ILE B 1 99 ? -76.863 -58.398 -23.558 1.00 41.01 99 ILE B C 1
ATOM 2491 O O . ILE B 1 99 ? -77.215 -59.204 -22.689 1.00 42.44 99 ILE B O 1
ATOM 2496 N N . LEU B 1 100 ? -76.346 -57.207 -23.270 1.00 40.74 100 LEU B N 1
ATOM 2497 C CA . LEU B 1 100 ? -76.139 -56.768 -21.887 1.00 40.15 100 LEU B CA 1
ATOM 2498 C C . LEU B 1 100 ? -77.441 -56.695 -21.103 1.00 39.93 100 LEU B C 1
ATOM 2499 O O . LEU B 1 100 ? -77.494 -57.056 -19.923 1.00 36.46 100 LEU B O 1
ATOM 2504 N N . ARG B 1 101 ? -78.490 -56.198 -21.752 1.00 42.17 101 ARG B N 1
ATOM 2505 C CA . ARG B 1 101 ? -79.780 -56.054 -21.087 1.00 44.97 101 ARG B CA 1
ATOM 2506 C C . ARG B 1 101 ? -80.412 -57.409 -20.837 1.00 42.38 101 ARG B C 1
ATOM 2507 O O . ARG B 1 101 ? -80.805 -57.716 -19.716 1.00 42.39 101 ARG B O 1
ATOM 2515 N N . ASP B 1 102 ? -80.498 -58.213 -21.890 1.00 43.44 102 ASP B N 1
ATOM 2516 C CA . ASP B 1 102 ? -81.229 -59.480 -21.837 1.00 46.01 102 ASP B CA 1
ATOM 2517 C C . ASP B 1 102 ? -80.526 -60.538 -20.974 1.00 47.43 102 ASP B C 1
ATOM 2518 O O . ASP B 1 102 ? -81.163 -61.170 -20.134 1.00 46.68 102 ASP B O 1
ATOM 2523 N N . SER B 1 103 ? -79.218 -60.705 -21.164 1.00 49.35 103 SER B N 1
ATOM 2524 C CA . SER B 1 103 ? -78.453 -61.750 -20.465 1.00 48.30 103 SER B CA 1
ATOM 2525 C C . SER B 1 103 ? -78.058 -61.382 -19.045 1.00 47.77 103 SER B C 1
ATOM 2526 O O . SER B 1 103 ? -78.080 -62.236 -18.164 1.00 52.21 103 SER B O 1
ATOM 2529 N N . LEU B 1 104 ? -77.695 -60.121 -18.820 1.00 47.98 104 LEU B N 1
ATOM 2530 C CA . LEU B 1 104 ? -77.184 -59.677 -17.514 1.00 45.66 104 LEU B CA 1
ATOM 2531 C C . LEU B 1 104 ? -78.142 -58.789 -16.723 1.00 45.04 104 LEU B C 1
ATOM 2532 O O . LEU B 1 104 ? -77.943 -58.587 -15.525 1.00 43.70 104 LEU B O 1
ATOM 2537 N N . GLY B 1 105 ? -79.170 -58.254 -17.380 1.00 43.82 105 GLY B N 1
ATOM 2538 C CA . GLY B 1 105 ? -80.162 -57.418 -16.696 1.00 41.58 105 GLY B CA 1
ATOM 2539 C C . GLY B 1 105 ? -79.679 -55.999 -16.465 1.00 40.51 105 GLY B C 1
ATOM 2540 O O . GLY B 1 105 ? -80.166 -55.308 -15.578 1.00 40.48 105 GLY B O 1
ATOM 2541 N N . ILE B 1 106 ? -78.723 -55.564 -17.278 1.00 40.70 106 ILE B N 1
ATOM 2542 C CA . ILE B 1 106 ? -78.169 -54.212 -17.190 1.00 41.62 106 ILE B CA 1
ATOM 2543 C C . ILE B 1 106 ? -79.084 -53.204 -17.888 1.00 41.16 106 ILE B C 1
ATOM 2544 O O . ILE B 1 106 ? -79.410 -53.361 -19.072 1.00 40.06 106 ILE B O 1
ATOM 2549 N N . GLU B 1 107 ? -79.459 -52.161 -17.151 1.00 40.99 107 GLU B N 1
ATOM 2550 C CA . GLU B 1 107 ? -80.319 -51.091 -17.658 1.00 41.80 107 GLU B CA 1
ATOM 2551 C C . GLU B 1 107 ? -79.556 -49.794 -17.978 1.00 40.26 107 GLU B C 1
ATOM 2552 O O . GLU B 1 107 ? -80.040 -48.969 -18.763 1.00 39.86 107 GLU B O 1
ATOM 2558 N N . ILE B 1 108 ? -78.391 -49.597 -17.360 1.00 36.39 108 ILE B N 1
ATOM 2559 C CA . ILE B 1 108 ? -77.612 -48.375 -17.582 1.00 35.56 108 ILE B CA 1
ATOM 2560 C C . ILE B 1 108 ? -76.447 -48.699 -18.491 1.00 34.46 108 ILE B C 1
ATOM 2561 O O . ILE B 1 108 ? -75.734 -49.670 -18.261 1.00 35.87 108 ILE B O 1
ATOM 2566 N N . LEU B 1 109 ? -76.252 -47.870 -19.509 1.00 35.18 109 LEU B N 1
ATOM 2567 C CA . LEU B 1 109 ? -75.307 -48.149 -20.578 1.00 36.12 109 LEU B CA 1
ATOM 2568 C C . LEU B 1 109 ? -74.349 -46.995 -20.845 1.00 35.66 109 LEU B C 1
ATOM 2569 O O . LEU B 1 109 ? -74.760 -45.854 -21.024 1.00 35.61 109 LEU B O 1
ATOM 2574 N N . LYS B 1 110 ? -73.064 -47.328 -20.889 1.00 35.60 110 LYS B N 1
ATOM 2575 C CA . LYS B 1 110 ? -72.014 -46.411 -21.294 1.00 36.05 110 LYS B CA 1
ATOM 2576 C C . LYS B 1 110 ? -71.941 -46.611 -22.771 1.00 36.32 110 LYS B C 1
ATOM 2577 O O . LYS B 1 110 ? -71.326 -47.558 -23.240 1.00 37.21 110 LYS B O 1
ATOM 2583 N N . LEU B 1 111 ? -72.603 -45.742 -23.527 1.00 37.84 111 LEU B N 1
ATOM 2584 C CA . LEU B 1 111 ? -72.800 -45.973 -24.959 1.00 38.49 111 LEU B CA 1
ATOM 2585 C C . LEU B 1 111 ? -71.647 -45.441 -25.792 1.00 38.30 111 LEU B C 1
ATOM 2586 O O . LEU B 1 111 ? -71.318 -44.259 -25.714 1.00 38.50 111 LEU B O 1
ATOM 2591 N N . ASP B 1 112 ? -71.072 -46.308 -26.623 1.00 39.37 112 ASP B N 1
ATOM 2592 C CA . ASP B 1 112 ? -69.942 -45.947 -27.484 1.00 41.43 112 ASP B CA 1
ATOM 2593 C C . ASP B 1 112 ? -70.134 -46.404 -28.925 1.00 42.50 112 ASP B C 1
ATOM 2594 O O . ASP B 1 112 ? -70.467 -47.560 -29.170 1.00 41.51 112 ASP B O 1
ATOM 2599 N N . VAL B 1 113 ? -69.903 -45.494 -29.868 1.00 44.89 113 VAL B N 1
ATOM 2600 C CA . VAL B 1 113 ? -69.828 -45.833 -31.287 1.00 46.80 113 VAL B CA 1
ATOM 2601 C C . VAL B 1 113 ? -68.598 -45.151 -31.889 1.00 48.39 113 VAL B C 1
ATOM 2602 O O . VAL B 1 113 ? -68.591 -43.937 -32.081 1.00 47.32 113 VAL B O 1
ATOM 2606 N N . ARG B 1 114 ? -67.572 -45.944 -32.199 1.00 50.40 114 ARG B N 1
ATOM 2607 C CA . ARG B 1 114 ? -66.257 -45.415 -32.563 1.00 54.73 114 ARG B CA 1
ATOM 2608 C C . ARG B 1 114 ? -65.974 -45.473 -34.065 1.00 57.34 114 ARG B C 1
ATOM 2609 O O . ARG B 1 114 ? -66.133 -46.519 -34.695 1.00 57.14 114 ARG B O 1
ATOM 2617 N N . GLY B 1 115 ? -65.515 -44.350 -34.618 1.00 60.92 115 GLY B N 1
ATOM 2618 C CA . GLY B 1 115 ? -65.080 -44.282 -36.009 1.00 65.03 115 GLY B CA 1
ATOM 2619 C C . GLY B 1 115 ? -63.743 -44.972 -36.236 1.00 68.79 115 GLY B C 1
ATOM 2620 O O . GLY B 1 115 ? -63.207 -45.614 -35.334 1.00 66.57 115 GLY B O 1
ATOM 2621 N N . ASP B 1 116 ? -63.207 -44.828 -37.450 1.00 74.64 116 ASP B N 1
ATOM 2622 C CA . ASP B 1 116 ? -61.968 -45.512 -37.868 1.00 76.70 116 ASP B CA 1
ATOM 2623 C C . ASP B 1 116 ? -60.810 -45.344 -36.876 1.00 76.80 116 ASP B C 1
ATOM 2624 O O . ASP B 1 116 ? -60.139 -46.318 -36.528 1.00 78.04 116 ASP B O 1
ATOM 2629 N N . ASP B 1 117 ? -60.601 -44.111 -36.418 1.00 76.92 117 ASP B N 1
ATOM 2630 C CA . ASP B 1 117 ? -59.435 -43.752 -35.594 1.00 75.44 117 ASP B CA 1
ATOM 2631 C C . ASP B 1 117 ? -59.743 -43.733 -34.090 1.00 71.50 117 ASP B C 1
ATOM 2632 O O . ASP B 1 117 ? -59.235 -42.887 -33.354 1.00 71.70 117 ASP B O 1
ATOM 2637 N N . ASN B 1 118 ? -60.569 -44.677 -33.643 1.00 66.08 118 ASN B N 1
ATOM 2638 C CA . ASN B 1 118 ? -60.981 -44.788 -32.236 1.00 63.30 118 ASN B CA 1
ATOM 2639 C C . ASN B 1 118 ? -61.590 -43.504 -31.627 1.00 61.88 118 ASN B C 1
ATOM 2640 O O . ASN B 1 118 ? -61.602 -43.336 -30.403 1.00 58.28 118 ASN B O 1
ATOM 2645 N N . THR B 1 119 ? -62.093 -42.609 -32.482 1.00 59.96 119 THR B N 1
ATOM 2646 C CA . THR B 1 119 ? -62.767 -41.391 -32.037 1.00 59.03 119 THR B CA 1
ATOM 2647 C C . THR B 1 119 ? -64.273 -41.594 -32.164 1.00 56.23 119 THR B C 1
ATOM 2648 O O . THR B 1 119 ? -64.729 -42.260 -33.093 1.00 54.52 119 THR B O 1
ATOM 2652 N N . PRO B 1 120 ? -65.053 -41.030 -31.227 1.00 52.44 120 PRO B N 1
ATOM 2653 C CA . PRO B 1 120 ? -66.492 -41.278 -31.271 1.00 51.83 120 PRO B CA 1
ATOM 2654 C C . PRO B 1 120 ? -67.157 -40.717 -32.533 1.00 50.23 120 PRO B C 1
ATOM 2655 O O . PRO B 1 120 ? -66.785 -39.646 -33.010 1.00 47.69 120 PRO B O 1
ATOM 2659 N N . ASP B 1 121 ? -68.118 -41.474 -33.057 1.00 48.93 121 ASP B N 1
ATOM 2660 C CA . ASP B 1 121 ? -68.904 -41.100 -34.230 1.00 48.70 121 ASP B CA 1
ATOM 2661 C C . ASP B 1 121 ? -70.191 -40.441 -33.740 1.00 46.02 121 ASP B C 1
ATOM 2662 O O . ASP B 1 121 ? -71.131 -41.131 -33.347 1.00 46.62 121 ASP B O 1
ATOM 2667 N N . ASN B 1 122 ? -70.225 -39.112 -33.762 1.00 43.24 122 ASN B N 1
ATOM 2668 C CA . ASN B 1 122 ? -71.328 -38.353 -33.161 1.00 44.85 122 ASN B CA 1
ATOM 2669 C C . ASN B 1 122 ? -72.702 -38.633 -33.775 1.00 46.73 122 ASN B C 1
ATOM 2670 O O . ASN B 1 122 ? -73.696 -38.709 -33.054 1.00 46.82 122 ASN B O 1
ATOM 2675 N N . ALA B 1 123 ? -72.758 -38.782 -35.098 1.00 49.01 123 ALA B N 1
ATOM 2676 C CA . ALA B 1 123 ? -74.027 -39.059 -35.798 1.00 49.10 123 ALA B CA 1
ATOM 2677 C C . ALA B 1 123 ? -74.550 -40.456 -35.460 1.00 47.44 123 ALA B C 1
ATOM 2678 O O . ALA B 1 123 ? -75.709 -40.622 -35.076 1.00 48.89 123 ALA B O 1
ATOM 2680 N N . GLY B 1 124 ? -73.683 -41.456 -35.603 1.00 46.21 124 GLY B N 1
ATOM 2681 C CA . GLY B 1 124 ? -74.013 -42.838 -35.249 1.00 44.70 124 GLY B CA 1
ATOM 2682 C C . GLY B 1 124 ? -74.368 -43.043 -33.786 1.00 43.88 124 GLY B C 1
ATOM 2683 O O . GLY B 1 124 ? -75.187 -43.913 -33.449 1.00 44.07 124 GLY B O 1
ATOM 2684 N N . THR B 1 125 ? -73.758 -42.240 -32.918 1.00 41.40 125 THR B N 1
ATOM 2685 C CA . THR B 1 125 ? -74.051 -42.277 -31.485 1.00 39.45 125 THR B CA 1
ATOM 2686 C C . THR B 1 125 ? -75.452 -41.754 -31.189 1.00 38.78 125 THR B C 1
ATOM 2687 O O . THR B 1 125 ? -76.185 -42.340 -30.382 1.00 39.74 125 THR B O 1
ATOM 2691 N N . VAL B 1 126 ? -75.818 -40.642 -31.824 1.00 40.76 126 VAL B N 1
ATOM 2692 C CA . VAL B 1 126 ? -77.157 -40.072 -31.648 1.00 43.34 126 VAL B CA 1
ATOM 2693 C C . VAL B 1 126 ? -78.217 -41.061 -32.131 1.00 42.93 126 VAL B C 1
ATOM 2694 O O . VAL B 1 126 ? -79.197 -41.323 -31.431 1.00 42.90 126 VAL B O 1
ATOM 2698 N N . GLU B 1 127 ? -78.000 -41.624 -33.315 1.00 44.01 127 GLU B N 1
ATOM 2699 C CA . GLU B 1 127 ? -78.937 -42.596 -33.880 1.00 44.09 127 GLU B CA 1
ATOM 2700 C C . GLU B 1 127 ? -79.090 -43.798 -32.946 1.00 43.94 127 GLU B C 1
ATOM 2701 O O . GLU B 1 127 ? -80.214 -44.204 -32.632 1.00 44.73 127 GLU B O 1
ATOM 2703 N N . ALA B 1 128 ? -77.963 -44.344 -32.481 1.00 43.57 128 ALA B N 1
ATOM 2704 C CA . ALA B 1 128 ? -77.984 -45.500 -31.570 1.00 41.50 128 ALA B CA 1
ATOM 2705 C C . ALA B 1 128 ? -78.679 -45.164 -30.260 1.00 40.23 128 ALA B C 1
ATOM 2706 O O . ALA B 1 128 ? -79.441 -45.968 -29.729 1.00 41.65 128 ALA B O 1
ATOM 2708 N N . ALA B 1 129 ? -78.424 -43.963 -29.753 1.00 40.24 129 ALA B N 1
ATOM 2709 C CA . ALA B 1 129 ? -79.035 -43.504 -28.509 1.00 40.18 129 ALA B CA 1
ATOM 2710 C C . ALA B 1 129 ? -80.557 -43.389 -28.621 1.00 41.47 129 ALA B C 1
ATOM 2711 O O . ALA B 1 129 ? -81.294 -43.758 -27.694 1.00 42.44 129 ALA B O 1
ATOM 2713 N N . ARG B 1 130 ? -81.032 -42.868 -29.746 1.00 42.65 130 ARG B N 1
ATOM 2714 C CA . ARG B 1 130 ? -82.481 -42.735 -29.956 1.00 44.14 130 ARG B CA 1
ATOM 2715 C C . ARG B 1 130 ? -83.172 -44.093 -29.960 1.00 41.50 130 ARG B C 1
ATOM 2716 O O . ARG B 1 130 ? -84.219 -44.264 -29.339 1.00 40.65 130 ARG B O 1
ATOM 2724 N N . GLU B 1 131 ? -82.555 -45.069 -30.616 1.00 43.74 131 GLU B N 1
ATOM 2725 C CA . GLU B 1 131 ? -83.106 -46.422 -30.652 1.00 44.62 131 GLU B CA 1
ATOM 2726 C C . GLU B 1 131 ? -83.139 -47.063 -29.273 1.00 41.25 131 GLU B C 1
ATOM 2727 O O . GLU B 1 131 ? -84.122 -47.697 -28.920 1.00 41.01 131 GLU B O 1
ATOM 2733 N N . LEU B 1 132 ? -82.083 -46.879 -28.481 1.00 38.83 132 LEU B N 1
ATOM 2734 C CA . LEU B 1 132 ? -82.027 -47.497 -27.150 1.00 36.17 132 LEU B CA 1
ATOM 2735 C C . LEU B 1 132 ? -82.918 -46.797 -26.134 1.00 33.55 132 LEU B C 1
ATOM 2736 O O . LEU B 1 132 ? -83.446 -47.447 -25.222 1.00 31.24 132 LEU B O 1
ATOM 2741 N N . ARG B 1 133 ? -83.081 -45.482 -26.274 1.00 34.61 133 ARG B N 1
ATOM 2742 C CA . ARG B 1 133 ? -84.048 -44.739 -25.445 1.00 37.06 133 ARG B CA 1
ATOM 2743 C C . ARG B 1 133 ? -85.477 -45.238 -25.684 1.00 38.18 133 ARG B C 1
ATOM 2744 O O . ARG B 1 133 ? -86.244 -45.403 -24.733 1.00 40.15 133 ARG B O 1
ATOM 2752 N N . ALA B 1 134 ? -85.817 -45.508 -26.945 1.00 39.58 134 ALA B N 1
ATOM 2753 C CA . ALA B 1 134 ? -87.125 -46.098 -27.294 1.00 41.67 134 ALA B CA 1
ATOM 2754 C C . ALA B 1 134 ? -87.371 -47.413 -26.545 1.00 42.93 134 ALA B C 1
ATOM 2755 O O . ALA B 1 134 ? -88.518 -47.741 -26.219 1.00 41.60 134 ALA B O 1
ATOM 2757 N N . GLU B 1 135 ? -86.288 -48.146 -26.264 1.00 41.94 135 GLU B N 1
ATOM 2758 C CA . GLU B 1 135 ? -86.362 -49.370 -25.465 1.00 41.87 135 GLU B CA 1
ATOM 2759 C C . GLU B 1 135 ? -86.262 -49.101 -23.971 1.00 40.68 135 GLU B C 1
ATOM 2760 O O . GLU B 1 135 ? -86.396 -50.021 -23.171 1.00 39.42 135 GLU B O 1
ATOM 2766 N N . GLY B 1 136 ? -86.002 -47.853 -23.593 1.00 40.19 136 GLY B N 1
ATOM 2767 C CA . GLY B 1 136 ? -85.997 -47.456 -22.192 1.00 38.84 136 GLY B CA 1
ATOM 2768 C C . GLY B 1 136 ? -84.656 -47.559 -21.473 1.00 37.21 136 GLY B C 1
ATOM 2769 O O . GLY B 1 136 ? -84.590 -47.342 -20.256 1.00 33.77 136 GLY B O 1
ATOM 2770 N N . MET B 1 137 ? -83.589 -47.864 -22.201 1.00 34.95 137 MET B N 1
ATOM 2771 C CA . MET B 1 137 ? -82.266 -47.976 -21.577 1.00 37.27 137 MET B CA 1
ATOM 2772 C C . MET B 1 137 ? -81.744 -46.604 -21.143 1.00 35.46 137 MET B C 1
ATOM 2773 O O . MET B 1 137 ? -81.887 -45.611 -21.868 1.00 34.18 137 MET B O 1
ATOM 2778 N N . GLU B 1 138 ? -81.150 -46.552 -19.957 1.00 34.35 138 GLU B N 1
ATOM 2779 C CA . GLU B 1 138 ? -80.565 -45.306 -19.457 1.00 35.37 138 GLU B CA 1
ATOM 2780 C C . GLU B 1 138 ? -79.161 -45.160 -20.017 1.00 34.80 138 GLU B C 1
ATOM 2781 O O . GLU B 1 138 ? -78.372 -46.110 -19.989 1.00 35.40 138 GLU B O 1
ATOM 2787 N N . LEU B 1 139 ? -78.851 -43.976 -20.540 1.00 33.73 139 LEU B N 1
ATOM 2788 C CA . LEU B 1 139 ? -77.688 -43.823 -21.392 1.00 33.51 139 LEU B CA 1
ATOM 2789 C C . LEU B 1 139 ? -76.675 -42.767 -20.936 1.00 33.81 139 LEU B C 1
ATOM 2790 O O . LEU B 1 139 ? -77.040 -41.715 -20.415 1.00 32.57 139 LEU B O 1
ATOM 2795 N N . LEU B 1 140 ? -75.399 -43.077 -21.177 1.00 33.83 140 LEU B N 1
ATOM 2796 C CA . LEU B 1 140 ? -74.286 -42.140 -21.030 1.00 33.37 140 LEU B CA 1
ATOM 2797 C C . LEU B 1 140 ? -73.446 -42.229 -22.306 1.00 33.50 140 LEU B C 1
ATOM 2798 O O . LEU B 1 140 ? -72.515 -43.026 -22.377 1.00 33.39 140 LEU B O 1
ATOM 2803 N N . PRO B 1 141 ? -73.794 -41.428 -23.329 1.00 34.44 141 PRO B N 1
ATOM 2804 C CA . PRO B 1 141 ? -73.089 -41.484 -24.599 1.00 35.35 141 PRO B CA 1
ATOM 2805 C C . PRO B 1 141 ? -71.801 -40.676 -24.617 1.00 34.82 141 PRO B C 1
ATOM 2806 O O . PRO B 1 141 ? -71.676 -39.693 -23.881 1.00 34.95 141 PRO B O 1
ATOM 2810 N N . PHE B 1 142 ? -70.874 -41.096 -25.474 1.00 33.96 142 PHE B N 1
ATOM 2811 C CA . PHE B 1 142 ? -69.549 -40.487 -25.589 1.00 34.84 142 PHE B CA 1
ATOM 2812 C C . PHE B 1 142 ? -69.497 -39.744 -26.906 1.00 35.62 142 PHE B C 1
ATOM 2813 O O . PHE B 1 142 ? -69.792 -40.320 -27.947 1.00 36.62 142 PHE B O 1
ATOM 2821 N N . ILE B 1 143 ? -69.141 -38.464 -26.856 1.00 37.01 143 ILE B N 1
ATOM 2822 C CA . ILE B 1 143 ? -69.140 -37.613 -28.045 1.00 38.33 143 ILE B CA 1
ATOM 2823 C C . ILE B 1 143 ? -67.925 -36.681 -28.111 1.00 39.64 143 ILE B C 1
ATOM 2824 O O . ILE B 1 143 ? -67.326 -36.345 -27.083 1.00 37.47 143 ILE B O 1
ATOM 2829 N N . LEU B 1 144 ? -67.574 -36.266 -29.327 1.00 41.03 144 LEU B N 1
ATOM 2830 C CA . LEU B 1 144 ? -66.692 -35.117 -29.509 1.00 44.92 144 LEU B CA 1
ATOM 2831 C C . LEU B 1 144 ? -67.491 -33.882 -29.108 1.00 46.37 144 LEU B C 1
ATOM 2832 O O . LEU B 1 144 ? -68.692 -33.833 -29.347 1.00 47.34 144 LEU B O 1
ATOM 2837 N N . PRO B 1 145 ? -66.839 -32.889 -28.478 1.00 49.89 145 PRO B N 1
ATOM 2838 C CA . PRO B 1 145 ? -67.577 -31.711 -27.993 1.00 52.96 145 PRO B CA 1
ATOM 2839 C C . PRO B 1 145 ? -68.243 -30.901 -29.126 1.00 56.40 145 PRO B C 1
ATOM 2840 O O . PRO B 1 145 ? -67.608 -30.038 -29.744 1.00 60.41 145 PRO B O 1
ATOM 2844 N N . ASP B 1 146 ? -69.509 -31.216 -29.396 1.00 54.94 146 ASP B N 1
ATOM 2845 C CA . ASP B 1 146 ? -70.312 -30.519 -30.396 1.00 53.44 146 ASP B CA 1
ATOM 2846 C C . ASP B 1 146 ? -71.635 -30.153 -29.746 1.00 51.62 146 ASP B C 1
ATOM 2847 O O . ASP B 1 146 ? -72.324 -31.012 -29.199 1.00 47.35 146 ASP B O 1
ATOM 2852 N N . LEU B 1 147 ? -71.988 -28.876 -29.813 1.00 52.00 147 LEU B N 1
ATOM 2853 C CA . LEU B 1 147 ? -73.123 -28.355 -29.061 1.00 52.56 147 LEU B CA 1
ATOM 2854 C C . LEU B 1 147 ? -74.469 -28.947 -29.509 1.00 49.45 147 LEU B C 1
ATOM 2855 O O . LEU B 1 147 ? -75.312 -29.285 -28.674 1.00 48.29 147 LEU B O 1
ATOM 2860 N N . ALA B 1 148 ? -74.650 -29.100 -30.817 1.00 48.85 148 ALA B N 1
ATOM 2861 C CA . ALA B 1 148 ? -75.902 -29.628 -31.379 1.00 47.68 148 ALA B CA 1
ATOM 2862 C C . ALA B 1 148 ? -76.093 -31.112 -31.068 1.00 45.91 148 ALA B C 1
ATOM 2863 O O . ALA B 1 148 ? -77.193 -31.538 -30.706 1.00 45.02 148 ALA B O 1
ATOM 2865 N N . THR B 1 149 ? -75.021 -31.893 -31.225 1.00 44.21 149 THR B N 1
ATOM 2866 C CA . THR B 1 149 ? -75.010 -33.301 -30.817 1.00 42.36 149 THR B CA 1
ATOM 2867 C C . THR B 1 149 ? -75.392 -33.463 -29.334 1.00 41.84 149 THR B C 1
ATOM 2868 O O . THR B 1 149 ? -76.186 -34.338 -28.982 1.00 43.65 149 THR B O 1
ATOM 2872 N N . ALA B 1 150 ? -74.838 -32.610 -28.477 1.00 41.32 150 ALA B N 1
ATOM 2873 C CA . ALA B 1 150 ? -75.089 -32.683 -27.039 1.00 40.49 150 ALA B CA 1
ATOM 2874 C C . ALA B 1 150 ? -76.532 -32.361 -26.699 1.00 41.83 150 ALA B C 1
ATOM 2875 O O . ALA B 1 150 ? -77.149 -33.057 -25.889 1.00 43.34 150 ALA B O 1
ATOM 2877 N N . ARG B 1 151 ? -77.067 -31.297 -27.296 1.00 44.26 151 ARG B N 1
ATOM 2878 C CA . ARG B 1 151 ? -78.456 -30.902 -27.031 1.00 44.94 151 ARG B CA 1
ATOM 2879 C C . ARG B 1 151 ? -79.435 -31.965 -27.516 1.00 40.77 151 ARG B C 1
ATOM 2880 O O . ARG B 1 151 ? -80.421 -32.248 -26.840 1.00 41.52 151 ARG B O 1
ATOM 2888 N N . ALA B 1 152 ? -79.131 -32.582 -28.653 1.00 38.68 152 ALA B N 1
ATOM 2889 C CA . ALA B 1 152 ? -79.930 -33.697 -29.166 1.00 39.04 152 ALA B CA 1
ATOM 2890 C C . ALA B 1 152 ? -79.948 -34.887 -28.192 1.00 39.51 152 ALA B C 1
ATOM 2891 O O . ALA B 1 152 ? -81.002 -35.498 -27.956 1.00 39.01 152 ALA B O 1
ATOM 2893 N N . LEU B 1 153 ? -78.791 -35.213 -27.617 1.00 37.82 153 LEU B N 1
ATOM 2894 C CA . LEU B 1 153 ? -78.716 -36.331 -26.658 1.00 36.34 153 LEU B CA 1
ATOM 2895 C C . LEU B 1 153 ? -79.429 -36.028 -25.344 1.00 34.75 153 LEU B C 1
ATOM 2896 O O . LEU B 1 153 ? -80.058 -36.911 -24.761 1.00 34.09 153 LEU B O 1
ATOM 2901 N N . GLU B 1 154 ? -79.350 -34.785 -24.885 1.00 35.31 154 GLU B N 1
ATOM 2902 C CA . GLU B 1 154 ? -80.096 -34.370 -23.696 1.00 38.14 154 GLU B CA 1
ATOM 2903 C C . GLU B 1 154 ? -81.611 -34.447 -23.952 1.00 39.88 154 GLU B C 1
ATOM 2904 O O . GLU B 1 154 ? -82.373 -34.913 -23.093 1.00 38.00 154 GLU B O 1
ATOM 2910 N N . GLU B 1 155 ? -82.036 -33.990 -25.131 1.00 42.38 155 GLU B N 1
ATOM 2911 C CA . GLU B 1 155 ? -83.458 -34.037 -25.516 1.00 46.00 155 GLU B CA 1
ATOM 2912 C C . GLU B 1 155 ? -83.995 -35.458 -25.634 1.00 42.73 155 GLU B C 1
ATOM 2913 O O . GLU B 1 155 ? -85.146 -35.717 -25.293 1.00 43.35 155 GLU B O 1
ATOM 2919 N N . ALA B 1 156 ? -83.151 -36.380 -26.090 1.00 41.80 156 ALA B N 1
ATOM 2920 C CA . ALA B 1 156 ? -83.519 -37.794 -26.159 1.00 39.42 156 ALA B CA 1
ATOM 2921 C C . ALA B 1 156 ? -83.613 -38.454 -24.775 1.00 37.96 156 ALA B C 1
ATOM 2922 O O . ALA B 1 156 ? -84.113 -39.565 -24.658 1.00 39.23 156 ALA B O 1
ATOM 2924 N N . GLY B 1 157 ? -83.141 -37.775 -23.730 1.00 36.83 157 GLY B N 1
ATOM 2925 C CA . GLY B 1 157 ? -83.312 -38.262 -22.353 1.00 36.15 157 GLY B CA 1
ATOM 2926 C C . GLY B 1 157 ? -82.098 -38.955 -21.748 1.00 35.86 157 GLY B C 1
ATOM 2927 O O . GLY B 1 157 ? -82.215 -39.636 -20.724 1.00 34.46 157 GLY B O 1
ATOM 2928 N N . CYS B 1 158 ? -80.933 -38.774 -22.363 1.00 35.13 158 CYS B N 1
ATOM 2929 C CA . CYS B 1 158 ? -79.685 -39.314 -21.818 1.00 35.89 158 CYS B CA 1
ATOM 2930 C C . CYS B 1 158 ? -79.449 -38.821 -20.379 1.00 34.03 158 CYS B C 1
ATOM 2931 O O . CYS B 1 158 ? -79.726 -37.667 -20.053 1.00 32.32 158 CYS B O 1
ATOM 2934 N N . ALA B 1 159 ? -78.963 -39.710 -19.513 1.00 32.77 159 ALA B N 1
ATOM 2935 C CA . ALA B 1 159 ? -78.725 -39.359 -18.112 1.00 32.14 159 ALA B CA 1
ATOM 2936 C C . ALA B 1 159 ? -77.565 -38.381 -17.950 1.00 30.80 159 ALA B C 1
ATOM 2937 O O . ALA B 1 159 ? -77.596 -37.530 -17.074 1.00 32.17 159 ALA B O 1
ATOM 2939 N N . ALA B 1 160 ? -76.546 -38.520 -18.791 1.00 30.50 160 ALA B N 1
ATOM 2940 C CA . ALA B 1 160 ? -75.340 -37.690 -18.707 1.00 31.11 160 ALA B CA 1
ATOM 2941 C C . ALA B 1 160 ? -74.544 -37.862 -19.987 1.00 30.80 160 ALA B C 1
ATOM 2942 O O . ALA B 1 160 ? -74.715 -38.852 -20.689 1.00 32.37 160 ALA B O 1
ATOM 2944 N N . LEU B 1 161 ? -73.694 -36.895 -20.306 1.00 30.87 161 LEU B N 1
ATOM 2945 C CA . LEU B 1 161 ? -72.838 -37.000 -21.480 1.00 31.09 161 LEU B CA 1
ATOM 2946 C C . LEU B 1 161 ? -71.395 -37.201 -21.068 1.00 31.67 161 LEU B C 1
ATOM 2947 O O . LEU B 1 161 ? -70.931 -36.652 -20.058 1.00 31.15 161 LEU B O 1
ATOM 2952 N N . ARG B 1 162 ? -70.688 -37.976 -21.878 1.00 31.98 162 ARG B N 1
ATOM 2953 C CA . ARG B 1 162 ? -69.260 -38.118 -21.752 1.00 32.17 162 ARG B CA 1
ATOM 2954 C C . ARG B 1 162 ? -68.707 -37.390 -22.952 1.00 32.82 162 ARG B C 1
ATOM 2955 O O . ARG B 1 162 ? -69.123 -37.644 -24.085 1.00 35.35 162 ARG B O 1
ATOM 2963 N N . VAL B 1 163 ? -67.802 -36.452 -22.707 1.00 33.26 163 VAL B N 1
ATOM 2964 C CA . VAL B 1 163 ? -67.259 -35.612 -23.762 1.00 33.68 163 VAL B CA 1
ATOM 2965 C C . VAL B 1 163 ? -65.754 -35.817 -23.861 1.00 33.74 163 VAL B C 1
ATOM 2966 O O . VAL B 1 163 ? -65.054 -35.814 -22.847 1.00 33.20 163 VAL B O 1
ATOM 2970 N N . MET B 1 164 ? -65.266 -35.970 -25.089 1.00 34.31 164 MET B N 1
ATOM 2971 C CA . MET B 1 164 ? -63.865 -36.281 -25.347 1.00 35.20 164 MET B CA 1
ATOM 2972 C C . MET B 1 164 ? -62.944 -35.097 -25.052 1.00 36.27 164 MET B C 1
ATOM 2973 O O . MET B 1 164 ? -63.124 -34.005 -25.591 1.00 37.71 164 MET B O 1
ATOM 2978 N N . ALA B 1 165 ? -61.951 -35.324 -24.195 1.00 36.05 165 ALA B N 1
ATOM 2979 C CA . ALA B 1 165 ? -60.942 -34.309 -23.888 1.00 35.72 165 ALA B CA 1
ATOM 2980 C C . ALA B 1 165 ? -59.872 -34.288 -24.975 1.00 34.75 165 ALA B C 1
ATOM 2981 O O . ALA B 1 165 ? -59.579 -33.252 -25.556 1.00 34.56 165 ALA B O 1
ATOM 2983 N N . SER B 1 166 ? -59.283 -35.450 -25.228 1.00 36.14 166 SER B N 1
ATOM 2984 C CA . SER B 1 166 ? -58.319 -35.631 -26.311 1.00 34.95 166 SER B CA 1
ATOM 2985 C C . SER B 1 166 ? -58.388 -37.099 -26.754 1.00 36.34 166 SER B C 1
ATOM 2986 O O . SER B 1 166 ? -59.192 -37.863 -26.205 1.00 34.51 166 SER B O 1
ATOM 2989 N N . PRO B 1 167 ? -57.586 -37.499 -27.762 1.00 36.56 167 PRO B N 1
ATOM 2990 C CA . PRO B 1 167 ? -57.763 -38.875 -28.253 1.00 37.85 167 PRO B CA 1
ATOM 2991 C C . PRO B 1 167 ? -57.424 -39.956 -27.233 1.00 38.43 167 PRO B C 1
ATOM 2992 O O . PRO B 1 167 ? -56.557 -39.769 -26.373 1.00 41.56 167 PRO B O 1
ATOM 2996 N N . VAL B 1 168 ? -58.119 -41.081 -27.357 1.00 39.05 168 VAL B N 1
ATOM 2997 C CA . VAL B 1 168 ? -57.950 -42.225 -26.476 1.00 39.27 168 VAL B CA 1
ATOM 2998 C C . VAL B 1 168 ? -56.486 -42.665 -26.452 1.00 40.05 168 VAL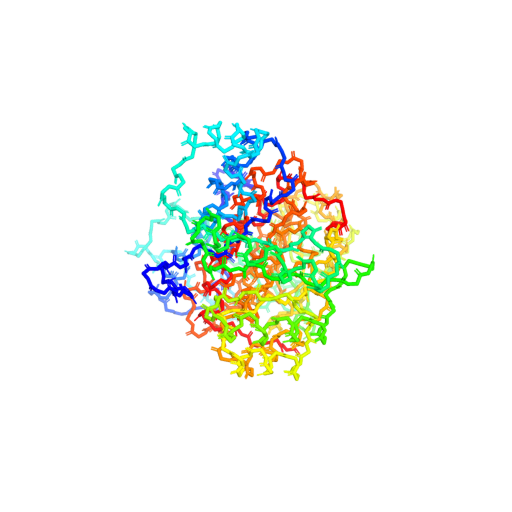 B C 1
ATOM 2999 O O . VAL B 1 168 ? -55.829 -42.739 -27.495 1.00 40.24 168 VAL B O 1
ATOM 3003 N N . ALA B 1 169 ? -55.990 -42.922 -25.243 1.00 39.27 169 ALA B N 1
ATOM 3004 C CA . ALA B 1 169 ? -54.628 -43.407 -25.011 1.00 40.70 169 ALA B CA 1
ATOM 3005 C C . ALA B 1 169 ? -53.509 -42.399 -25.304 1.00 39.09 169 ALA B C 1
ATOM 3006 O O . ALA B 1 169 ? -52.338 -42.772 -25.278 1.00 38.14 169 ALA B O 1
ATOM 3008 N N . SER B 1 170 ? -53.854 -41.136 -25.557 1.00 37.80 170 SER B N 1
ATOM 3009 C CA . SER B 1 170 ? -52.854 -40.142 -25.930 1.00 38.36 170 SER B CA 1
ATOM 3010 C C . SER B 1 170 ? -52.220 -39.478 -24.710 1.00 38.30 170 SER B C 1
ATOM 3011 O O . SER B 1 170 ? -51.114 -38.951 -24.798 1.00 33.12 170 SER B O 1
ATOM 3014 N N . GLY B 1 171 ? -52.927 -39.492 -23.580 1.00 39.85 171 GLY B N 1
ATOM 3015 C CA . GLY B 1 171 ? -52.460 -38.811 -22.369 1.00 40.38 171 GLY B CA 1
ATOM 3016 C C . GLY B 1 171 ? -52.236 -37.312 -22.534 1.00 41.23 171 GLY B C 1
ATOM 3017 O O . GLY B 1 171 ? -51.532 -36.705 -21.724 1.00 41.93 171 GLY B O 1
ATOM 3018 N N . ARG B 1 172 ? -52.851 -36.714 -23.559 1.00 42.03 172 ARG B N 1
ATOM 3019 C CA . ARG B 1 172 ? -52.688 -35.281 -23.865 1.00 44.60 172 ARG B CA 1
ATOM 3020 C C . ARG B 1 172 ? -53.537 -34.341 -22.988 1.00 41.66 172 ARG B C 1
ATOM 3021 O O . ARG B 1 172 ? -53.359 -33.125 -23.024 1.00 40.25 172 ARG B O 1
ATOM 3029 N N . GLY B 1 173 ? -54.457 -34.893 -22.209 1.00 40.28 173 GLY B N 1
ATOM 3030 C CA . GLY B 1 173 ? -55.307 -34.074 -21.350 1.00 40.05 173 GLY B CA 1
ATOM 3031 C C . GLY B 1 173 ? -56.427 -33.428 -22.139 1.00 39.23 173 GLY B C 1
ATOM 3032 O O . GLY B 1 173 ? -57.055 -34.077 -22.984 1.00 36.48 173 GLY B O 1
ATOM 3033 N N . ILE B 1 174 ? -56.667 -32.146 -21.877 1.00 38.72 174 ILE B N 1
ATOM 3034 C CA . ILE B 1 174 ? -57.832 -31.452 -22.430 1.00 41.56 174 ILE B CA 1
ATOM 3035 C C . ILE B 1 174 ? -57.424 -30.514 -23.562 1.00 41.56 174 ILE B C 1
ATOM 3036 O O . ILE B 1 174 ? -56.829 -29.463 -23.331 1.00 40.91 174 ILE B O 1
ATOM 3041 N N . ALA B 1 175 ? -57.764 -30.918 -24.784 1.00 42.12 175 ALA B N 1
ATOM 3042 C CA . ALA B 1 175 ? -57.294 -30.254 -26.000 1.00 44.42 175 ALA B CA 1
ATOM 3043 C C . ALA B 1 175 ? -57.993 -28.924 -26.266 1.00 45.15 175 ALA B C 1
ATOM 3044 O O . ALA B 1 175 ? -57.354 -27.988 -26.733 1.00 47.63 175 ALA B O 1
ATOM 3046 N N . ASN B 1 176 ? -59.296 -28.846 -25.994 1.00 46.22 176 ASN B N 1
ATOM 3047 C CA . ASN B 1 176 ? -60.037 -27.588 -26.145 1.00 47.61 176 ASN B CA 1
ATOM 3048 C C . ASN B 1 176 ? -6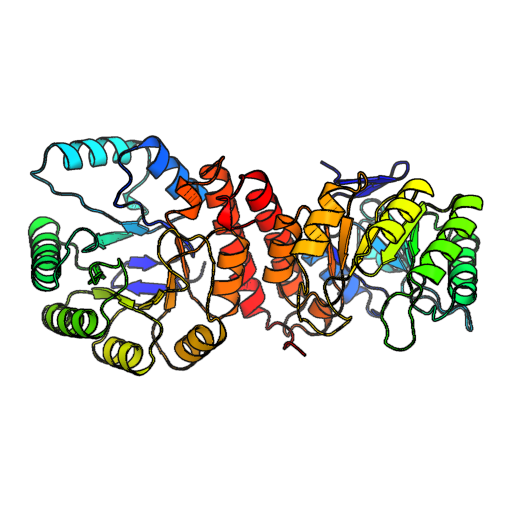0.909 -27.274 -24.922 1.00 45.27 176 ASN B C 1
ATOM 3049 O O . ASN B 1 176 ? -62.117 -27.532 -24.926 1.00 46.76 176 ASN B O 1
ATOM 3054 N N . PRO B 1 177 ? -60.298 -26.697 -23.874 1.00 42.85 177 PRO B N 1
ATOM 3055 C CA . PRO B 1 177 ? -61.035 -26.410 -22.647 1.00 43.31 177 PRO B CA 1
ATOM 3056 C C . PRO B 1 177 ? -62.194 -25.437 -22.837 1.00 42.88 177 PRO B C 1
ATOM 3057 O O . PRO B 1 177 ? -63.194 -25.537 -22.130 1.00 40.67 177 PRO B O 1
ATOM 3061 N N . ALA B 1 178 ? -62.047 -24.489 -23.764 1.00 45.21 178 ALA B N 1
ATOM 3062 C CA . ALA B 1 178 ? -63.086 -23.483 -24.018 1.00 45.38 178 ALA B CA 1
ATOM 3063 C C . ALA B 1 178 ? -64.363 -24.138 -24.549 1.00 43.17 178 ALA B C 1
ATOM 3064 O O . ALA B 1 178 ? -65.460 -23.827 -24.103 1.00 42.27 178 ALA B O 1
ATOM 3066 N N . ALA B 1 179 ? -64.203 -25.067 -25.484 1.00 43.71 179 ALA B N 1
ATOM 3067 C CA . ALA B 1 179 ? -65.337 -25.795 -26.047 1.00 44.24 179 ALA B CA 1
ATOM 3068 C C . ALA B 1 179 ? -66.053 -26.654 -24.994 1.00 44.70 179 ALA B C 1
ATOM 3069 O O . ALA B 1 179 ? -67.281 -26.751 -25.002 1.00 44.78 179 ALA B O 1
ATOM 3071 N N . ILE B 1 180 ? -65.288 -27.251 -24.076 1.00 43.73 180 ILE B N 1
ATOM 3072 C CA . ILE B 1 180 ? -65.868 -28.112 -23.043 1.00 43.05 180 ILE B CA 1
ATOM 3073 C C . ILE B 1 180 ? -66.643 -27.270 -22.026 1.00 43.06 180 ILE B C 1
ATOM 3074 O O . ILE B 1 180 ? -67.747 -27.639 -21.624 1.00 41.54 180 ILE B O 1
ATOM 3079 N N . ARG B 1 181 ? -66.058 -26.154 -21.602 1.00 44.31 181 ARG B N 1
ATOM 3080 C CA . ARG B 1 181 ? -66.720 -25.258 -20.650 1.00 47.05 181 ARG B CA 1
ATOM 3081 C C . ARG B 1 181 ? -68.042 -24.736 -21.208 1.00 46.28 181 ARG B C 1
ATOM 3082 O O . ARG B 1 181 ? -69.039 -24.692 -20.492 1.00 46.39 181 ARG B O 1
ATOM 3090 N N . GLU B 1 182 ? -68.040 -24.331 -22.473 1.00 47.52 182 GLU B N 1
ATOM 3091 C CA . GLU B 1 182 ? -69.253 -23.820 -23.127 1.00 51.14 182 GLU B CA 1
ATOM 3092 C C . GLU B 1 182 ? -70.348 -24.880 -23.108 1.00 48.56 182 GLU B C 1
ATOM 3093 O O . GLU B 1 182 ? -71.480 -24.620 -22.695 1.00 49.50 182 GLU B O 1
ATOM 3099 N N . LEU B 1 183 ? -69.993 -26.082 -23.541 1.00 47.76 183 LEU B N 1
ATOM 3100 C CA . LEU B 1 183 ? -70.922 -27.201 -23.555 1.00 47.11 183 LEU B CA 1
ATOM 3101 C C . LEU B 1 183 ? -71.507 -27.446 -22.164 1.00 46.19 183 LEU B C 1
ATOM 3102 O O . LEU B 1 183 ? -72.721 -27.590 -22.007 1.00 45.96 183 LEU B O 1
ATOM 3107 N N . ILE B 1 184 ? -70.645 -27.474 -21.152 1.00 44.47 184 ILE B N 1
ATOM 3108 C CA . ILE B 1 184 ? -71.082 -27.731 -19.775 1.00 42.54 184 ILE B CA 1
ATOM 3109 C C . ILE B 1 184 ? -72.017 -26.638 -19.249 1.00 42.65 184 ILE B C 1
ATOM 3110 O O . ILE B 1 184 ? -72.945 -26.918 -18.485 1.00 39.36 184 ILE B O 1
ATOM 3115 N N . GLU B 1 185 ? -71.759 -25.401 -19.659 1.00 46.21 185 GLU B N 1
ATOM 3116 C CA . GLU B 1 185 ? -72.591 -24.255 -19.283 1.00 51.11 185 GLU B CA 1
ATOM 3117 C C . GLU B 1 185 ? -74.002 -24.345 -19.875 1.00 50.46 185 GLU B C 1
ATOM 3118 O O . GLU B 1 185 ? -74.965 -23.928 -19.242 1.00 51.94 185 GLU B O 1
ATOM 3124 N N . GLN B 1 186 ? -74.121 -24.903 -21.073 1.00 50.36 186 GLN B N 1
ATOM 3125 C CA . GLN B 1 186 ? -75.406 -24.927 -21.778 1.00 53.56 186 GLN B CA 1
ATOM 3126 C C . GLN B 1 186 ? -76.203 -26.236 -21.654 1.00 50.79 186 GLN B C 1
ATOM 3127 O O . GLN B 1 186 ? -77.413 -26.234 -21.871 1.00 49.51 186 GLN B O 1
ATOM 3133 N N . ILE B 1 187 ? -75.544 -27.332 -21.283 1.00 47.11 187 ILE B N 1
ATOM 3134 C CA . ILE B 1 187 ? -76.230 -28.609 -21.088 1.00 45.08 187 ILE B CA 1
ATOM 3135 C C . ILE B 1 187 ? -76.631 -28.755 -19.621 1.00 42.95 187 ILE B C 1
ATOM 3136 O O . ILE B 1 187 ? -75.813 -28.565 -18.726 1.00 44.34 187 ILE B O 1
ATOM 3141 N N . GLY B 1 188 ? -77.893 -29.098 -19.384 1.00 41.37 188 GLY B N 1
ATOM 3142 C CA . GLY B 1 188 ? -78.430 -29.236 -18.031 1.00 41.94 188 GLY B CA 1
ATOM 3143 C C . GLY B 1 188 ? -78.024 -30.504 -17.291 1.00 42.51 188 GLY B C 1
ATOM 3144 O O . GLY B 1 188 ? -77.896 -30.491 -16.069 1.00 46.58 188 GLY B O 1
ATOM 3145 N N . ILE B 1 189 ? -77.821 -31.597 -18.024 1.00 39.35 189 ILE B N 1
ATOM 3146 C CA . ILE B 1 189 ? -77.408 -32.870 -17.417 1.00 38.96 189 ILE B CA 1
ATOM 3147 C C . ILE B 1 189 ? -75.887 -32.925 -17.138 1.00 37.61 189 ILE B C 1
ATOM 3148 O O . ILE B 1 189 ? -75.109 -32.202 -17.761 1.00 36.15 189 ILE B O 1
ATOM 3153 N N . PRO B 1 190 ? -75.462 -33.791 -16.205 1.00 36.48 190 PRO B N 1
ATOM 3154 C CA . PRO B 1 190 ? -74.036 -33.839 -15.848 1.00 35.45 190 PRO B CA 1
ATOM 3155 C C . PRO B 1 190 ? -73.143 -34.234 -17.016 1.00 33.37 190 PRO B C 1
ATOM 3156 O O . PRO B 1 190 ? -73.520 -35.064 -17.845 1.00 32.48 190 PRO B O 1
ATOM 3160 N N . VAL B 1 191 ? -71.981 -33.602 -17.092 1.00 31.87 191 VAL B N 1
ATOM 3161 C CA . VAL B 1 191 ? -70.986 -33.938 -18.092 1.00 31.57 191 VAL B CA 1
ATOM 3162 C C . VAL B 1 191 ? -69.789 -34.632 -17.444 1.00 32.08 191 VAL B C 1
ATOM 3163 O O . VAL B 1 191 ? -69.269 -34.184 -16.419 1.00 33.24 191 VAL B O 1
ATOM 3167 N N . VAL B 1 192 ? -69.385 -35.746 -18.047 1.00 32.21 192 VAL B N 1
ATOM 3168 C CA . VAL B 1 192 ? -68.213 -36.496 -17.638 1.00 31.39 192 VAL B CA 1
ATOM 3169 C C . VAL B 1 192 ? -67.144 -36.255 -18.687 1.00 31.72 192 VAL B C 1
ATOM 3170 O O . VAL B 1 192 ? -67.396 -36.481 -19.874 1.00 29.34 192 VAL B O 1
ATOM 3174 N N . VAL B 1 193 ? -65.960 -35.796 -18.261 1.00 30.77 193 VAL B N 1
ATOM 3175 C CA . VAL B 1 193 ? -64.844 -35.596 -19.183 1.00 30.79 193 VAL B CA 1
ATOM 3176 C C . VAL B 1 193 ? -64.057 -36.901 -19.304 1.00 30.20 193 VAL B C 1
ATOM 3177 O O . VAL B 1 193 ? -63.754 -37.547 -18.309 1.00 30.01 193 VAL B O 1
ATOM 3181 N N . GLU B 1 194 ? -63.723 -37.270 -20.535 1.00 31.26 194 GLU B N 1
ATOM 3182 C CA . GLU B 1 194 ? -63.188 -38.594 -20.834 1.00 32.05 194 GLU B CA 1
ATOM 3183 C C . GLU B 1 194 ? -62.333 -38.578 -22.105 1.00 32.69 194 GLU B C 1
ATOM 3184 O O . GLU B 1 194 ? -62.611 -37.832 -23.039 1.00 32.60 194 GLU B O 1
ATOM 3190 N N . GLY B 1 195 ? -61.296 -39.408 -22.135 1.00 32.93 195 GLY B N 1
ATOM 3191 C CA . GLY B 1 195 ? -60.469 -39.565 -23.322 1.00 33.50 195 GLY B CA 1
ATOM 3192 C C . GLY B 1 195 ? -59.181 -38.777 -23.235 1.00 34.58 195 GLY B C 1
ATOM 3193 O O . GLY B 1 195 ? -59.196 -37.552 -23.158 1.00 34.51 195 GLY B O 1
ATOM 3194 N N . GLY B 1 196 ? -58.057 -39.483 -23.247 1.00 35.99 196 GLY B N 1
ATOM 3195 C CA . GLY B 1 196 ? -56.744 -38.836 -23.264 1.00 36.67 196 GLY B CA 1
ATOM 3196 C C . GLY B 1 196 ? -56.303 -38.239 -21.937 1.00 35.82 196 GLY B C 1
ATOM 3197 O O . GLY B 1 196 ? -55.325 -37.496 -21.890 1.00 34.49 196 GLY B O 1
ATOM 3198 N N . ILE B 1 197 ? -57.015 -38.561 -20.857 1.00 34.50 197 ILE B N 1
ATOM 3199 C CA . ILE B 1 197 ? -56.591 -38.164 -19.526 1.00 35.05 197 ILE B CA 1
ATOM 3200 C C . ILE B 1 197 ? -55.331 -38.969 -19.228 1.00 35.20 197 ILE B C 1
ATOM 3201 O O . ILE B 1 197 ? -55.306 -40.189 -19.378 1.00 36.32 197 ILE B O 1
ATOM 3206 N N . GLY B 1 198 ? -54.283 -38.263 -18.832 1.00 34.34 198 GLY B N 1
ATOM 3207 C CA . GLY B 1 198 ? -52.967 -38.844 -18.589 1.00 33.10 198 GLY B CA 1
ATOM 3208 C C . GLY B 1 198 ? -52.525 -38.806 -17.143 1.00 32.28 198 GLY B C 1
ATOM 3209 O O . GLY B 1 198 ? -51.820 -39.696 -16.693 1.00 32.97 198 GLY B O 1
ATOM 3210 N N . SER B 1 199 ? -52.936 -37.781 -16.403 1.00 32.84 199 SER B N 1
ATOM 3211 C CA . SER B 1 199 ? -52.460 -37.598 -15.034 1.00 31.88 199 SER B CA 1
ATOM 3212 C C . SER B 1 199 ? -53.455 -36.825 -14.194 1.00 31.43 199 SER B C 1
ATOM 3213 O O . SER B 1 199 ? -54.511 -36.418 -14.682 1.00 32.07 199 SER B O 1
ATOM 3216 N N . ALA B 1 200 ? -53.102 -36.619 -12.928 1.00 31.59 200 ALA B N 1
ATOM 3217 C CA . ALA B 1 200 ? -53.980 -35.969 -11.964 1.00 31.92 200 ALA B CA 1
ATOM 3218 C C . ALA B 1 200 ? -54.323 -34.524 -12.316 1.00 32.28 200 ALA B C 1
ATOM 3219 O O . ALA B 1 200 ? -55.437 -34.076 -12.040 1.00 30.49 200 ALA B O 1
ATOM 3221 N N . ARG B 1 201 ? -53.383 -33.794 -12.912 1.00 31.82 201 ARG B N 1
ATOM 3222 C CA . ARG B 1 201 ? -53.627 -32.386 -13.236 1.00 32.76 201 ARG B CA 1
ATOM 3223 C C . ARG B 1 201 ? -54.736 -32.238 -14.269 1.00 31.44 201 ARG B C 1
ATOM 3224 O O . ARG B 1 201 ? -55.467 -31.254 -14.251 1.00 30.24 201 ARG B O 1
ATOM 3232 N N . HIS B 1 202 ? -54.859 -33.224 -15.154 1.00 30.52 202 HIS B N 1
ATOM 3233 C CA . HIS B 1 202 ? -55.913 -33.230 -16.165 1.00 30.43 202 HIS B CA 1
ATOM 3234 C C . HIS B 1 202 ? -57.295 -33.397 -15.538 1.00 30.36 202 HIS B C 1
ATOM 3235 O O . HIS B 1 202 ? -58.266 -32.802 -16.010 1.00 29.30 202 HIS B O 1
ATOM 3242 N N . VAL B 1 203 ? -57.367 -34.183 -14.464 1.00 29.06 203 VAL B N 1
ATOM 3243 C CA . VAL B 1 203 ? -58.604 -34.372 -13.716 1.00 29.24 203 VAL B CA 1
ATOM 3244 C C . VAL B 1 203 ? -59.009 -33.076 -13.007 1.00 29.59 203 VAL B C 1
ATOM 3245 O O . VAL B 1 203 ? -60.160 -32.646 -13.100 1.00 28.41 203 VAL B O 1
ATOM 3249 N N . ALA B 1 204 ? -58.058 -32.463 -12.299 1.00 28.90 204 ALA B N 1
ATOM 3250 C CA . ALA B 1 204 ? -58.292 -31.191 -11.626 1.00 28.06 204 ALA B CA 1
ATOM 3251 C C . ALA B 1 204 ? -58.791 -30.143 -12.620 1.00 28.65 204 ALA B C 1
ATOM 3252 O O . ALA B 1 204 ? -59.718 -29.407 -12.329 1.00 29.40 204 ALA B O 1
ATOM 3254 N N . GLU B 1 205 ? -58.192 -30.112 -13.804 1.00 30.48 205 GLU B N 1
ATOM 3255 C CA . GLU B 1 205 ? -58.584 -29.177 -14.840 1.00 32.57 205 GLU B CA 1
ATOM 3256 C C . GLU B 1 205 ? -60.036 -29.401 -15.291 1.00 32.59 205 GLU B C 1
ATOM 3257 O O . GLU B 1 205 ? -60.823 -28.459 -15.339 1.00 33.24 205 GLU B O 1
ATOM 3263 N N . ALA B 1 206 ? -60.385 -30.648 -15.592 1.00 32.23 206 ALA B N 1
ATOM 3264 C CA . ALA B 1 206 ? -61.760 -31.007 -15.975 1.00 31.70 206 ALA B CA 1
ATOM 3265 C C . ALA B 1 206 ? -62.789 -30.526 -14.95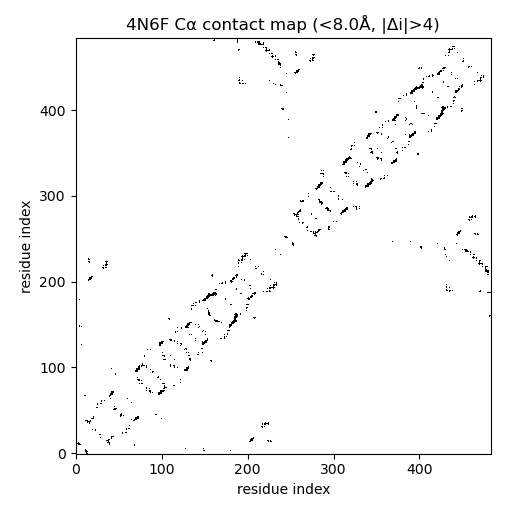6 1.00 30.99 206 ALA B C 1
ATOM 3266 O O . ALA B 1 206 ? -63.838 -29.995 -15.315 1.00 30.55 206 ALA B O 1
ATOM 3268 N N . MET B 1 207 ? -62.487 -30.688 -13.676 1.00 31.66 207 MET B N 1
ATOM 3269 C CA . MET B 1 207 ? -63.429 -30.262 -12.636 1.00 30.78 207 MET B CA 1
ATOM 3270 C C . MET B 1 207 ? -63.535 -28.735 -12.585 1.00 31.73 207 MET B C 1
ATOM 3271 O O . MET B 1 207 ? -64.618 -28.195 -12.337 1.00 31.83 207 MET B O 1
ATOM 3276 N N . GLU B 1 208 ? -62.434 -28.043 -12.869 1.00 31.67 208 GLU B N 1
ATOM 3277 C CA . GLU B 1 208 ? -62.439 -26.575 -12.920 1.00 32.66 208 GLU B CA 1
ATOM 3278 C C . GLU B 1 208 ? -63.199 -26.020 -14.134 1.00 32.79 208 GLU B C 1
ATOM 3279 O O . GLU B 1 208 ? -63.503 -24.841 -14.180 1.00 32.56 208 GLU B O 1
ATOM 3285 N N . LEU B 1 209 ? -63.499 -26.869 -15.114 1.00 33.23 209 LEU B N 1
ATOM 3286 C CA . LEU B 1 209 ? -64.375 -26.479 -16.213 1.00 33.42 209 LEU B CA 1
ATOM 3287 C C . LEU B 1 209 ? -65.858 -26.716 -15.894 1.00 33.32 209 LEU B C 1
ATOM 3288 O O . LEU B 1 209 ? -66.713 -26.364 -16.693 1.00 37.38 209 LEU B O 1
ATOM 3293 N N . GLY B 1 210 ? -66.162 -27.312 -14.743 1.00 33.50 210 GLY B N 1
ATOM 3294 C CA . GLY B 1 210 ? -67.544 -27.646 -14.373 1.00 33.13 210 GLY B CA 1
ATOM 3295 C C . GLY B 1 210 ? -67.971 -29.088 -14.627 1.00 33.45 210 GLY B C 1
ATOM 3296 O O . GLY B 1 210 ? -69.145 -29.424 -14.467 1.00 34.56 210 GLY B O 1
ATOM 3297 N N . ALA B 1 211 ? -67.039 -29.951 -15.024 1.00 33.03 211 ALA B N 1
ATOM 3298 C CA . ALA B 1 211 ? -67.339 -31.379 -15.177 1.00 32.04 211 ALA B CA 1
ATOM 3299 C C . ALA B 1 211 ? -67.786 -31.968 -13.847 1.00 32.14 211 ALA B C 1
ATOM 3300 O O . ALA B 1 211 ? -67.291 -31.581 -12.776 1.00 33.37 211 ALA B O 1
ATOM 3302 N N . SER B 1 212 ? -68.729 -32.897 -13.909 1.00 31.03 212 SER B N 1
ATOM 3303 C CA . SER B 1 212 ? -69.196 -33.577 -12.707 1.00 31.65 212 SER B CA 1
ATOM 3304 C C . SER B 1 212 ? -68.281 -34.735 -12.330 1.00 30.57 212 SER B C 1
ATOM 3305 O O . SER B 1 212 ? -68.249 -35.157 -11.178 1.00 31.09 212 SER B O 1
ATOM 3308 N N . ALA B 1 213 ? -67.550 -35.264 -13.303 1.00 30.12 213 ALA B N 1
ATOM 3309 C CA . ALA B 1 213 ? -66.703 -36.424 -13.064 1.00 28.95 213 ALA B CA 1
ATOM 3310 C C . ALA B 1 213 ? -65.787 -36.620 -14.244 1.00 29.20 213 ALA B C 1
ATOM 3311 O O . ALA B 1 213 ? -65.939 -35.952 -15.262 1.00 29.13 213 ALA B O 1
ATOM 3313 N N . THR B 1 214 ? -64.841 -37.541 -14.091 1.00 29.44 214 THR B N 1
ATOM 3314 C CA . THR B 1 214 ? -63.885 -37.882 -15.135 1.00 30.96 214 THR B CA 1
ATOM 3315 C C . THR B 1 214 ? -63.820 -39.400 -15.249 1.00 29.58 214 THR B C 1
ATOM 3316 O O . THR B 1 214 ? -63.850 -40.097 -14.252 1.00 29.00 214 THR B O 1
ATOM 3320 N N . LEU B 1 215 ? -63.723 -39.908 -16.464 1.00 29.44 215 LEU B N 1
ATOM 3321 C CA . LEU B 1 215 ? -63.501 -41.332 -16.660 1.00 29.89 215 LEU B CA 1
ATOM 3322 C C . LEU B 1 215 ? -62.080 -41.536 -17.135 1.00 29.94 215 LEU B C 1
ATOM 3323 O O . LEU B 1 215 ? -61.627 -40.860 -18.062 1.00 30.11 215 LEU B O 1
ATOM 3328 N N . VAL B 1 216 ? -61.374 -42.463 -16.494 1.00 30.96 216 VAL B N 1
ATOM 3329 C CA . VAL B 1 216 ? -59.986 -42.742 -16.847 1.00 32.58 216 VAL B CA 1
ATOM 3330 C C . VAL B 1 216 ? -59.768 -44.225 -17.101 1.00 31.78 216 VAL B C 1
ATOM 3331 O O . VAL B 1 216 ? -60.395 -45.076 -16.479 1.00 31.02 216 VAL B O 1
ATOM 3335 N N . ASN B 1 217 ? -58.867 -44.521 -18.023 1.00 31.71 217 ASN B N 1
ATOM 3336 C CA . ASN B 1 217 ? -58.519 -45.897 -18.315 1.00 33.48 217 ASN B CA 1
ATOM 3337 C C . ASN B 1 217 ? -57.011 -46.055 -18.526 1.00 33.17 217 ASN B C 1
ATOM 3338 O O . ASN B 1 217 ? -56.320 -46.606 -17.670 1.00 33.68 217 ASN B O 1
ATOM 3343 N N . THR B 1 218 ? -56.511 -45.554 -19.647 1.00 33.26 218 THR B N 1
ATOM 3344 C CA . THR B 1 218 ? -55.121 -45.755 -20.031 1.00 34.62 218 THR B CA 1
ATOM 3345 C C . THR B 1 218 ? -54.169 -45.199 -18.972 1.00 35.49 218 THR B C 1
ATOM 3346 O O . THR B 1 218 ? -53.192 -45.853 -18.614 1.00 35.63 218 THR B O 1
ATOM 3350 N N . ALA B 1 219 ? -54.469 -44.011 -18.457 1.00 33.78 219 ALA B N 1
ATOM 3351 C CA . ALA B 1 219 ? -53.664 -43.422 -17.394 1.00 34.32 219 ALA B CA 1
ATOM 3352 C C . ALA B 1 219 ? -53.349 -44.419 -16.285 1.00 35.35 219 ALA B C 1
ATOM 3353 O O . ALA B 1 219 ? -52.228 -44.450 -15.780 1.00 35.03 219 ALA B O 1
ATOM 3355 N N . LEU B 1 220 ? -54.325 -45.242 -15.913 1.00 36.57 220 LEU B N 1
ATOM 3356 C CA . LEU B 1 220 ? -54.129 -46.187 -14.813 1.00 38.50 220 LEU B CA 1
ATOM 3357 C C . LEU B 1 220 ? -53.390 -47.457 -15.207 1.00 40.95 220 LEU B C 1
ATOM 3358 O O . LEU B 1 220 ? -52.705 -48.039 -14.370 1.00 46.15 220 LEU B O 1
ATOM 3363 N N . VAL B 1 221 ? -53.508 -47.895 -16.458 1.00 43.55 221 VAL B N 1
ATOM 3364 C CA . VAL B 1 221 ? -52.796 -49.102 -16.887 1.00 45.05 221 VAL B CA 1
ATOM 3365 C C . VAL B 1 221 ? -51.318 -48.775 -17.158 1.00 46.87 221 VAL B C 1
ATOM 3366 O O . VAL B 1 221 ? -50.447 -49.610 -16.923 1.00 48.90 221 VAL B O 1
ATOM 3370 N N . ARG B 1 222 ? -51.043 -47.559 -17.634 1.00 45.28 222 ARG B N 1
ATOM 3371 C CA . ARG B 1 222 ? -49.695 -47.183 -18.071 1.00 45.83 222 ARG B CA 1
ATOM 3372 C C . ARG B 1 222 ? -48.862 -46.423 -17.040 1.00 45.55 222 ARG B C 1
ATOM 3373 O O . ARG B 1 222 ? -47.695 -46.138 -17.293 1.00 45.74 222 ARG B O 1
ATOM 3381 N N . ALA B 1 223 ? -49.446 -46.079 -15.896 1.00 43.89 223 ALA B N 1
ATOM 3382 C CA . ALA B 1 223 ? -48.671 -45.484 -14.818 1.00 43.90 223 ALA B CA 1
ATOM 3383 C C . ALA B 1 223 ? -47.766 -46.564 -14.245 1.00 43.51 223 ALA B C 1
ATOM 3384 O O . ALA B 1 223 ? -48.163 -47.725 -14.166 1.00 43.90 223 ALA B O 1
ATOM 3386 N N . GLU B 1 224 ? -46.556 -46.176 -13.847 1.00 43.37 224 GLU B N 1
ATOM 3387 C CA . GLU B 1 224 ? -45.615 -47.107 -13.219 1.00 44.44 224 GLU B CA 1
ATOM 3388 C C . GLU B 1 224 ? -46.219 -47.731 -11.964 1.00 43.39 224 GLU B C 1
ATOM 3389 O O . GLU B 1 224 ? -46.006 -48.912 -11.683 1.00 44.43 224 GLU B O 1
ATOM 3395 N N . SER B 1 225 ? -47.001 -46.936 -11.231 1.00 41.85 225 SER B N 1
ATOM 3396 C CA . SER B 1 225 ? -47.690 -47.398 -10.036 1.00 40.69 225 SER B CA 1
ATOM 3397 C C . SER B 1 225 ? -49.191 -47.029 -10.115 1.00 41.85 225 SER B C 1
ATOM 3398 O O . SER B 1 225 ? -49.610 -45.991 -9.585 1.00 37.22 225 SER B O 1
ATOM 3401 N N . PRO B 1 226 ? -50.000 -47.883 -10.792 1.00 40.80 226 PRO B N 1
ATOM 3402 C CA . PRO B 1 226 ? -51.421 -47.660 -11.057 1.00 39.26 226 PRO B CA 1
ATOM 3403 C C . PRO B 1 226 ? -52.265 -47.242 -9.858 1.00 38.46 226 PRO B C 1
ATOM 3404 O O . PRO B 1 226 ? -53.114 -46.363 -9.983 1.00 38.75 226 PRO B O 1
ATOM 3408 N N . LEU B 1 227 ? -52.040 -47.871 -8.714 1.00 36.64 227 LEU B N 1
ATOM 3409 C CA . LEU B 1 227 ? -52.836 -47.594 -7.531 1.00 36.84 227 LEU B CA 1
ATOM 3410 C C . LEU B 1 227 ? -52.532 -46.215 -6.951 1.00 36.93 227 LEU B C 1
ATOM 3411 O O . LEU B 1 227 ? -53.420 -45.577 -6.375 1.00 34.71 227 LEU B O 1
ATOM 3416 N N . LEU B 1 228 ? -51.283 -45.767 -7.090 1.00 35.21 228 LEU B N 1
ATOM 3417 C CA . LEU B 1 228 ? -50.912 -44.419 -6.673 1.00 36.25 228 LEU B CA 1
ATOM 3418 C C . LEU B 1 228 ? -51.548 -43.388 -7.596 1.00 31.77 228 LEU B C 1
ATOM 3419 O O . LEU B 1 228 ? -52.000 -42.350 -7.133 1.00 32.33 228 LEU B O 1
ATOM 3424 N N . MET B 1 229 ? -51.563 -43.659 -8.894 1.00 30.40 229 MET B N 1
ATOM 3425 C CA . MET B 1 229 ? -52.172 -42.727 -9.845 1.00 31.72 229 MET B CA 1
ATOM 3426 C C . MET B 1 229 ? -53.685 -42.643 -9.619 1.00 31.06 229 MET B C 1
ATOM 3427 O O . MET B 1 229 ? -54.265 -41.568 -9.688 1.00 30.27 229 MET B O 1
ATOM 3432 N N . ALA B 1 230 ? -54.300 -43.778 -9.316 1.00 31.86 230 ALA B N 1
ATOM 3433 C CA . ALA B 1 230 ? -55.721 -43.831 -9.020 1.00 31.39 230 ALA B CA 1
ATOM 3434 C C . ALA B 1 230 ? -56.056 -42.988 -7.787 1.00 31.46 230 ALA B C 1
ATOM 3435 O O . ALA B 1 230 ? -57.014 -42.216 -7.808 1.00 31.19 230 ALA B O 1
ATOM 3437 N N . ALA B 1 231 ? -55.262 -43.130 -6.724 1.00 30.00 231 ALA B N 1
ATOM 3438 C CA . ALA B 1 231 ? -55.451 -42.327 -5.512 1.00 29.46 231 ALA B CA 1
ATOM 3439 C C . ALA B 1 231 ? -55.166 -40.848 -5.752 1.00 27.93 231 ALA B C 1
ATOM 3440 O O . ALA B 1 231 ? -55.827 -39.989 -5.175 1.00 28.61 231 ALA B O 1
ATOM 3442 N N . ALA B 1 232 ? -54.169 -40.562 -6.583 1.00 27.14 232 ALA B N 1
ATOM 3443 C CA . ALA B 1 232 ? -53.867 -39.198 -7.009 1.00 26.59 232 ALA B CA 1
ATOM 3444 C C . ALA B 1 232 ? -55.038 -38.579 -7.787 1.00 26.59 232 ALA B C 1
ATOM 3445 O O . ALA B 1 232 ? -55.377 -37.410 -7.621 1.00 25.75 232 ALA B O 1
ATOM 3447 N N . MET B 1 233 ? -55.645 -39.356 -8.663 1.00 27.81 233 MET B N 1
ATOM 3448 C CA . MET B 1 233 ? -56.768 -38.846 -9.434 1.00 28.93 233 MET B CA 1
ATOM 3449 C C . MET B 1 233 ? -58.007 -38.601 -8.571 1.00 29.49 233 MET B C 1
ATOM 3450 O O . MET B 1 233 ? -58.692 -37.598 -8.743 1.00 27.23 233 MET B O 1
ATOM 3455 N N . ARG B 1 234 ? -58.251 -39.487 -7.610 1.00 30.08 234 ARG B N 1
ATOM 3456 C CA . ARG B 1 234 ? -59.333 -39.301 -6.655 1.00 31.78 234 ARG B CA 1
ATOM 3457 C C . ARG B 1 234 ? -59.183 -37.966 -5.934 1.00 32.46 234 ARG B C 1
ATOM 3458 O O . ARG B 1 234 ? -60.141 -37.189 -5.810 1.00 31.34 234 ARG B O 1
ATOM 3466 N N . GLN B 1 235 ? -57.964 -37.704 -5.472 1.00 32.70 235 GLN B N 1
ATOM 3467 C CA . GLN B 1 235 ? -57.657 -36.489 -4.727 1.00 31.83 235 GLN B CA 1
ATOM 3468 C C . GLN B 1 235 ? -57.746 -35.224 -5.590 1.00 29.46 235 GLN B C 1
ATOM 3469 O O . GLN B 1 235 ? -58.246 -34.194 -5.137 1.00 29.73 235 GLN B O 1
ATOM 3475 N N . ALA B 1 236 ? -57.247 -35.299 -6.819 1.00 27.60 236 ALA B N 1
ATOM 3476 C CA . ALA B 1 236 ? -57.329 -34.176 -7.765 1.00 28.04 236 ALA B CA 1
ATOM 3477 C C . ALA B 1 236 ? -58.775 -33.782 -8.105 1.00 27.97 236 ALA B C 1
ATOM 3478 O O . ALA B 1 236 ? -59.059 -32.611 -8.327 1.00 27.93 236 ALA B O 1
ATOM 3480 N N . ALA B 1 237 ? -59.665 -34.767 -8.172 1.00 28.07 237 ALA B N 1
ATOM 3481 C CA . ALA B 1 237 ? -61.085 -34.523 -8.459 1.00 28.99 237 ALA B CA 1
ATOM 3482 C C . ALA B 1 237 ? -61.716 -33.702 -7.338 1.00 30.12 237 ALA B C 1
ATOM 3483 O O . ALA B 1 237 ? -62.459 -32.768 -7.595 1.00 30.06 237 ALA B O 1
ATOM 3485 N N . LEU B 1 238 ? -61.391 -34.043 -6.096 1.00 32.23 238 LEU B N 1
ATOM 3486 C CA . LEU B 1 238 ? -61.802 -33.240 -4.954 1.00 34.03 238 LEU B CA 1
ATOM 3487 C C . LEU B 1 238 ? -61.189 -31.844 -4.997 1.00 32.53 238 LEU B C 1
ATOM 3488 O O . LEU B 1 238 ? -61.872 -30.865 -4.725 1.00 31.56 238 LEU B O 1
ATOM 3493 N N . ALA B 1 239 ? -59.897 -31.759 -5.307 1.00 30.39 239 ALA B N 1
ATOM 3494 C CA . ALA B 1 239 ? -59.213 -30.477 -5.404 1.00 29.73 239 ALA B CA 1
ATOM 3495 C C . ALA B 1 239 ? -59.831 -29.592 -6.485 1.00 29.15 239 ALA B C 1
ATOM 3496 O O . ALA B 1 239 ? -60.083 -28.416 -6.258 1.00 28.13 239 ALA B O 1
ATOM 3498 N N . GLY B 1 240 ? -60.045 -30.159 -7.666 1.00 29.27 240 GLY B N 1
ATOM 3499 C CA . GLY B 1 240 ? -60.641 -29.424 -8.786 1.00 29.28 240 GLY B CA 1
ATOM 3500 C C . GLY B 1 240 ? -62.047 -28.946 -8.466 1.00 29.96 240 GLY B C 1
ATOM 3501 O O . GLY B 1 240 ? -62.418 -27.816 -8.789 1.00 29.04 240 GLY B O 1
ATOM 3502 N N . LEU B 1 241 ? -62.810 -29.803 -7.797 1.00 31.33 241 LEU B N 1
ATOM 3503 C CA . LEU B 1 241 ? -64.169 -29.492 -7.382 1.00 33.61 241 LEU B CA 1
ATOM 3504 C C . LEU B 1 241 ? -64.189 -28.377 -6.337 1.00 32.98 241 LEU B C 1
ATOM 3505 O O . LEU B 1 241 ? -64.991 -27.458 -6.437 1.00 31.99 241 LEU B O 1
ATOM 3510 N N . LEU B 1 242 ? -63.310 -28.449 -5.341 1.00 33.18 242 LEU B N 1
ATOM 3511 C CA . LEU B 1 242 ? -63.171 -27.357 -4.372 1.00 33.62 242 LEU B CA 1
ATOM 3512 C C . LEU B 1 242 ? -62.722 -26.056 -5.029 1.00 32.44 242 LEU B C 1
ATOM 3513 O O . LEU B 1 242 ? -63.202 -24.974 -4.682 1.00 31.94 242 LEU B O 1
ATOM 3518 N N . SER B 1 243 ? -61.793 -26.172 -5.972 1.00 30.78 243 SER B N 1
ATOM 3519 C CA . SER B 1 243 ? -61.278 -25.028 -6.702 1.00 28.95 243 SER B CA 1
ATOM 3520 C C . SER B 1 243 ? -62.426 -24.335 -7.456 1.00 29.92 243 SER B C 1
ATOM 3521 O O . SER B 1 243 ? -62.618 -23.121 -7.340 1.00 29.07 243 SER B O 1
ATOM 3524 N N . TYR B 1 244 ? -63.179 -25.125 -8.214 1.00 30.40 244 TYR B N 1
ATOM 3525 C CA . TYR B 1 244 ? -64.348 -24.645 -8.939 1.00 33.85 244 TYR B CA 1
ATOM 3526 C C . TYR B 1 244 ? -65.335 -23.931 -8.001 1.00 34.78 244 TYR B C 1
ATOM 3527 O O . TYR B 1 244 ? -65.735 -22.807 -8.267 1.00 34.79 244 TYR B O 1
ATOM 3536 N N . GLU B 1 245 ? -65.673 -24.562 -6.880 1.00 37.41 245 GLU B N 1
ATOM 3537 C CA . GLU B 1 245 ? -66.625 -23.989 -5.915 1.00 40.26 245 GLU B CA 1
ATOM 3538 C C . GLU B 1 245 ? -66.110 -22.702 -5.278 1.00 38.63 245 GLU B C 1
ATOM 3539 O O . GLU B 1 245 ? -66.904 -21.853 -4.883 1.00 38.91 245 GLU B O 1
ATOM 3545 N N . SER B 1 246 ? -64.787 -22.562 -5.167 1.00 35.23 246 SER B N 1
ATOM 3546 C CA . SER B 1 246 ? -64.177 -21.388 -4.530 1.00 33.27 246 SER B CA 1
ATOM 3547 C C . SER B 1 246 ? -64.310 -20.088 -5.340 1.00 32.63 246 SER B C 1
ATOM 3548 O O . SER B 1 246 ? -64.071 -18.997 -4.811 1.00 32.28 246 SER B O 1
ATOM 3551 N N . GLY B 1 247 ? -64.730 -20.199 -6.584 1.00 33.09 247 GLY B N 1
ATOM 3552 C CA . GLY B 1 247 ? -64.747 -19.078 -7.480 1.00 33.64 247 GLY B CA 1
ATOM 3553 C C . GLY B 1 247 ? -63.427 -18.440 -7.804 1.00 34.11 247 GLY B C 1
ATOM 3554 O O . GLY B 1 247 ? -63.117 -17.422 -7.282 1.00 34.94 247 GLY B O 1
ATOM 3555 N N . PRO B 1 248 ? -62.625 -19.098 -8.619 1.00 34.60 248 PRO B N 1
ATOM 3556 C CA . PRO B 1 248 ? -61.272 -18.628 -8.921 1.00 34.79 248 PRO B CA 1
ATOM 3557 C C . PRO B 1 248 ? -61.253 -17.244 -9.568 1.00 35.63 248 PRO B C 1
ATOM 3558 O O . PRO B 1 248 ? -62.221 -16.849 -10.224 1.00 34.80 248 PRO B O 1
ATOM 3562 N N . MET B 1 249 ? -60.148 -16.527 -9.380 1.00 36.37 249 MET B N 1
ATOM 3563 C CA . MET B 1 249 ? -59.932 -15.245 -10.037 1.00 37.30 249 MET B CA 1
ATOM 3564 C C . MET B 1 249 ? -60.266 -15.368 -11.527 1.00 40.46 249 MET B C 1
ATOM 3565 O O . MET B 1 249 ? -59.891 -16.362 -12.157 1.00 39.19 249 MET B O 1
ATOM 3570 N N . PRO B 1 250 ? -60.845 -14.347 -12.102 1.00 44.85 250 PRO B N 1
ATOM 3571 C CA . PRO B 1 250 ? -61.526 -14.426 -13.386 1.00 47.68 250 PRO B CA 1
ATOM 3572 C C . PRO B 1 250 ? -60.654 -14.898 -14.546 1.00 49.83 250 PRO B C 1
ATOM 3573 O O . PRO B 1 250 ? -61.113 -15.598 -15.415 1.00 49.30 250 PRO B O 1
ATOM 3577 N N . GLU B 1 251 ? -59.409 -14.501 -14.558 1.00 53.24 251 GLU B N 1
ATOM 3578 C CA . GLU B 1 251 ? -58.469 -14.819 -15.654 1.00 57.48 251 GLU B CA 1
ATOM 3579 C C . GLU B 1 251 ? -58.034 -16.289 -15.707 1.00 60.74 251 GLU B C 1
ATOM 3580 O O . GLU B 1 251 ? -57.328 -16.689 -16.635 1.00 59.97 251 GLU B O 1
ATOM 3586 N N . VAL B 1 252 ? -58.454 -17.084 -14.723 1.00 61.94 252 VAL B N 1
ATOM 3587 C CA . VAL B 1 252 ? -58.337 -18.540 -14.805 1.00 65.84 252 VAL B CA 1
ATOM 3588 C C . VAL B 1 252 ? -59.330 -19.088 -15.842 1.00 69.68 252 VAL B C 1
ATOM 3589 O O . VAL B 1 252 ? -59.002 -20.010 -16.590 1.00 70.00 252 VAL B O 1
ATOM 3593 N N . ALA B 1 253 ? -60.540 -18.524 -15.871 1.00 72.37 253 ALA B N 1
ATOM 3594 C CA . ALA B 1 253 ? -61.527 -18.829 -16.914 1.00 72.54 253 ALA B CA 1
ATOM 3595 C C . ALA B 1 253 ? -61.437 -17.801 -18.044 1.00 70.76 253 ALA B C 1
ATOM 3596 O O . ALA B 1 253 ? -60.736 -18.007 -19.034 1.00 66.97 253 ALA B O 1
#

CATH classification: 3.20.20.70

Organism: NCBI:txid797057

Foldseek 3Di:
DPFQFDDVNDGFDFQEAEPCAPPQDLVLVLLLCVLLVGAAAEDPAQPPPPSSVVSCVVNVVRDVNVSHHYEYEQLVPAALVSQLVSQVCCCVRPVHQEYEGAHDHPQQAGDLVSQLVSLLVSLVVVGAYAYEHELDQVSLVSNVVSPHQEYEYEQDAALQLPARPDLPSVLVSLVNHDHAYEYEGNNAALQSLLSCVLSVHSHYYDYNNLVPDPHSNVRSNSNSVSNVNSNVCNVVPDDDDD/DFQFDDPNDGFRFQEAEDCFPPADLVVVLLLCVLLVGAEDEKWAQLVVRDIGDALVNNVVRDPSVSHHYAYEQQVACALVSQLSRVVCCCPVVVHQEYAYAHAHPQRAGDLVSQLVSLLVVVVVVRAYEYEHELDQVSLVSNVVSPHQEYEYEQDAALQLPARDDLPSLLVNLVPRPHAYEYEHNNAAQVSLLSCLLSVHSHYYDYNNQVPDPHNSVRSNSNSVSNVVSVVCNVVDDDPVVD

InterPro domains:
  IPR008867 Thiazole synthase [PTHR34266] (14-255)
  IPR013785 Aldolase-type TIM barrel [G3DSA:3.20.20.70] (1-256)
  IPR033983 Thiazole synthase ThiG [PF05690] (16-255)